Protein AF-A0A661IMZ6-F1 (afdb_monomer_lite)

pLDDT: mean 81.0, std 15.77, range [26.81, 98.31]

Secondary structure (DSSP, 8-state):
-HHHHHHHHHS----S--------PPTTEE----BTTTBSS--STT--HHHHH-EETTBSS--------SS------TTT--SHHHHHHHTTS---SEEE-TTT--EEESSEEEEEEEEEE-TTS-EEEEEEEEEPSS-B-TTSPBP-HHHHHHHHHHHHHHT-TTTHHHHTTTEEEEEEEETTEEEEEESS--HHHHHHHHTSSSSS-HHHHGGGTT-HHHHHH--GGGSPPGGG-S-S---SSSEEEEEEETTTEEEEEE-TT-HHHHHT-SSSTTEEEEEEE--PPPTTS--EEESS--EEEEEEE--SSS-EEEEEEEEEEETTS-EEEEES-SSS-EEEEE-SS--EEE-PPPTTTTTSPSEEEEEEEEEEETT-SS-EEEEEEEEEEETT-SSSSS--SHHHHHHHHHTTT-BSPPTTTSTT-SS-SSB-SHHHHHHHHTTTT--

Sequence (451 aa):
WLVQWKLYYLCPYLPIYSRNYFDLYKPGLVDWVESPGFGSAAYQTVMPWTFANLHWADTPVGGEMRYHVSGDVSTINPFKASWVYEVTILNRMYDALYVYNPYTHDIVPWVATHWEIEPWKLPDNSTGMILWIWLRNDVTWQDGDPVTAEDIKWNFDFINSTQAPEYTPIISPIYQGCEVVHDYLLKIYINGTGFFKAQEFLGSALVYPRQVWEPFWGDYTGASSYKPWTEAGPNGLPTKLYGTGPWILEYWDEVSTAKINKNLNYWARLASSSSAAGVLGALRVVGREATDNTPKIYGTRGIEIQLLNIDPFEQKTVEYYVELVDKNGASWYIYGSPDSPNTANLDPIDPEILTPTIKDWDKIPVGPVTVKLYVRFSGETDFSVKNQITAYYIPGDVNCDEKVDMIDLWRVAKDFGVTGVDPGVLTTDVNCDGKVDMIDLWSVAKQFGKQ

Foldseek 3Di:
DVVVVCCVPVVPDPCPDADDDDDDDDPQKDQQQQAPRQGSLHLALQACRRVVQIDGNVPRDDDDDDDDQPDAQQALQLLADDDSSSSSPQSQQAHFQWHALRYPRDIGGDQWPDKDWAWDADPVRATWIKIKTFGDFLFDWLLRHTQWPVQLQCQLQQCLLQVRPNCVVLNVPFWPGKDDPDGGIIMTITNDDDDVSSVSSRRRRWQDDCVLCVVCRSPNPCSNPDHQQVDAPHNRQCTNSHTLHQWGWNHDDSVDDTDIDGSPSRSVVVQQPQPDAWKRKDKFFQDDDDPVRFREHAFQWGIKIKIATCPLPDFFKKWKWKWKADPVRDIDGQGADPVGTDIDRHHSRDIDIDGDGGPPLLVHDFFKIKMWMWMDTVPDDDTTTNDIGIHTYDHLCLPNPQALEPVSLVQLVVQAAQAQDQFPPRSSNRRRPRHRHPVSSVSSVSCHGHD

Structure (mmCIF, N/CA/C/O backbone):
data_AF-A0A661IMZ6-F1
#
_entry.id   AF-A0A661IMZ6-F1
#
loop_
_atom_site.group_PDB
_atom_site.id
_atom_site.type_symbol
_atom_site.label_atom_id
_atom_site.label_alt_id
_atom_site.label_comp_id
_atom_site.label_asym_id
_atom_site.label_entity_id
_atom_site.label_seq_id
_atom_site.pdbx_PDB_ins_code
_atom_site.Cartn_x
_atom_site.Cartn_y
_atom_site.Cartn_z
_atom_site.occupancy
_atom_site.B_iso_or_equiv
_atom_site.auth_seq_id
_atom_site.auth_comp_id
_atom_site.auth_asym_id
_atom_site.auth_atom_id
_atom_site.pdbx_PDB_model_num
ATOM 1 N N . TRP A 1 1 ? 22.504 -5.951 13.399 1.00 40.25 1 TRP A N 1
ATOM 2 C CA . TRP A 1 1 ? 21.553 -5.200 14.238 1.00 40.25 1 TRP A CA 1
ATOM 3 C C . TRP A 1 1 ? 22.255 -4.204 15.177 1.00 40.25 1 TRP A C 1
ATOM 5 O O . TRP A 1 1 ? 22.030 -3.017 15.008 1.00 40.25 1 TRP A O 1
ATOM 15 N N . LEU A 1 2 ? 23.185 -4.601 16.065 1.00 39.03 2 LEU A N 1
ATOM 16 C CA . LEU A 1 2 ? 23.838 -3.666 17.013 1.00 39.03 2 LEU A CA 1
ATOM 17 C C . LEU A 1 2 ? 24.627 -2.525 16.334 1.00 39.03 2 LEU A C 1
ATOM 19 O O . LEU A 1 2 ? 24.625 -1.398 16.813 1.00 39.03 2 LEU A O 1
ATOM 23 N N . VAL A 1 3 ? 25.274 -2.790 15.193 1.00 38.97 3 VAL A N 1
ATOM 24 C CA . VAL A 1 3 ? 25.968 -1.756 14.395 1.00 38.97 3 VAL A CA 1
ATOM 25 C C . VAL A 1 3 ? 24.984 -0.764 13.762 1.00 38.97 3 VAL A C 1
ATOM 27 O O . VAL A 1 3 ? 25.288 0.417 13.682 1.00 38.97 3 VAL A O 1
ATOM 30 N N . GLN A 1 4 ? 23.788 -1.214 13.376 1.00 42.72 4 GLN A N 1
ATOM 31 C CA . GLN A 1 4 ? 22.739 -0.359 12.807 1.00 42.72 4 GLN A CA 1
ATOM 32 C C . GLN A 1 4 ? 22.020 0.455 13.892 1.00 42.72 4 GLN A C 1
ATOM 34 O O . GLN A 1 4 ? 21.810 1.644 13.698 1.00 42.72 4 GLN A O 1
ATOM 39 N N . TRP A 1 5 ? 21.768 -0.135 15.068 1.00 59.28 5 TRP A N 1
ATOM 40 C CA . TRP A 1 5 ? 21.308 0.586 16.265 1.00 59.28 5 TRP A CA 1
ATOM 41 C C . TRP A 1 5 ? 22.307 1.680 16.677 1.00 59.28 5 TRP A C 1
ATOM 43 O O . TRP A 1 5 ? 21.930 2.815 16.953 1.00 59.28 5 TRP A O 1
ATOM 53 N N . LYS A 1 6 ? 23.611 1.367 16.640 1.00 52.09 6 LYS A N 1
ATOM 54 C CA . LYS A 1 6 ? 24.677 2.344 16.890 1.00 52.09 6 LYS A CA 1
ATOM 55 C C . LYS A 1 6 ? 24.773 3.411 15.799 1.00 52.09 6 LYS A C 1
ATOM 57 O O . LYS A 1 6 ? 25.026 4.553 16.139 1.00 52.09 6 LYS A O 1
ATOM 62 N N . LEU A 1 7 ? 24.567 3.084 14.524 1.00 52.66 7 LEU A N 1
ATOM 63 C CA . LEU A 1 7 ? 24.500 4.092 13.458 1.00 52.66 7 LEU A CA 1
ATOM 64 C C . LEU A 1 7 ? 23.315 5.041 13.675 1.00 52.66 7 LEU A C 1
ATOM 66 O O . LEU A 1 7 ? 23.514 6.244 13.636 1.00 52.66 7 LEU A O 1
ATOM 70 N N . TYR A 1 8 ? 22.136 4.517 14.011 1.00 50.47 8 TYR A N 1
ATOM 71 C CA . TYR A 1 8 ? 20.934 5.312 14.273 1.00 50.47 8 TYR A CA 1
ATOM 72 C C . TYR A 1 8 ? 21.095 6.285 15.459 1.00 50.47 8 TYR A C 1
ATOM 74 O O . TYR A 1 8 ? 20.767 7.460 15.330 1.00 50.47 8 TYR A O 1
ATOM 82 N N . TYR A 1 9 ? 21.659 5.833 16.589 1.00 57.03 9 TYR A N 1
ATOM 83 C CA . TYR A 1 9 ? 21.782 6.662 17.802 1.00 57.03 9 TYR A CA 1
ATOM 84 C C . TYR A 1 9 ? 23.122 7.399 17.969 1.00 57.03 9 TYR A C 1
ATOM 86 O O . TYR A 1 9 ? 23.164 8.435 18.629 1.00 57.03 9 TYR A O 1
ATOM 94 N N . LEU A 1 10 ? 24.231 6.875 17.432 1.00 52.81 10 LEU A N 1
ATOM 95 C CA . LEU A 1 10 ? 25.583 7.434 17.634 1.00 52.81 10 LEU A CA 1
ATOM 96 C C . LEU A 1 10 ? 26.139 8.141 16.397 1.00 52.81 10 LEU A C 1
ATOM 98 O O . LEU A 1 10 ? 27.101 8.898 16.516 1.00 52.81 10 LEU A O 1
ATOM 102 N N . CYS A 1 11 ? 25.571 7.891 15.218 1.00 46.78 11 CYS A N 1
ATOM 103 C CA . CYS A 1 11 ? 25.926 8.579 13.983 1.00 46.78 11 CYS A CA 1
ATOM 104 C C . CYS A 1 11 ? 24.637 9.085 13.321 1.00 46.78 11 CYS A C 1
ATOM 106 O O . CYS A 1 11 ? 24.285 8.615 12.235 1.00 46.78 11 CYS A O 1
ATOM 108 N N . PRO A 1 12 ? 23.902 10.003 13.992 1.00 49.12 12 PRO A N 1
ATOM 109 C CA . PRO A 1 12 ? 22.706 10.585 13.406 1.00 49.12 12 PRO A CA 1
ATOM 110 C C . PRO A 1 12 ? 23.121 11.139 12.050 1.00 49.12 12 PRO A C 1
ATOM 112 O O . PRO A 1 12 ? 24.224 11.682 11.941 1.00 49.12 12 PRO A O 1
ATOM 115 N N . TYR A 1 13 ? 22.290 10.915 11.032 1.00 49.06 13 TYR A N 1
ATOM 116 C CA . TYR A 1 13 ? 22.434 11.481 9.694 1.00 49.06 13 TYR A CA 1
ATOM 117 C C . TYR A 1 13 ? 23.320 12.730 9.717 1.00 49.06 13 TYR A C 1
ATOM 119 O O . TYR A 1 13 ? 22.982 13.710 10.377 1.00 49.06 13 TYR A O 1
ATOM 127 N N . LEU A 1 14 ? 24.457 12.706 9.025 1.00 46.66 14 LEU A N 1
ATOM 128 C CA . LEU A 1 14 ? 25.083 13.953 8.616 1.00 46.66 14 LEU A CA 1
ATOM 129 C C . LEU A 1 14 ? 24.304 14.350 7.361 1.00 46.66 14 LEU A C 1
ATOM 131 O O . LEU A 1 14 ? 24.542 13.735 6.320 1.00 46.66 14 LEU A O 1
ATOM 135 N N . PRO A 1 15 ? 23.323 15.275 7.417 1.00 50.69 15 PRO A N 1
ATOM 136 C CA . PRO A 1 15 ? 22.691 15.775 6.210 1.00 50.69 15 PRO A CA 1
ATOM 137 C C . PRO A 1 15 ? 23.774 16.479 5.395 1.00 50.69 15 PRO A C 1
ATOM 139 O O . PRO A 1 15 ? 24.095 17.643 5.612 1.00 50.69 15 PRO A O 1
ATOM 142 N N . ILE A 1 16 ? 24.378 15.748 4.460 1.00 53.09 16 ILE A N 1
ATOM 143 C CA . ILE A 1 16 ? 25.334 16.306 3.497 1.00 53.09 16 ILE A CA 1
ATOM 144 C C . ILE A 1 16 ? 24.579 17.233 2.528 1.00 53.09 16 ILE A C 1
ATOM 146 O O . ILE A 1 16 ? 25.161 18.112 1.898 1.00 53.09 16 ILE A O 1
ATOM 150 N N . TYR A 1 17 ? 23.260 17.042 2.435 1.00 57.38 17 TYR A N 1
ATOM 151 C CA . TYR A 1 17 ? 22.353 17.781 1.585 1.00 57.38 17 TYR A CA 1
ATOM 152 C C . TYR A 1 17 ? 20.933 17.736 2.164 1.00 57.38 17 TYR A C 1
ATOM 154 O O . TYR A 1 17 ? 20.415 16.659 2.448 1.00 57.38 17 TYR A O 1
ATOM 162 N N . SER A 1 18 ? 20.304 18.898 2.319 1.00 60.12 18 SER A N 1
ATOM 163 C CA . SER A 1 18 ? 18.872 19.033 2.590 1.00 60.12 18 SER A CA 1
ATOM 164 C C . SER A 1 18 ? 18.325 20.131 1.682 1.00 60.12 18 SER A C 1
ATOM 166 O O . SER A 1 18 ? 18.963 21.176 1.526 1.00 60.12 18 SER A O 1
ATOM 168 N N . ARG A 1 19 ? 17.193 19.877 1.020 1.00 64.19 19 ARG A N 1
ATOM 169 C CA . ARG A 1 19 ? 16.539 20.860 0.147 1.00 64.19 19 ARG A CA 1
ATOM 170 C C . ARG A 1 19 ? 15.535 21.659 0.960 1.00 64.19 19 ARG A C 1
ATOM 172 O O . ARG A 1 19 ? 14.694 21.080 1.636 1.00 64.19 19 ARG A O 1
ATOM 179 N N . ASN A 1 20 ? 15.567 22.976 0.802 1.00 68.00 20 ASN A N 1
ATOM 180 C CA . ASN A 1 20 ? 14.412 23.796 1.142 1.00 68.00 20 ASN A CA 1
ATOM 181 C C . ASN A 1 20 ? 13.421 23.697 -0.018 1.00 68.00 20 ASN A C 1
ATOM 183 O O . ASN A 1 20 ? 13.728 24.141 -1.128 1.00 68.00 20 ASN A O 1
ATOM 187 N N . TYR A 1 21 ? 12.265 23.089 0.233 1.00 73.69 21 TYR A N 1
ATOM 188 C CA . TYR A 1 21 ? 11.154 23.068 -0.710 1.00 73.69 21 TYR A CA 1
ATOM 189 C C . TYR A 1 21 ? 10.281 24.305 -0.498 1.00 73.69 21 TYR A C 1
ATOM 191 O O . TYR A 1 21 ? 9.998 24.689 0.634 1.00 73.69 21 TYR A O 1
ATOM 199 N N . PHE A 1 22 ? 9.878 24.934 -1.599 1.00 81.19 22 PHE A N 1
ATOM 200 C CA . PHE A 1 22 ? 8.932 26.044 -1.606 1.00 81.19 22 PHE A CA 1
ATOM 201 C C . PHE A 1 22 ? 7.760 25.640 -2.488 1.00 81.19 22 PHE A C 1
ATOM 203 O O . PHE A 1 22 ? 7.812 25.798 -3.709 1.00 81.19 22 PHE A O 1
ATOM 210 N N . ASP A 1 23 ? 6.724 25.102 -1.859 1.00 84.56 23 ASP A N 1
ATOM 211 C CA . ASP A 1 23 ? 5.504 24.708 -2.549 1.00 84.56 23 ASP A CA 1
ATOM 212 C C . ASP A 1 23 ? 4.498 25.855 -2.469 1.00 84.56 23 ASP A C 1
ATOM 214 O O . ASP A 1 23 ? 4.197 26.378 -1.396 1.00 84.56 23 ASP A O 1
ATOM 218 N N . LEU A 1 24 ? 4.007 26.285 -3.628 1.00 86.81 24 LEU A N 1
ATOM 219 C CA . LEU A 1 24 ? 3.086 27.409 -3.742 1.00 86.81 24 LEU A CA 1
ATOM 220 C C . LEU A 1 24 ? 1.718 26.898 -4.175 1.00 86.81 24 LEU A C 1
ATOM 222 O O . LEU A 1 24 ? 1.556 26.404 -5.292 1.00 86.81 24 LEU A O 1
ATOM 226 N N . TYR A 1 25 ? 0.724 27.088 -3.313 1.00 87.25 25 TYR A N 1
ATOM 227 C CA . TYR A 1 25 ? -0.667 26.764 -3.605 1.00 87.25 25 TYR A CA 1
ATOM 228 C C . TYR A 1 25 ? -1.463 28.025 -3.927 1.00 87.25 25 TYR A C 1
ATOM 230 O O . TYR A 1 25 ? -1.234 29.106 -3.377 1.00 87.25 25 TYR A O 1
ATOM 238 N N . LYS A 1 26 ? -2.412 27.897 -4.856 1.00 89.69 26 LYS A N 1
ATOM 239 C CA . LYS A 1 26 ? -3.302 29.000 -5.225 1.00 89.69 26 LYS A CA 1
ATOM 240 C C . LYS A 1 26 ? -4.227 29.335 -4.040 1.00 89.69 26 LYS A C 1
ATOM 242 O O . LYS A 1 26 ? -4.733 28.406 -3.413 1.00 89.69 26 LYS A O 1
ATOM 247 N N . PRO A 1 27 ? -4.512 30.625 -3.755 1.00 92.81 27 PRO A N 1
ATOM 248 C CA . PRO A 1 27 ? -5.437 30.993 -2.686 1.00 92.81 27 PRO A CA 1
ATOM 249 C C . PRO A 1 27 ? -6.789 30.288 -2.820 1.00 92.81 27 PRO A C 1
ATOM 251 O O . PRO A 1 27 ? -7.361 30.259 -3.911 1.00 92.81 27 PRO A O 1
ATOM 254 N N . GLY A 1 28 ? -7.285 29.748 -1.706 1.00 86.25 28 GLY A N 1
ATOM 255 C CA . GLY A 1 28 ? -8.524 28.969 -1.641 1.00 86.25 28 GLY A CA 1
ATOM 256 C C . GLY A 1 28 ? -8.315 27.456 -1.692 1.00 86.25 28 GLY A C 1
ATOM 257 O O . GLY A 1 28 ? -9.229 26.729 -1.324 1.00 86.25 28 GLY A O 1
ATOM 258 N N . LEU A 1 29 ? -7.137 26.979 -2.097 1.00 82.19 29 LEU A N 1
ATOM 259 C CA . LEU A 1 29 ? -6.748 25.585 -1.910 1.00 82.19 29 LEU A CA 1
ATOM 260 C C . LEU A 1 29 ? -6.260 25.404 -0.470 1.00 82.19 29 LEU A C 1
ATOM 262 O O . LEU A 1 29 ? -5.509 26.252 0.006 1.00 82.19 29 LEU A O 1
ATOM 266 N N . VAL A 1 30 ? -6.711 24.359 0.218 1.00 78.00 30 VAL A N 1
ATOM 267 C CA . VAL A 1 30 ? -6.472 24.114 1.650 1.00 78.00 30 VAL A CA 1
ATOM 268 C C . VAL A 1 30 ? -6.095 22.655 1.901 1.00 78.00 30 VAL A C 1
ATOM 270 O O . VAL A 1 30 ? -6.231 21.815 1.011 1.00 78.00 30 VAL A O 1
ATOM 273 N N . ASP A 1 31 ? -5.611 22.374 3.111 1.00 74.69 31 ASP A N 1
ATOM 274 C CA . ASP A 1 31 ? -5.332 21.026 3.621 1.00 74.69 31 ASP A CA 1
ATOM 275 C C . ASP A 1 31 ? -4.185 20.273 2.921 1.00 74.69 31 ASP A C 1
ATOM 277 O O . ASP A 1 31 ? -4.145 19.040 2.874 1.00 74.69 31 ASP A O 1
ATOM 281 N N . TRP A 1 32 ? -3.189 21.019 2.429 1.00 75.50 32 TRP A N 1
ATOM 282 C CA . TRP A 1 32 ? -1.887 20.444 2.088 1.00 75.50 32 TRP A CA 1
ATOM 283 C C . TRP A 1 32 ? -1.149 19.993 3.353 1.00 75.50 32 TRP A C 1
ATOM 285 O O . TRP A 1 32 ? -1.235 20.621 4.407 1.00 75.50 32 TRP A O 1
ATOM 295 N N . VAL A 1 33 ? -0.379 18.915 3.236 1.00 78.00 33 VAL A N 1
ATOM 296 C CA . VAL A 1 33 ? 0.335 18.304 4.357 1.00 78.00 33 VAL A CA 1
ATOM 297 C C . VAL A 1 33 ? 1.817 18.606 4.217 1.00 78.00 33 VAL A C 1
ATOM 299 O O . VAL A 1 33 ? 2.504 18.032 3.378 1.00 78.00 33 VAL A O 1
ATOM 302 N N . GLU A 1 34 ? 2.316 19.539 5.021 1.00 80.06 34 GLU A N 1
ATOM 303 C CA . GLU A 1 34 ? 3.738 19.881 5.053 1.00 80.06 34 GLU A CA 1
ATOM 304 C C . GLU A 1 34 ? 4.539 18.826 5.821 1.00 80.06 34 GLU A C 1
ATOM 306 O O . GLU A 1 34 ? 4.320 18.627 7.013 1.00 80.06 34 GLU A O 1
ATOM 311 N N . SER A 1 35 ? 5.493 18.177 5.149 1.00 77.75 35 SER A N 1
ATOM 312 C CA . SER A 1 35 ? 6.427 17.246 5.780 1.00 77.75 35 SER A CA 1
ATOM 313 C C . SER A 1 35 ? 7.837 17.846 5.848 1.00 77.75 35 SER A C 1
ATOM 315 O O . SER A 1 35 ? 8.412 18.181 4.802 1.00 77.75 35 SER A O 1
ATOM 317 N N . PRO A 1 36 ? 8.449 17.973 7.042 1.00 76.25 36 PRO A N 1
ATOM 318 C CA . PRO A 1 36 ? 9.819 18.459 7.170 1.00 76.25 36 PRO A CA 1
ATOM 319 C C . PRO A 1 36 ? 10.788 17.662 6.284 1.00 76.25 36 PRO A C 1
ATOM 321 O O . PRO A 1 36 ? 10.781 16.439 6.281 1.00 76.25 36 PRO A O 1
ATOM 324 N N . GLY A 1 37 ? 11.618 18.340 5.489 1.00 77.88 37 GLY A N 1
ATOM 325 C CA . GLY A 1 37 ? 12.605 17.699 4.603 1.00 77.88 37 GLY A CA 1
ATOM 326 C C . GLY A 1 37 ? 12.061 17.117 3.286 1.00 77.88 37 GLY A C 1
ATOM 327 O O . GLY A 1 37 ? 12.832 16.994 2.333 1.00 77.88 37 GLY A O 1
ATOM 328 N N . PHE A 1 38 ? 10.759 16.834 3.187 1.00 78.50 38 PHE A N 1
ATOM 329 C CA . PHE A 1 38 ? 10.102 16.378 1.950 1.00 78.50 38 PHE A CA 1
ATOM 330 C C . PHE A 1 38 ? 9.283 17.476 1.261 1.00 78.50 38 PHE A C 1
ATOM 332 O O . PHE A 1 38 ? 9.041 17.390 0.058 1.00 78.50 38 PHE A O 1
ATOM 339 N N . GLY A 1 39 ? 8.899 18.515 2.007 1.00 85.75 39 GLY A N 1
ATOM 340 C CA . GLY A 1 39 ? 7.960 19.532 1.554 1.00 85.75 39 GLY A CA 1
ATOM 341 C C . GLY A 1 39 ? 6.518 19.045 1.654 1.00 85.75 39 GLY A C 1
ATOM 342 O O . GLY A 1 39 ? 6.216 18.007 2.242 1.00 85.75 39 GLY A O 1
ATOM 343 N N . SER A 1 40 ? 5.612 19.819 1.078 1.00 84.25 40 SER A N 1
ATOM 344 C CA . SER A 1 40 ? 4.190 19.491 1.006 1.00 84.25 40 SER A CA 1
ATOM 345 C C . SER A 1 40 ? 3.792 18.845 -0.318 1.00 84.25 40 SER A C 1
ATOM 347 O O . SER A 1 40 ? 2.731 18.242 -0.401 1.00 84.25 40 SER A O 1
ATOM 349 N N . ALA A 1 41 ? 4.633 18.907 -1.349 1.00 84.50 41 ALA A N 1
ATOM 350 C CA . ALA A 1 41 ? 4.334 18.341 -2.661 1.00 84.50 41 ALA A CA 1
ATOM 351 C C . ALA A 1 41 ? 5.225 17.137 -3.020 1.00 84.50 41 ALA A C 1
ATOM 353 O O . ALA A 1 41 ? 5.789 17.046 -4.114 1.00 84.50 41 ALA A O 1
ATOM 354 N N . ALA A 1 42 ? 5.362 16.198 -2.080 1.00 87.88 42 ALA A N 1
ATOM 355 C CA . ALA A 1 42 ? 6.214 15.022 -2.228 1.00 87.88 42 ALA A CA 1
ATOM 356 C C . ALA A 1 42 ? 5.834 14.163 -3.455 1.00 87.88 42 ALA A C 1
ATOM 358 O O . ALA A 1 42 ? 4.664 13.840 -3.697 1.00 87.88 42 ALA A O 1
ATOM 359 N N . TYR A 1 43 ? 6.841 13.762 -4.237 1.00 87.94 43 TYR A N 1
ATOM 360 C CA . TYR A 1 43 ? 6.650 12.949 -5.445 1.00 87.94 43 TYR A CA 1
ATOM 361 C C . TYR A 1 43 ? 6.631 11.439 -5.157 1.00 87.94 43 TYR A C 1
ATOM 363 O O . TYR A 1 43 ? 6.220 10.661 -6.015 1.00 87.94 43 TYR A O 1
ATOM 371 N N . GLN A 1 44 ? 7.096 11.015 -3.984 1.00 90.69 44 GLN A N 1
ATOM 372 C CA . GLN A 1 44 ? 7.252 9.612 -3.612 1.00 90.69 44 GLN A CA 1
ATOM 373 C C . GLN A 1 44 ? 5.906 8.955 -3.264 1.00 90.69 44 GLN A C 1
ATOM 375 O O . GLN A 1 44 ? 5.061 9.576 -2.623 1.00 90.69 44 GLN A O 1
ATOM 380 N N . THR A 1 45 ? 5.738 7.676 -3.615 1.00 91.00 45 THR A N 1
ATOM 381 C CA . THR A 1 45 ? 4.566 6.857 -3.231 1.00 91.00 45 THR A CA 1
ATOM 382 C C . THR A 1 45 ? 4.412 6.719 -1.715 1.00 91.00 45 THR A C 1
ATOM 384 O O . THR A 1 45 ? 3.299 6.695 -1.207 1.00 91.00 45 THR A O 1
ATOM 387 N N . VAL A 1 46 ? 5.526 6.710 -0.976 1.00 91.50 46 VAL A N 1
ATOM 388 C CA . VAL A 1 46 ? 5.566 6.622 0.497 1.00 91.50 46 VAL A CA 1
ATOM 389 C C . VAL A 1 46 ? 5.126 7.911 1.216 1.00 91.50 46 VAL A C 1
ATOM 391 O O . VAL A 1 46 ? 5.150 7.961 2.441 1.00 91.50 46 VAL A O 1
ATOM 394 N N . MET A 1 47 ? 4.754 8.967 0.483 1.00 87.50 47 MET A N 1
ATOM 395 C CA . MET A 1 47 ? 4.273 10.247 1.026 1.00 87.50 47 MET A CA 1
ATOM 396 C C . MET A 1 47 ? 3.004 10.724 0.284 1.00 87.50 47 MET A C 1
ATOM 398 O O . MET A 1 47 ? 3.037 11.732 -0.429 1.00 87.50 47 MET A O 1
ATOM 402 N N . PRO A 1 48 ? 1.862 10.022 0.415 1.00 85.62 48 PRO A N 1
ATOM 403 C CA . PRO A 1 48 ? 0.658 10.312 -0.375 1.00 85.62 48 PRO A CA 1
ATOM 404 C C . PRO A 1 48 ? -0.176 11.503 0.143 1.00 85.62 48 PRO A C 1
ATOM 406 O O . PRO A 1 48 ? -1.106 11.945 -0.532 1.00 85.62 48 PRO A O 1
ATOM 409 N N . TRP A 1 49 ? 0.144 12.026 1.328 1.00 81.19 49 TRP A N 1
ATOM 410 C CA . TRP A 1 49 ? -0.747 12.813 2.189 1.00 81.19 49 TRP A CA 1
ATOM 411 C C . TRP A 1 49 ? -1.403 14.029 1.538 1.00 81.19 49 TRP A C 1
ATOM 413 O O . TRP A 1 49 ? -2.628 14.119 1.503 1.00 81.19 49 TRP A O 1
ATOM 423 N N . THR A 1 50 ? -0.616 14.946 0.972 1.00 81.06 50 THR A N 1
ATOM 424 C CA . THR A 1 50 ? -1.164 16.166 0.363 1.00 81.06 50 THR A CA 1
ATOM 425 C C . THR A 1 50 ? -2.134 15.843 -0.754 1.00 81.06 50 THR A C 1
ATOM 427 O O . THR A 1 50 ? -3.252 16.335 -0.761 1.00 81.06 50 THR A O 1
ATOM 430 N N . PHE A 1 51 ? -1.757 14.967 -1.680 1.00 78.12 51 PHE A N 1
ATOM 431 C CA . PHE A 1 51 ? -2.614 14.652 -2.820 1.00 78.12 51 PHE A CA 1
ATOM 432 C C . PHE A 1 51 ? -3.822 13.791 -2.436 1.00 78.12 51 PHE A C 1
ATOM 434 O O . PHE A 1 51 ? -4.732 13.658 -3.242 1.00 78.12 51 PHE A O 1
ATOM 441 N N . ALA A 1 52 ? -3.858 13.218 -1.233 1.00 76.75 52 ALA A N 1
ATOM 442 C CA . ALA A 1 52 ? -5.044 12.555 -0.704 1.00 76.75 52 ALA A CA 1
ATOM 443 C C . ALA A 1 52 ? -6.020 13.530 -0.016 1.00 76.75 52 ALA A C 1
ATOM 445 O O . ALA A 1 52 ? -7.216 13.240 0.028 1.00 76.75 52 ALA A O 1
ATOM 446 N N . ASN A 1 53 ? -5.527 14.664 0.496 1.00 72.56 53 ASN A N 1
ATOM 447 C CA . ASN A 1 53 ? -6.281 15.566 1.375 1.00 72.56 53 ASN A CA 1
ATOM 448 C C . ASN A 1 53 ? -6.651 16.919 0.737 1.00 72.56 53 ASN A C 1
ATOM 450 O O . ASN A 1 53 ? -7.694 17.493 1.041 1.00 72.56 53 ASN A O 1
ATOM 454 N N . LEU A 1 54 ? -5.811 17.422 -0.166 1.00 71.44 54 LEU A N 1
ATOM 455 C CA . LEU A 1 54 ? -5.898 18.760 -0.747 1.00 71.44 54 LEU A CA 1
ATOM 456 C C . LEU A 1 54 ? -7.217 18.998 -1.497 1.00 71.44 54 LEU A C 1
ATOM 458 O O . LEU A 1 54 ? -7.590 18.223 -2.383 1.00 71.44 54 LEU A O 1
ATOM 462 N N . HIS A 1 55 ? -7.883 20.113 -1.199 1.00 75.50 55 HIS A N 1
ATOM 463 C CA . HIS A 1 55 ? -9.143 20.501 -1.839 1.00 75.50 55 HIS A CA 1
ATOM 464 C C . HIS A 1 55 ? -9.363 22.019 -1.823 1.00 75.50 55 HIS A C 1
ATOM 466 O O . HIS A 1 55 ? -8.620 22.772 -1.194 1.00 75.50 55 HIS A O 1
ATOM 472 N N . TRP A 1 56 ? -10.379 22.494 -2.548 1.00 76.75 56 TRP A N 1
ATOM 473 C CA . TRP A 1 56 ? -10.795 23.897 -2.495 1.00 76.75 56 TRP A CA 1
ATOM 474 C C . TRP A 1 56 ? -11.683 24.130 -1.272 1.00 76.75 56 TRP A C 1
ATOM 476 O O . TRP A 1 56 ? -12.616 23.367 -1.049 1.00 76.75 56 TRP A O 1
ATOM 486 N N . ALA A 1 57 ? -11.454 25.200 -0.511 1.00 74.94 57 ALA A N 1
ATOM 487 C CA . ALA A 1 57 ? -12.182 25.492 0.729 1.00 74.94 57 ALA A CA 1
ATOM 488 C C . ALA A 1 57 ? -13.713 25.576 0.553 1.00 74.94 57 ALA A C 1
ATOM 490 O O . ALA A 1 57 ? -14.464 25.272 1.476 1.00 74.94 57 ALA A O 1
ATOM 491 N N . ASP A 1 58 ? -14.183 25.989 -0.626 1.00 76.81 58 ASP A N 1
ATOM 492 C CA . ASP A 1 58 ? -15.603 26.045 -0.990 1.00 76.81 58 ASP A CA 1
ATOM 493 C C . ASP A 1 58 ? -16.119 24.759 -1.661 1.00 76.81 58 ASP A C 1
ATOM 495 O O . ASP A 1 58 ? -17.329 24.582 -1.807 1.00 76.81 58 ASP A O 1
ATOM 499 N N . THR A 1 59 ? -15.217 23.845 -2.034 1.00 68.94 59 THR A N 1
ATOM 500 C CA . THR A 1 59 ? -15.513 22.568 -2.695 1.00 68.94 59 THR A CA 1
ATOM 501 C C . THR A 1 59 ? -14.732 21.419 -2.031 1.00 68.94 59 THR A C 1
ATOM 503 O O . THR A 1 59 ? -13.768 20.913 -2.611 1.00 68.94 59 THR A O 1
ATOM 506 N N . PRO A 1 60 ? -15.144 20.957 -0.830 1.00 59.72 60 PRO A N 1
ATOM 507 C CA . PRO A 1 60 ? -14.419 19.914 -0.091 1.00 59.72 60 PRO A CA 1
ATOM 508 C C . PRO A 1 60 ? -14.395 18.539 -0.769 1.00 59.72 60 PRO A C 1
ATOM 510 O O . PRO A 1 60 ? -13.543 17.705 -0.478 1.00 59.72 60 PRO A O 1
ATOM 513 N N . VAL A 1 61 ? -15.339 18.276 -1.678 1.00 62.69 61 VAL A N 1
ATOM 514 C CA . VAL A 1 61 ? -15.402 17.032 -2.451 1.00 62.69 61 VAL A CA 1
ATOM 515 C C . VAL A 1 61 ? -15.553 17.359 -3.930 1.00 62.69 61 VAL A C 1
ATOM 517 O O . VAL A 1 61 ? -16.533 17.975 -4.344 1.00 62.69 61 VAL A O 1
ATOM 520 N N . GLY A 1 62 ? -14.606 16.874 -4.731 1.00 62.91 62 GLY A N 1
ATOM 521 C CA . GLY A 1 62 ? -14.583 17.078 -6.177 1.00 62.91 62 GLY A CA 1
ATOM 522 C C . GLY A 1 62 ? -13.783 18.313 -6.584 1.00 62.91 62 GLY A C 1
ATOM 523 O O . GLY A 1 62 ? -12.880 18.748 -5.875 1.00 62.91 62 GLY A O 1
ATOM 524 N N . GLY A 1 63 ? -14.100 18.849 -7.762 1.00 71.38 63 GLY A N 1
ATOM 525 C CA . GLY A 1 63 ? -13.340 19.934 -8.378 1.00 71.38 63 GLY A CA 1
ATOM 526 C C . GLY A 1 63 ? -12.123 19.453 -9.173 1.00 71.38 63 GLY A C 1
ATOM 527 O O . GLY A 1 63 ? -11.914 18.259 -9.380 1.00 71.38 63 GLY A O 1
ATOM 528 N N . GLU A 1 64 ? -11.341 20.416 -9.654 1.00 77.00 64 GLU A N 1
ATOM 529 C CA . GLU A 1 64 ? -10.116 20.194 -10.425 1.00 77.00 64 GLU A CA 1
ATOM 530 C C . GLU A 1 64 ? -8.992 21.047 -9.833 1.00 77.00 64 GLU A C 1
ATOM 532 O O . GLU A 1 64 ? -9.201 22.200 -9.441 1.00 77.00 64 GLU A O 1
ATOM 537 N N . MET A 1 65 ? -7.783 20.494 -9.818 1.00 77.31 65 MET A N 1
ATOM 538 C CA . MET A 1 65 ? -6.556 21.239 -9.586 1.00 77.31 65 MET A CA 1
ATOM 539 C C . MET A 1 65 ? -5.638 21.069 -10.792 1.00 77.31 65 MET A C 1
ATOM 541 O O . MET A 1 65 ? -5.434 19.962 -11.283 1.00 77.31 65 MET A O 1
ATOM 545 N N . ARG A 1 66 ? -5.019 22.173 -11.218 1.00 83.06 66 ARG A N 1
ATOM 546 C CA . ARG A 1 66 ? -3.907 22.137 -12.168 1.00 83.06 66 ARG A CA 1
ATOM 547 C C . ARG A 1 66 ? -2.605 22.171 -11.396 1.00 83.06 66 ARG A C 1
ATOM 549 O O . ARG A 1 66 ? -2.308 23.167 -10.740 1.00 83.06 66 ARG A O 1
ATOM 556 N N . TYR A 1 67 ? -1.859 21.081 -11.483 1.00 83.06 67 TYR A N 1
ATOM 557 C CA . TYR A 1 67 ? -0.573 20.932 -10.826 1.00 83.06 67 TYR A CA 1
ATOM 558 C C . TYR A 1 67 ? 0.553 21.067 -11.853 1.00 83.06 67 TYR A C 1
ATOM 560 O O . TYR A 1 67 ? 0.506 20.449 -12.916 1.00 83.06 67 TYR A O 1
ATOM 568 N N . HIS A 1 68 ? 1.551 21.896 -11.554 1.00 85.88 68 HIS A N 1
ATOM 569 C CA . HIS A 1 68 ? 2.683 22.120 -12.448 1.00 85.88 68 HIS A CA 1
ATOM 570 C C . HIS A 1 68 ? 3.797 21.110 -12.165 1.00 85.88 68 HIS A C 1
ATOM 572 O O . HIS A 1 68 ? 4.309 21.040 -11.049 1.00 85.88 68 HIS A O 1
ATOM 578 N N . VAL A 1 69 ? 4.206 20.369 -13.193 1.00 86.19 69 VAL A N 1
ATOM 579 C CA . VAL A 1 69 ? 5.432 19.566 -13.165 1.00 86.19 69 VAL A CA 1
ATOM 580 C C . VAL A 1 69 ? 6.580 20.453 -13.637 1.00 86.19 69 VAL A C 1
ATOM 582 O O . VAL A 1 69 ? 6.520 21.016 -14.721 1.00 86.19 69 VAL A O 1
ATOM 585 N N . SER A 1 70 ? 7.613 20.612 -12.810 1.00 82.75 70 SER A N 1
ATOM 586 C CA . SER A 1 70 ? 8.656 21.635 -12.986 1.00 82.75 70 SER A CA 1
ATOM 587 C C . SER A 1 70 ? 9.691 21.349 -14.082 1.00 82.75 70 SER A C 1
ATOM 589 O O . SER A 1 70 ? 10.631 22.129 -14.243 1.00 82.75 70 SER A O 1
ATOM 591 N N . GLY A 1 71 ? 9.538 20.258 -14.828 1.00 85.94 71 GLY A N 1
ATOM 592 C CA . GLY A 1 71 ? 10.443 19.861 -15.897 1.00 85.94 71 GLY A CA 1
ATOM 593 C C . GLY A 1 71 ? 9.764 18.961 -16.922 1.00 85.94 71 GLY A C 1
ATOM 594 O O . GLY A 1 71 ? 8.614 18.555 -16.747 1.00 85.94 71 GLY A O 1
ATOM 595 N N . ASP A 1 72 ? 10.498 18.661 -17.989 1.00 88.25 72 ASP A N 1
ATOM 596 C CA . ASP A 1 72 ? 9.987 17.880 -19.111 1.00 88.25 72 ASP A CA 1
ATOM 597 C C . ASP A 1 72 ? 9.735 16.423 -18.706 1.00 88.25 72 ASP A C 1
ATOM 599 O O . ASP A 1 72 ? 10.587 15.759 -18.107 1.00 88.25 72 ASP A O 1
ATOM 603 N N . VAL A 1 73 ? 8.562 15.912 -19.074 1.00 91.81 73 VAL A N 1
ATOM 604 C CA . VAL A 1 73 ? 8.182 14.510 -18.880 1.00 91.81 73 VAL A CA 1
ATOM 605 C C . VAL A 1 73 ? 8.437 13.777 -20.189 1.00 91.81 73 VAL A C 1
ATOM 607 O O . VAL A 1 73 ? 7.709 13.959 -21.160 1.00 91.81 73 VAL A O 1
ATOM 610 N N . SER A 1 74 ? 9.493 12.963 -20.236 1.00 90.56 74 SER A N 1
ATOM 611 C CA . SER A 1 74 ? 9.891 12.268 -21.469 1.00 90.56 74 SER A CA 1
ATOM 612 C C . SER A 1 74 ? 9.157 10.941 -21.676 1.00 90.56 74 SER A C 1
ATOM 614 O O . SER A 1 74 ? 9.045 10.438 -22.795 1.00 90.56 74 SER A O 1
ATOM 616 N N . THR A 1 75 ? 8.670 10.355 -20.583 1.00 92.81 75 THR A N 1
ATOM 617 C CA . THR A 1 75 ? 7.945 9.090 -20.561 1.00 92.81 75 THR A CA 1
ATOM 618 C C . THR A 1 75 ? 7.133 8.978 -19.275 1.00 92.81 75 THR A C 1
ATOM 620 O O . THR A 1 75 ? 7.541 9.483 -18.234 1.00 92.81 75 THR A O 1
ATOM 623 N N . ILE A 1 76 ? 6.018 8.254 -19.326 1.00 93.94 76 ILE A N 1
ATOM 624 C CA . ILE A 1 76 ? 5.335 7.734 -18.132 1.00 93.94 76 ILE A CA 1
ATOM 625 C C . ILE A 1 76 ? 5.304 6.199 -18.157 1.00 93.94 76 ILE A C 1
ATOM 627 O O . ILE A 1 76 ? 4.411 5.558 -17.618 1.00 93.94 76 ILE A O 1
ATOM 631 N N . ASN A 1 77 ? 6.286 5.580 -18.813 1.00 95.69 77 ASN A N 1
ATOM 632 C CA . ASN A 1 77 ? 6.494 4.138 -18.745 1.00 95.69 77 ASN A CA 1
ATOM 633 C C . ASN A 1 77 ? 7.171 3.809 -17.400 1.00 95.69 77 ASN A C 1
ATOM 635 O O . ASN A 1 77 ? 8.332 4.196 -17.238 1.00 95.69 77 ASN A O 1
ATOM 639 N N . PRO A 1 78 ? 6.517 3.081 -16.471 1.00 94.88 78 PRO A N 1
ATOM 640 C CA . PRO A 1 78 ? 7.095 2.761 -15.162 1.00 94.88 78 PRO A CA 1
ATOM 641 C C . PRO A 1 78 ? 8.367 1.903 -15.257 1.00 94.88 78 PRO A C 1
ATOM 643 O O . PRO A 1 78 ? 9.186 1.929 -14.349 1.00 94.88 78 PRO A O 1
ATOM 646 N N . PHE A 1 79 ? 8.583 1.208 -16.379 1.00 94.81 79 PHE A N 1
ATOM 647 C CA . PHE A 1 79 ? 9.807 0.456 -16.656 1.00 94.81 79 PHE A CA 1
ATOM 648 C C . PHE A 1 79 ? 11.028 1.348 -16.909 1.00 94.81 79 PHE A C 1
ATOM 650 O O . PHE A 1 79 ? 12.162 0.946 -16.650 1.00 94.81 79 PHE A O 1
ATOM 657 N N . LYS A 1 80 ? 10.808 2.540 -17.478 1.00 93.12 80 LYS A N 1
ATOM 658 C CA . LYS A 1 80 ? 11.869 3.430 -17.977 1.00 93.12 80 LYS A CA 1
ATOM 659 C C . LYS A 1 80 ? 12.007 4.719 -17.168 1.00 93.12 80 LYS A C 1
ATOM 661 O O . LYS A 1 80 ? 13.073 5.326 -17.208 1.00 93.12 80 LYS A O 1
ATOM 666 N N . ALA A 1 81 ? 10.937 5.163 -16.514 1.00 93.06 81 ALA A N 1
ATOM 667 C CA . ALA A 1 81 ? 10.923 6.419 -15.782 1.00 93.06 81 ALA A CA 1
ATOM 668 C C . ALA A 1 81 ? 12.024 6.441 -14.715 1.00 93.06 81 ALA A C 1
ATOM 670 O O . ALA A 1 81 ? 12.134 5.521 -13.909 1.00 93.06 81 ALA A O 1
ATOM 671 N N . SER A 1 82 ? 12.828 7.500 -14.729 1.00 89.44 82 SER A N 1
ATOM 672 C CA . SER A 1 82 ? 13.990 7.663 -13.842 1.00 89.44 82 SER A CA 1
ATOM 673 C C . SER A 1 82 ? 14.105 9.083 -13.287 1.00 89.44 82 SER A C 1
ATOM 675 O O . SER A 1 82 ? 14.969 9.375 -12.461 1.00 89.44 82 SER A O 1
ATOM 677 N N . TRP A 1 83 ? 13.273 10.011 -13.769 1.00 90.56 83 TRP A N 1
ATOM 678 C CA . TRP A 1 83 ? 13.313 11.410 -13.357 1.00 90.56 83 TRP A CA 1
ATOM 679 C C . TRP A 1 83 ? 12.136 11.774 -12.465 1.00 90.56 83 TRP A C 1
ATOM 681 O O . TRP A 1 83 ? 11.014 11.307 -12.650 1.00 90.56 83 TRP A O 1
ATOM 691 N N . VAL A 1 84 ? 12.390 12.704 -11.538 1.00 89.50 84 VAL A N 1
ATOM 692 C CA . VAL A 1 84 ? 11.392 13.212 -10.583 1.00 89.50 84 VAL A CA 1
ATOM 693 C C . VAL A 1 84 ? 10.121 13.695 -11.289 1.00 89.50 84 VAL A C 1
ATOM 695 O O . VAL A 1 84 ? 9.029 13.445 -10.800 1.00 89.50 84 VAL A O 1
ATOM 698 N N . TYR A 1 85 ? 10.249 14.324 -12.460 1.00 90.69 85 TYR A N 1
ATOM 699 C CA . TYR A 1 85 ? 9.122 14.858 -13.233 1.00 90.69 85 TYR A CA 1
ATOM 700 C C . TYR A 1 85 ? 8.153 13.765 -13.702 1.00 90.69 85 TYR A C 1
ATOM 702 O O . TYR A 1 85 ? 6.937 13.930 -13.644 1.00 90.69 85 TYR A O 1
ATOM 710 N N . GLU A 1 86 ? 8.699 12.627 -14.124 1.00 93.25 86 GLU A N 1
ATOM 711 C CA . GLU A 1 86 ? 7.943 11.472 -14.608 1.00 93.25 86 GLU A CA 1
ATOM 712 C C . GLU A 1 86 ? 7.224 10.807 -13.431 1.00 93.25 86 GLU A C 1
ATOM 714 O O . GLU A 1 86 ? 6.018 10.546 -13.486 1.00 93.25 86 GLU A O 1
ATOM 719 N N . VAL A 1 87 ? 7.940 10.628 -12.314 1.00 92.38 87 VAL A N 1
ATOM 720 C CA . VAL A 1 87 ? 7.380 10.011 -11.106 1.00 92.38 87 VAL A CA 1
ATOM 721 C C . VAL A 1 87 ? 6.412 10.912 -10.340 1.00 92.38 87 VAL A C 1
ATOM 723 O O . VAL A 1 87 ? 5.538 10.393 -9.652 1.00 92.38 87 VAL A O 1
ATOM 726 N N . THR A 1 88 ? 6.463 12.240 -10.511 1.00 90.94 88 THR A N 1
ATOM 727 C CA . THR A 1 88 ? 5.427 13.155 -9.996 1.00 90.94 88 THR A CA 1
ATOM 728 C C . THR A 1 88 ? 4.039 12.755 -10.497 1.00 90.94 88 THR A C 1
ATOM 730 O O . THR A 1 88 ? 3.086 12.801 -9.716 1.00 90.94 88 THR A O 1
ATOM 733 N N . ILE A 1 89 ? 3.938 12.324 -11.759 1.00 91.81 89 ILE A N 1
ATOM 734 C CA . ILE A 1 89 ? 2.694 11.833 -12.361 1.00 91.81 89 ILE A CA 1
ATOM 735 C C . ILE A 1 89 ? 2.512 10.345 -12.048 1.00 91.81 89 ILE A C 1
ATOM 737 O O . ILE A 1 89 ? 1.474 9.972 -11.508 1.00 91.81 89 ILE A O 1
ATOM 741 N N . LEU A 1 90 ? 3.512 9.501 -12.342 1.00 94.00 90 LEU A N 1
ATOM 742 C CA . LEU A 1 90 ? 3.390 8.041 -12.216 1.00 94.00 90 LEU A CA 1
ATOM 743 C C . LEU A 1 90 ? 2.965 7.594 -10.820 1.00 94.00 90 LEU A C 1
ATOM 745 O O . LEU A 1 90 ? 2.019 6.822 -10.684 1.00 94.00 90 LEU A O 1
ATOM 749 N N . ASN A 1 91 ? 3.603 8.128 -9.779 1.00 94.06 91 ASN A N 1
ATOM 750 C CA . ASN A 1 91 ? 3.375 7.696 -8.401 1.00 94.06 91 ASN A CA 1
ATOM 751 C C . ASN A 1 91 ? 1.995 8.084 -7.854 1.00 94.06 91 ASN A C 1
ATOM 753 O O . ASN A 1 91 ? 1.676 7.736 -6.723 1.00 94.06 91 ASN A O 1
ATOM 757 N N . ARG A 1 92 ? 1.157 8.790 -8.626 1.00 91.00 92 ARG A N 1
ATOM 758 C CA . ARG A 1 92 ? -0.249 9.017 -8.262 1.00 91.00 92 ARG A CA 1
ATOM 759 C C . ARG A 1 92 ? -1.115 7.772 -8.484 1.00 91.00 92 ARG A C 1
ATOM 761 O O . ARG A 1 92 ? -2.137 7.629 -7.815 1.00 91.00 92 ARG A O 1
ATOM 768 N N . MET A 1 93 ? -0.703 6.886 -9.393 1.00 94.94 93 MET A N 1
ATOM 769 C CA . MET A 1 93 ? -1.423 5.659 -9.748 1.00 94.94 93 MET A CA 1
ATOM 770 C C . MET A 1 93 ? -1.017 4.446 -8.899 1.00 94.94 93 MET A C 1
ATOM 772 O O . MET A 1 93 ? -1.705 3.430 -8.944 1.00 94.94 93 MET A O 1
ATOM 776 N N . TYR A 1 94 ? 0.059 4.533 -8.112 1.00 95.88 94 TYR A N 1
ATOM 777 C CA . TYR A 1 94 ? 0.633 3.406 -7.365 1.00 95.88 94 TYR A CA 1
ATOM 778 C C . TYR A 1 94 ? 0.663 3.665 -5.856 1.00 95.88 94 TYR A C 1
ATOM 780 O O . TYR A 1 94 ? 0.733 4.816 -5.429 1.00 95.88 94 TYR A O 1
ATOM 788 N N . ASP A 1 95 ? 0.688 2.590 -5.067 1.00 94.31 95 ASP A N 1
ATOM 789 C CA . ASP A 1 95 ? 1.031 2.617 -3.642 1.00 94.31 95 ASP A CA 1
ATOM 790 C C . ASP A 1 95 ? 2.347 1.882 -3.374 1.00 94.31 95 ASP A C 1
ATOM 792 O O . ASP A 1 95 ? 2.774 1.011 -4.133 1.00 94.31 95 ASP A O 1
ATOM 796 N N . ALA A 1 96 ? 2.963 2.209 -2.241 1.00 94.94 96 ALA A N 1
ATOM 797 C CA . ALA A 1 96 ? 3.991 1.387 -1.618 1.00 94.94 96 ALA A CA 1
ATOM 798 C C . ALA A 1 96 ? 3.380 0.492 -0.524 1.00 94.94 96 ALA A C 1
ATOM 800 O O . ALA A 1 96 ? 2.249 0.699 -0.076 1.00 94.94 96 ALA A O 1
ATOM 801 N N . LEU A 1 97 ? 4.146 -0.492 -0.044 1.00 95.44 97 LEU A N 1
ATOM 802 C CA . LEU A 1 97 ? 3.703 -1.330 1.075 1.00 95.44 97 LEU A CA 1
ATOM 803 C C . LEU A 1 97 ? 3.682 -0.588 2.416 1.00 95.44 97 LEU A C 1
ATOM 805 O O . LEU A 1 97 ? 2.983 -1.007 3.336 1.00 95.44 97 LEU A O 1
ATOM 809 N N . TYR A 1 98 ? 4.401 0.528 2.506 1.00 91.31 98 TYR A N 1
ATOM 810 C CA . TYR A 1 98 ? 4.443 1.410 3.664 1.00 91.31 98 TYR A CA 1
ATOM 811 C C . TYR A 1 98 ? 4.389 2.873 3.222 1.00 91.31 98 TYR A C 1
ATOM 813 O O . TYR A 1 98 ? 4.673 3.196 2.067 1.00 91.31 98 TYR A O 1
ATOM 821 N N . VAL A 1 99 ? 4.090 3.763 4.160 1.00 88.06 99 VAL A N 1
ATOM 822 C CA . VAL A 1 99 ? 4.224 5.216 3.999 1.00 88.06 99 VAL A CA 1
ATOM 823 C C . VAL A 1 99 ? 4.965 5.793 5.202 1.00 88.06 99 VAL A C 1
ATOM 825 O O . VAL A 1 99 ? 5.167 5.107 6.200 1.00 88.06 99 VAL A O 1
ATOM 828 N N . TYR A 1 100 ? 5.411 7.038 5.122 1.00 81.44 100 TYR A N 1
ATOM 829 C CA . TYR A 1 100 ? 5.978 7.741 6.270 1.00 81.44 100 TYR A CA 1
ATOM 830 C C . TYR A 1 100 ? 4.934 8.647 6.896 1.00 81.44 100 TYR A C 1
ATOM 832 O O . TYR A 1 100 ? 4.229 9.349 6.171 1.00 81.44 100 TYR A O 1
ATOM 840 N N . ASN A 1 101 ? 4.885 8.713 8.224 1.00 81.25 101 ASN A N 1
ATOM 841 C CA . ASN A 1 101 ? 4.179 9.794 8.892 1.00 81.25 101 ASN A CA 1
ATOM 842 C C . ASN A 1 101 ? 4.811 11.134 8.452 1.00 81.25 101 ASN A C 1
ATOM 844 O O . ASN A 1 101 ? 6.037 11.280 8.509 1.00 81.25 101 ASN A O 1
ATOM 848 N N . PRO A 1 102 ? 4.018 12.115 7.993 1.00 74.19 102 PRO A N 1
ATOM 849 C CA . PRO A 1 102 ? 4.562 13.340 7.420 1.00 74.19 102 PRO A CA 1
ATOM 850 C C . PRO A 1 102 ? 5.318 14.193 8.448 1.00 74.19 102 PRO A C 1
ATOM 852 O O . PRO A 1 102 ? 6.188 14.964 8.048 1.00 74.19 102 PRO A O 1
ATOM 855 N N . TYR A 1 103 ? 5.043 14.042 9.744 1.00 73.12 103 TYR A N 1
ATOM 856 C CA . TYR A 1 103 ? 5.616 14.865 10.810 1.00 73.12 103 TYR A CA 1
ATOM 857 C C . TYR A 1 103 ? 6.744 14.172 11.564 1.00 73.12 103 TYR A C 1
ATOM 859 O O . TYR A 1 103 ? 7.783 14.791 11.792 1.00 73.12 103 TYR A O 1
ATOM 867 N N . THR A 1 104 ? 6.563 12.903 11.934 1.00 73.25 104 THR A N 1
ATOM 868 C CA . THR A 1 104 ? 7.580 12.162 12.697 1.00 73.25 104 THR A CA 1
ATOM 869 C C . THR A 1 104 ? 8.548 11.381 11.831 1.00 73.25 104 THR A C 1
ATOM 871 O O . THR A 1 104 ? 9.628 11.028 12.296 1.00 73.25 104 THR A O 1
ATOM 874 N N . HIS A 1 105 ? 8.180 11.134 10.570 1.00 75.31 105 HIS A N 1
ATOM 875 C CA . HIS A 1 105 ? 8.886 10.238 9.648 1.00 75.31 105 HIS A CA 1
ATOM 876 C C . HIS A 1 105 ? 8.961 8.787 10.123 1.00 75.31 105 HIS A C 1
ATOM 878 O O . HIS A 1 105 ? 9.753 8.006 9.589 1.00 75.31 105 HIS A O 1
ATOM 884 N N . ASP A 1 106 ? 8.105 8.401 11.068 1.00 77.12 106 ASP A N 1
ATOM 885 C CA . ASP A 1 106 ? 7.928 6.999 11.411 1.00 77.12 106 ASP A CA 1
ATOM 886 C C . ASP A 1 106 ? 7.322 6.240 10.239 1.00 77.12 106 ASP A C 1
ATOM 888 O O . ASP A 1 106 ? 6.606 6.790 9.397 1.00 77.12 106 ASP A O 1
ATOM 892 N N . ILE A 1 107 ? 7.647 4.956 10.166 1.00 76.75 107 ILE A N 1
ATOM 893 C CA . ILE A 1 107 ? 7.138 4.094 9.112 1.00 76.75 107 ILE A CA 1
ATOM 894 C C . ILE A 1 107 ? 5.756 3.602 9.513 1.00 76.75 107 ILE A C 1
ATOM 896 O O . ILE A 1 107 ? 5.604 2.908 10.514 1.00 76.75 107 ILE A O 1
ATOM 900 N N . VAL A 1 108 ? 4.772 3.911 8.680 1.00 79.44 108 VAL A N 1
ATOM 901 C CA . VAL A 1 108 ? 3.378 3.530 8.866 1.00 79.44 108 VAL A CA 1
ATOM 902 C C . VAL A 1 108 ? 3.036 2.387 7.902 1.00 79.44 108 VAL A C 1
ATOM 904 O O . VAL A 1 108 ? 3.270 2.517 6.692 1.00 79.44 108 VAL A O 1
ATOM 907 N N . PRO A 1 109 ? 2.477 1.267 8.398 1.00 82.25 109 PRO A N 1
ATOM 908 C CA . PRO A 1 109 ? 1.923 0.213 7.554 1.00 82.25 109 PRO A CA 1
ATOM 909 C C . PRO A 1 109 ? 0.883 0.758 6.561 1.00 82.25 109 PRO A C 1
ATOM 911 O O . PRO A 1 109 ? 0.001 1.537 6.927 1.00 82.25 109 PRO A O 1
ATOM 914 N N . TRP A 1 110 ? 0.981 0.348 5.295 1.00 86.88 110 TRP A N 1
ATOM 915 C CA . TRP A 1 110 ? 0.076 0.772 4.224 1.00 86.88 110 TRP A CA 1
ATOM 916 C C . TRP A 1 110 ? -0.523 -0.451 3.526 1.00 86.88 110 TRP A C 1
ATOM 918 O O . TRP A 1 110 ? -1.405 -1.084 4.096 1.00 86.88 110 TRP A O 1
ATOM 928 N N . VAL A 1 111 ? -0.076 -0.851 2.334 1.00 90.50 111 VAL A N 1
ATOM 929 C CA . VAL A 1 111 ? -0.558 -2.114 1.734 1.00 90.50 111 VAL A CA 1
ATOM 930 C C . VAL A 1 111 ? -0.074 -3.340 2.525 1.00 90.50 111 VAL A C 1
ATOM 932 O O . VAL A 1 111 ? -0.796 -4.333 2.628 1.00 90.50 111 VAL A O 1
ATOM 935 N N . ALA A 1 112 ? 1.110 -3.271 3.140 1.00 83.44 112 ALA A N 1
ATOM 936 C CA . ALA A 1 112 ? 1.512 -4.244 4.148 1.00 83.44 112 ALA A CA 1
ATOM 937 C C . ALA A 1 112 ? 1.005 -3.821 5.529 1.00 83.44 112 ALA A C 1
ATOM 939 O O . ALA A 1 112 ? 1.060 -2.644 5.883 1.00 83.44 112 ALA A O 1
ATOM 940 N N . THR A 1 113 ? 0.554 -4.790 6.320 1.00 79.19 113 THR A N 1
ATOM 941 C CA . THR A 1 113 ? 0.179 -4.604 7.729 1.00 79.19 113 THR A CA 1
ATOM 942 C C . THR A 1 113 ? 1.366 -4.808 8.665 1.00 79.19 113 THR A C 1
ATOM 944 O O . THR A 1 113 ? 1.391 -4.229 9.746 1.00 79.19 113 THR A O 1
ATOM 947 N N . HIS A 1 114 ? 2.351 -5.611 8.251 1.00 79.44 114 HIS A N 1
ATOM 948 C CA . HIS A 1 114 ? 3.550 -5.926 9.027 1.00 79.44 114 HIS A CA 1
ATOM 949 C C . HIS A 1 114 ? 4.673 -6.444 8.123 1.00 79.44 114 HIS A C 1
ATOM 951 O O . HIS A 1 114 ? 4.412 -6.973 7.037 1.00 79.44 114 HIS A O 1
ATOM 957 N N . TRP A 1 115 ? 5.920 -6.345 8.585 1.00 86.94 115 TRP A N 1
ATOM 958 C CA . TRP A 1 115 ? 7.057 -7.042 7.985 1.00 86.94 115 TRP A CA 1
ATOM 959 C C . TRP A 1 115 ? 8.136 -7.360 9.020 1.00 86.94 115 TRP A C 1
ATOM 961 O O . TRP A 1 115 ? 8.352 -6.618 9.979 1.00 86.94 115 TRP A O 1
ATOM 971 N N . GLU A 1 116 ? 8.873 -8.442 8.785 1.00 87.62 116 GLU A N 1
ATOM 972 C CA . GLU A 1 116 ? 9.974 -8.875 9.648 1.00 87.62 116 GLU A CA 1
ATOM 973 C C . GLU A 1 116 ? 11.210 -9.215 8.830 1.00 87.62 116 GLU A C 1
ATOM 975 O O . GLU A 1 116 ? 11.125 -9.710 7.708 1.00 87.62 116 GLU A O 1
ATOM 980 N N . ILE A 1 117 ? 12.379 -8.952 9.412 1.00 91.00 117 ILE A N 1
ATOM 981 C CA . ILE A 1 117 ? 13.666 -9.307 8.820 1.00 91.00 117 ILE A CA 1
ATOM 982 C C . ILE A 1 117 ? 14.255 -10.456 9.627 1.00 91.00 117 ILE A C 1
ATOM 984 O O . ILE A 1 117 ? 14.621 -10.289 10.792 1.00 91.00 117 ILE A O 1
ATOM 988 N N . GLU A 1 118 ? 14.419 -11.600 8.979 1.00 89.62 118 GLU A N 1
ATOM 989 C CA . GLU A 1 118 ? 15.030 -12.791 9.555 1.00 89.62 118 GLU A CA 1
ATOM 990 C C . GLU A 1 118 ? 16.439 -13.007 8.966 1.00 89.62 118 GLU A C 1
ATOM 992 O O . GLU A 1 118 ? 16.635 -12.875 7.753 1.00 89.62 118 GLU A O 1
ATOM 997 N N . PRO A 1 119 ? 17.461 -13.327 9.783 1.00 92.69 119 PRO A N 1
ATOM 998 C CA . PRO A 1 119 ? 18.782 -13.680 9.273 1.00 92.69 119 PRO A CA 1
ATOM 999 C C . PRO A 1 119 ? 18.738 -14.919 8.375 1.00 92.69 119 PRO A C 1
ATOM 1001 O O . PRO A 1 119 ? 18.174 -15.944 8.745 1.00 92.69 119 PRO A O 1
ATOM 1004 N N . TRP A 1 120 ? 19.427 -14.866 7.237 1.00 92.81 120 TRP A N 1
ATOM 1005 C CA . TRP A 1 120 ? 19.502 -15.992 6.311 1.00 92.81 120 TRP A CA 1
ATOM 1006 C C . TRP A 1 120 ? 20.912 -16.174 5.751 1.00 92.81 120 TRP A C 1
ATOM 1008 O O . TRP A 1 120 ? 21.749 -15.266 5.773 1.00 92.81 120 TRP A O 1
ATOM 1018 N N . LYS A 1 121 ? 21.205 -17.385 5.283 1.00 92.50 121 LYS A N 1
ATOM 1019 C CA . LYS A 1 121 ? 22.479 -17.741 4.664 1.00 92.50 121 LYS A CA 1
ATOM 1020 C C . LYS A 1 121 ? 22.245 -18.199 3.240 1.00 92.50 121 LYS A C 1
ATOM 1022 O O . LYS A 1 121 ? 21.434 -19.088 2.999 1.00 92.50 121 LYS A O 1
ATOM 1027 N N . LEU A 1 122 ? 22.995 -17.602 2.324 1.00 91.94 122 LEU A N 1
ATOM 1028 C CA . LEU A 1 122 ? 23.000 -18.000 0.927 1.00 91.94 122 LEU A CA 1
ATOM 1029 C C . LEU A 1 122 ? 23.652 -19.382 0.759 1.00 91.94 122 LEU A C 1
ATOM 1031 O O . LEU A 1 122 ? 24.389 -19.822 1.647 1.00 91.94 122 LEU A O 1
ATOM 1035 N N . PRO A 1 123 ? 23.456 -20.053 -0.394 1.00 88.19 123 PRO A N 1
ATOM 1036 C CA . PRO A 1 123 ? 24.118 -21.326 -0.690 1.00 88.19 123 PRO A CA 1
ATOM 1037 C C . PRO A 1 123 ? 25.652 -21.276 -0.603 1.00 88.19 123 PRO A C 1
ATOM 1039 O O . PRO A 1 123 ? 26.285 -22.279 -0.283 1.00 88.19 123 PRO A O 1
ATOM 1042 N N . ASP A 1 124 ? 26.257 -20.111 -0.848 1.00 90.12 124 ASP A N 1
ATOM 1043 C CA . ASP A 1 124 ? 27.701 -19.870 -0.721 1.00 90.12 124 ASP A CA 1
ATOM 1044 C C . ASP A 1 124 ? 28.144 -19.488 0.710 1.00 90.12 124 ASP A C 1
ATOM 1046 O O . ASP A 1 124 ? 29.305 -19.142 0.940 1.00 90.12 124 ASP A O 1
ATOM 1050 N N . ASN A 1 125 ? 27.228 -19.574 1.683 1.00 88.75 125 ASN A N 1
ATOM 1051 C CA . ASN A 1 125 ? 27.396 -19.247 3.101 1.00 88.75 125 ASN A CA 1
ATOM 1052 C C . ASN A 1 125 ? 27.597 -17.746 3.417 1.00 88.75 125 ASN A C 1
ATOM 1054 O O . ASN A 1 125 ? 27.846 -17.367 4.577 1.00 88.75 125 ASN A O 1
ATOM 1058 N N . SER A 1 126 ? 27.450 -16.869 2.418 1.00 90.75 126 SER A N 1
ATOM 1059 C CA . SER A 1 126 ? 27.395 -15.424 2.636 1.00 90.75 126 SER A CA 1
ATOM 1060 C C . SER A 1 126 ? 26.129 -15.026 3.413 1.00 90.75 126 SER A C 1
ATOM 1062 O O . SER A 1 126 ? 25.171 -15.792 3.555 1.00 90.75 126 SER A O 1
ATOM 1064 N N . THR A 1 127 ? 26.170 -13.854 4.049 1.00 92.25 127 THR A N 1
ATOM 1065 C CA . THR A 1 127 ? 25.078 -13.382 4.911 1.00 92.25 127 THR A CA 1
ATOM 1066 C C . THR A 1 127 ? 24.021 -12.670 4.079 1.00 92.25 127 THR A C 1
ATOM 1068 O O . THR A 1 127 ? 24.316 -11.644 3.470 1.00 92.25 127 THR A O 1
ATOM 1071 N N . GLY A 1 128 ? 22.792 -13.173 4.137 1.00 94.75 128 GLY A N 1
ATOM 1072 C CA . GLY A 1 128 ? 21.605 -12.544 3.575 1.00 94.75 128 GLY A CA 1
ATOM 1073 C C . GLY A 1 128 ? 20.523 -12.332 4.630 1.00 94.75 128 GLY A C 1
ATOM 1074 O O . GLY A 1 128 ? 20.757 -12.459 5.838 1.00 94.75 128 GLY A O 1
ATOM 1075 N N . MET A 1 129 ? 19.323 -12.018 4.161 1.00 95.44 129 MET A N 1
ATOM 1076 C CA . MET A 1 129 ? 18.130 -11.916 4.993 1.00 95.44 129 MET A CA 1
ATOM 1077 C C . MET A 1 129 ? 16.901 -12.446 4.257 1.00 95.44 129 MET A C 1
ATOM 1079 O O . MET A 1 129 ? 16.859 -12.448 3.026 1.00 95.44 129 MET A O 1
ATOM 1083 N N . ILE A 1 130 ? 15.912 -12.876 5.028 1.00 96.00 130 ILE A N 1
ATOM 1084 C CA . ILE A 1 130 ? 14.548 -13.111 4.569 1.00 96.00 130 ILE A CA 1
ATOM 1085 C C . ILE A 1 130 ? 13.711 -11.919 5.033 1.00 96.00 130 ILE A C 1
ATOM 1087 O O . ILE A 1 130 ? 13.781 -11.529 6.198 1.00 96.00 130 ILE A O 1
ATOM 1091 N N . LEU A 1 131 ? 12.947 -11.330 4.119 1.00 96.44 131 LEU A N 1
ATOM 1092 C CA . LEU A 1 131 ? 11.957 -10.300 4.419 1.00 96.44 131 LEU A CA 1
ATOM 1093 C C . LEU A 1 131 ? 10.566 -10.928 4.370 1.00 96.44 131 LEU A C 1
ATOM 1095 O O . LEU A 1 131 ? 10.079 -11.241 3.285 1.00 96.44 131 LEU A O 1
ATOM 1099 N N . TRP A 1 132 ? 9.947 -11.103 5.531 1.00 92.81 132 TRP A N 1
ATOM 1100 C CA . TRP A 1 132 ? 8.558 -11.529 5.672 1.00 92.81 132 TRP A CA 1
ATOM 1101 C C . TRP A 1 132 ? 7.628 -10.331 5.513 1.00 92.81 132 TRP A C 1
ATOM 1103 O O . TRP A 1 132 ? 7.920 -9.270 6.063 1.00 92.81 132 TRP A O 1
ATOM 1113 N N . ILE A 1 133 ? 6.530 -10.484 4.773 1.00 88.88 133 ILE A N 1
ATOM 1114 C CA . ILE A 1 133 ? 5.584 -9.401 4.479 1.00 88.88 133 ILE A CA 1
ATOM 1115 C C . ILE A 1 133 ? 4.158 -9.923 4.635 1.00 88.88 133 ILE A C 1
ATOM 1117 O O . ILE A 1 133 ? 3.765 -10.863 3.942 1.00 88.88 133 ILE A O 1
ATOM 1121 N N . TRP A 1 134 ? 3.379 -9.268 5.494 1.00 86.75 134 TRP A N 1
ATOM 1122 C CA . TRP A 1 134 ? 1.948 -9.511 5.665 1.00 86.75 134 TRP A CA 1
ATOM 1123 C C . TRP A 1 134 ? 1.163 -8.414 4.965 1.00 86.75 134 TRP A C 1
ATOM 1125 O O . TRP A 1 134 ? 1.408 -7.228 5.189 1.00 86.75 134 TRP A O 1
ATOM 1135 N N . LEU A 1 135 ? 0.215 -8.810 4.126 1.00 77.94 135 LEU A N 1
ATOM 1136 C CA . LEU A 1 135 ? -0.649 -7.906 3.379 1.00 77.94 135 LEU A CA 1
ATOM 1137 C C . LEU A 1 135 ? -2.018 -7.805 4.046 1.00 77.94 135 LEU A C 1
ATOM 1139 O O . LEU A 1 135 ? -2.495 -8.741 4.691 1.00 77.94 135 LEU A O 1
ATOM 1143 N N . ARG A 1 136 ? -2.674 -6.663 3.858 1.00 83.19 136 ARG A N 1
ATOM 1144 C CA . ARG A 1 136 ? -4.120 -6.553 4.082 1.00 83.19 136 ARG A CA 1
ATOM 1145 C C . ARG A 1 136 ? -4.889 -7.187 2.921 1.00 83.19 136 ARG A C 1
ATOM 1147 O O . ARG A 1 136 ? -4.378 -7.291 1.812 1.00 83.19 136 ARG A O 1
ATOM 1154 N N . ASN A 1 137 ? -6.120 -7.608 3.198 1.00 79.31 137 ASN A N 1
ATOM 1155 C CA . ASN A 1 137 ? -6.972 -8.366 2.279 1.00 79.31 137 ASN A CA 1
ATOM 1156 C C . ASN A 1 137 ? -8.073 -7.530 1.600 1.00 79.31 137 ASN A C 1
ATOM 1158 O O . ASN A 1 137 ? -8.967 -8.090 0.971 1.00 79.31 137 ASN A O 1
ATOM 1162 N N . ASP A 1 138 ? -8.039 -6.207 1.746 1.00 78.25 138 ASP A N 1
ATOM 1163 C CA . ASP A 1 138 ? -8.998 -5.256 1.172 1.00 78.25 138 ASP A CA 1
ATOM 1164 C C . ASP A 1 138 ? -8.395 -4.401 0.044 1.00 78.25 138 ASP A C 1
ATOM 1166 O O . ASP A 1 138 ? -9.057 -3.504 -0.478 1.00 78.25 138 ASP A O 1
ATOM 1170 N N . VAL A 1 139 ? -7.146 -4.675 -0.345 1.00 84.75 139 VAL A N 1
ATOM 1171 C CA . VAL A 1 139 ? -6.438 -3.937 -1.394 1.00 84.75 139 VAL A CA 1
ATOM 1172 C C . VAL A 1 139 ? -6.822 -4.485 -2.757 1.00 84.75 139 VAL A C 1
ATOM 1174 O O . VAL A 1 139 ? -6.747 -5.686 -3.006 1.00 84.75 139 VAL A O 1
ATOM 1177 N N . THR A 1 140 ? -7.191 -3.583 -3.659 1.00 88.50 140 THR A N 1
ATOM 1178 C CA . THR A 1 140 ? -7.494 -3.910 -5.050 1.00 88.50 140 THR A CA 1
ATOM 1179 C C . THR A 1 140 ? -6.632 -3.082 -5.989 1.00 88.50 140 THR A C 1
ATOM 1181 O O . THR A 1 140 ? -6.323 -1.913 -5.724 1.00 88.50 140 THR A O 1
ATOM 1184 N N . TRP A 1 141 ? -6.303 -3.666 -7.133 1.00 96.19 141 TRP A N 1
ATOM 1185 C CA . TRP A 1 141 ? -5.900 -2.916 -8.309 1.00 96.19 141 TRP A CA 1
ATOM 1186 C C . TRP A 1 141 ? -7.044 -1.991 -8.757 1.00 96.19 141 TRP A C 1
ATOM 1188 O O . TRP A 1 141 ? -8.212 -2.156 -8.390 1.00 96.19 141 TRP A O 1
ATOM 1198 N N . GLN A 1 142 ? -6.717 -0.975 -9.550 1.00 94.06 142 GLN A N 1
ATOM 1199 C CA . GLN A 1 142 ? -7.690 -0.006 -10.066 1.00 94.06 142 GLN A CA 1
ATOM 1200 C C . GLN A 1 142 ? -8.736 -0.617 -11.011 1.00 94.06 142 GLN A C 1
ATOM 1202 O O . GLN A 1 142 ? -9.796 -0.022 -11.199 1.00 94.06 142 GLN A O 1
ATOM 1207 N N . ASP A 1 143 ? -8.465 -1.791 -11.582 1.00 92.69 143 ASP A N 1
ATOM 1208 C CA . ASP A 1 143 ? -9.421 -2.572 -12.376 1.00 92.69 143 ASP A CA 1
ATOM 1209 C C . ASP A 1 143 ? -10.406 -3.380 -11.509 1.00 92.69 143 ASP A C 1
ATOM 1211 O O . ASP A 1 143 ? -11.376 -3.922 -12.039 1.00 92.69 143 ASP A O 1
ATOM 1215 N N . GLY A 1 144 ? -10.204 -3.406 -10.189 1.00 88.44 144 GLY A N 1
ATOM 1216 C CA . GLY A 1 144 ? -11.040 -4.100 -9.214 1.00 88.44 144 GLY A CA 1
ATOM 1217 C C . GLY A 1 144 ? -10.531 -5.481 -8.804 1.00 88.44 144 GLY A C 1
ATOM 1218 O O . GLY A 1 144 ? -11.106 -6.060 -7.881 1.00 88.44 144 GLY A O 1
ATOM 1219 N N . ASP A 1 145 ? -9.469 -5.998 -9.426 1.00 92.06 145 ASP A N 1
ATOM 1220 C CA . ASP A 1 145 ? -8.911 -7.294 -9.042 1.00 92.06 145 ASP A CA 1
ATOM 1221 C C . ASP A 1 145 ? -8.212 -7.192 -7.670 1.00 92.06 145 ASP A C 1
ATOM 1223 O O . ASP A 1 145 ? -7.545 -6.189 -7.385 1.00 92.06 145 ASP A O 1
ATOM 1227 N N . PRO A 1 146 ? -8.360 -8.193 -6.782 1.00 90.44 146 PRO A N 1
ATOM 1228 C CA . PRO A 1 146 ? -7.715 -8.176 -5.474 1.00 90.44 146 PRO A CA 1
ATOM 1229 C C . PRO A 1 146 ? -6.194 -8.293 -5.609 1.00 90.44 146 PRO A C 1
ATOM 1231 O O . PRO A 1 146 ? -5.695 -9.054 -6.435 1.00 90.44 146 PRO A O 1
ATOM 1234 N N . VAL A 1 147 ? -5.463 -7.567 -4.763 1.00 93.69 147 VAL A N 1
ATOM 1235 C CA . VAL A 1 147 ? -4.008 -7.707 -4.638 1.00 93.69 147 VAL A CA 1
ATOM 1236 C C . VAL A 1 147 ? -3.687 -8.870 -3.709 1.00 93.69 147 VAL A C 1
ATOM 1238 O O . VAL A 1 147 ? -4.215 -8.965 -2.600 1.00 93.69 147 VAL A O 1
ATOM 1241 N N . THR A 1 148 ? -2.770 -9.725 -4.148 1.00 91.50 148 THR A N 1
ATOM 1242 C CA . THR A 1 148 ? -2.302 -10.898 -3.409 1.00 91.50 148 THR A CA 1
ATOM 1243 C C . THR A 1 148 ? -0.776 -10.946 -3.331 1.00 91.50 148 THR A C 1
ATOM 1245 O O . THR A 1 148 ? -0.048 -10.222 -4.014 1.00 91.50 148 THR A O 1
ATOM 1248 N N . ALA A 1 149 ? -0.264 -11.850 -2.503 1.00 92.00 149 ALA A N 1
ATOM 1249 C CA . ALA A 1 149 ? 1.153 -12.161 -2.400 1.00 92.00 149 ALA A CA 1
ATOM 1250 C C . ALA A 1 149 ? 1.768 -12.637 -3.733 1.00 92.00 149 ALA A C 1
ATOM 1252 O O . ALA A 1 149 ? 2.945 -12.368 -3.996 1.00 92.00 149 ALA A O 1
ATOM 1253 N N . GLU A 1 150 ? 0.976 -13.287 -4.593 1.00 97.25 150 GLU A N 1
ATOM 1254 C CA . GLU A 1 150 ? 1.399 -13.708 -5.934 1.00 97.25 150 GLU A CA 1
ATOM 1255 C C . GLU A 1 150 ? 1.701 -12.519 -6.847 1.00 97.25 150 GLU A C 1
ATOM 1257 O O . GLU A 1 150 ? 2.653 -12.578 -7.625 1.00 97.25 150 GLU A O 1
ATOM 1262 N N . ASP A 1 151 ? 0.971 -11.409 -6.719 1.00 98.31 151 ASP A N 1
ATOM 1263 C CA . ASP A 1 151 ? 1.242 -10.200 -7.503 1.00 98.31 151 ASP A CA 1
ATOM 1264 C C . ASP A 1 151 ? 2.611 -9.608 -7.160 1.00 98.31 151 ASP A C 1
ATOM 1266 O O . ASP A 1 151 ? 3.375 -9.232 -8.049 1.00 98.31 151 ASP A O 1
ATOM 1270 N N . ILE A 1 152 ? 2.964 -9.586 -5.871 1.00 97.88 152 ILE A N 1
ATOM 1271 C CA . ILE A 1 152 ? 4.263 -9.081 -5.409 1.00 97.88 152 ILE A CA 1
ATOM 1272 C C . ILE A 1 152 ? 5.396 -10.002 -5.861 1.00 97.88 152 ILE A C 1
ATOM 1274 O O . ILE A 1 152 ? 6.432 -9.534 -6.346 1.00 97.88 152 ILE A O 1
ATOM 1278 N N . LYS A 1 153 ? 5.208 -11.320 -5.724 1.00 97.94 153 LYS A N 1
ATOM 1279 C CA . LYS A 1 153 ? 6.149 -12.310 -6.251 1.00 97.94 153 LYS A CA 1
ATOM 1280 C C . LYS A 1 153 ? 6.369 -12.098 -7.748 1.00 97.94 153 LYS A C 1
ATOM 1282 O O . LYS A 1 153 ? 7.514 -11.964 -8.181 1.00 97.94 153 LYS A O 1
ATOM 1287 N N . TRP A 1 154 ? 5.279 -12.026 -8.508 1.00 98.12 154 TRP A N 1
ATOM 1288 C CA . TRP A 1 154 ? 5.309 -11.853 -9.952 1.00 98.12 154 TRP A CA 1
ATOM 1289 C C . TRP A 1 154 ? 6.004 -10.550 -10.352 1.00 98.12 154 TRP A C 1
ATOM 1291 O O . TRP A 1 154 ? 6.851 -10.570 -11.240 1.00 98.12 154 TRP A O 1
ATOM 1301 N N . ASN A 1 155 ? 5.718 -9.442 -9.663 1.00 96.94 155 ASN A N 1
ATOM 1302 C CA . ASN A 1 155 ? 6.352 -8.144 -9.889 1.00 96.94 155 ASN A CA 1
ATOM 1303 C C . ASN A 1 155 ? 7.883 -8.230 -9.767 1.00 96.94 155 ASN A C 1
ATOM 1305 O O . ASN A 1 155 ? 8.597 -7.795 -10.670 1.00 96.94 155 ASN A O 1
ATOM 1309 N N . PHE A 1 156 ? 8.407 -8.830 -8.692 1.00 97.06 156 PHE A N 1
ATOM 1310 C CA . PHE A 1 156 ? 9.859 -8.959 -8.520 1.00 97.06 156 PHE A CA 1
ATOM 1311 C C . PHE A 1 156 ? 10.500 -9.952 -9.489 1.00 97.06 156 PHE A C 1
ATOM 1313 O O . PHE A 1 156 ? 11.583 -9.674 -10.012 1.00 97.06 156 PHE A O 1
ATOM 1320 N N . ASP A 1 157 ? 9.835 -11.073 -9.774 1.00 96.75 157 ASP A N 1
ATOM 1321 C CA . ASP A 1 157 ? 10.316 -12.037 -10.764 1.00 96.75 157 ASP A CA 1
ATOM 1322 C C . ASP A 1 157 ? 10.338 -11.420 -12.175 1.00 96.75 157 ASP A C 1
ATOM 1324 O O . ASP A 1 157 ? 11.305 -11.615 -12.916 1.00 96.75 157 ASP A O 1
ATOM 1328 N N . PHE A 1 158 ? 9.335 -10.606 -12.525 1.00 96.88 158 PHE A N 1
ATOM 1329 C CA . PHE A 1 158 ? 9.290 -9.853 -13.776 1.00 96.88 158 PHE A CA 1
ATOM 1330 C C . PHE A 1 158 ? 10.474 -8.892 -13.873 1.00 96.88 158 PHE A C 1
ATOM 1332 O O . PHE A 1 158 ? 11.243 -8.989 -14.832 1.00 96.88 158 PHE A O 1
ATOM 1339 N N . ILE A 1 159 ? 10.690 -8.046 -12.856 1.00 95.31 159 ILE A N 1
ATOM 1340 C CA . ILE A 1 159 ? 11.824 -7.110 -12.825 1.00 95.31 159 ILE A CA 1
ATOM 1341 C C . ILE A 1 159 ? 13.154 -7.857 -12.963 1.00 95.31 159 ILE A C 1
ATOM 1343 O O . ILE A 1 159 ? 14.043 -7.404 -13.688 1.00 95.31 159 ILE A O 1
ATOM 1347 N N . ASN A 1 160 ? 13.303 -9.002 -12.293 1.00 95.44 160 ASN A N 1
ATOM 1348 C CA . ASN A 1 160 ? 14.504 -9.825 -12.394 1.00 95.44 160 ASN A CA 1
ATOM 1349 C C . ASN A 1 160 ? 14.666 -10.443 -13.791 1.00 95.44 160 ASN A C 1
ATOM 1351 O O . ASN A 1 160 ? 15.779 -10.517 -14.308 1.00 95.44 160 ASN A O 1
ATOM 1355 N N . SER A 1 161 ? 13.575 -10.844 -14.443 1.00 95.38 161 SER A N 1
ATOM 1356 C CA . SER A 1 161 ? 13.625 -11.396 -15.801 1.00 95.38 161 SER A CA 1
ATOM 1357 C C . SER A 1 161 ? 14.047 -10.354 -16.842 1.00 95.38 161 SER A C 1
ATOM 1359 O O . SER A 1 161 ? 14.768 -10.679 -17.784 1.00 95.38 161 SER A O 1
ATOM 1361 N N . THR A 1 162 ? 13.627 -9.101 -16.668 1.00 94.75 162 THR A N 1
ATOM 1362 C CA . THR A 1 162 ? 13.832 -8.029 -17.647 1.00 94.75 162 THR A CA 1
ATOM 1363 C C . THR A 1 162 ? 15.003 -7.115 -17.313 1.00 94.75 162 THR A C 1
ATOM 1365 O O . THR A 1 162 ? 15.456 -6.397 -18.196 1.00 94.75 162 THR A O 1
ATOM 1368 N N . GLN A 1 163 ? 15.479 -7.106 -16.063 1.00 92.62 163 GLN A N 1
ATOM 1369 C CA . GLN A 1 163 ? 16.486 -6.167 -15.549 1.00 92.62 163 GLN A CA 1
ATOM 1370 C C . GLN A 1 163 ? 16.066 -4.701 -15.775 1.00 92.62 163 GLN A C 1
ATOM 1372 O O . GLN A 1 163 ? 16.772 -3.922 -16.424 1.00 92.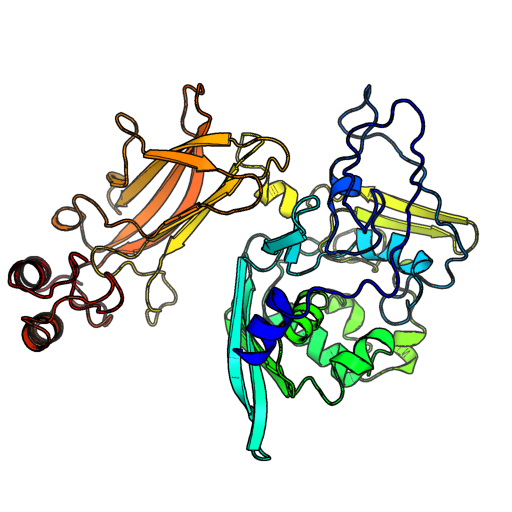62 163 GLN A O 1
ATOM 1377 N N . ALA A 1 164 ? 14.873 -4.336 -15.281 1.00 90.25 164 ALA A N 1
ATOM 1378 C CA . ALA A 1 164 ? 14.339 -2.977 -15.421 1.00 90.25 164 ALA A CA 1
ATOM 1379 C C . ALA A 1 164 ? 15.332 -1.943 -14.840 1.00 90.25 164 ALA A C 1
ATOM 1381 O O . ALA A 1 164 ? 15.680 -2.066 -13.664 1.00 90.25 164 ALA A O 1
ATOM 1382 N N . PRO A 1 165 ? 15.791 -0.931 -15.608 1.00 88.06 165 PRO A N 1
ATOM 1383 C CA . PRO A 1 165 ? 16.973 -0.131 -15.266 1.00 88.06 165 PRO A CA 1
ATOM 1384 C C . PRO A 1 165 ? 16.961 0.493 -13.870 1.00 88.06 165 PRO A C 1
ATOM 1386 O O . PRO A 1 165 ? 17.968 0.413 -13.169 1.00 88.06 165 PRO A O 1
ATOM 1389 N N . GLU A 1 166 ? 15.827 1.071 -13.467 1.00 87.81 166 GLU A N 1
ATOM 1390 C CA . GLU A 1 166 ? 15.674 1.755 -12.175 1.00 87.81 166 GLU A CA 1
ATOM 1391 C C . GLU A 1 166 ? 15.744 0.780 -10.987 1.00 87.81 166 GLU A C 1
ATOM 1393 O O . GLU A 1 166 ? 16.215 1.124 -9.906 1.00 87.81 166 GLU A O 1
ATOM 1398 N N . TYR A 1 167 ? 15.342 -0.474 -11.201 1.00 88.19 167 TYR A N 1
ATOM 1399 C CA . TYR A 1 167 ? 15.290 -1.505 -10.165 1.00 88.19 167 TYR A CA 1
ATOM 1400 C C . TYR A 1 167 ? 16.480 -2.470 -10.209 1.00 88.19 167 TYR A C 1
ATOM 1402 O O . TYR A 1 167 ? 16.710 -3.197 -9.242 1.00 88.19 167 TYR A O 1
ATOM 1410 N N . THR A 1 168 ? 17.275 -2.476 -11.284 1.00 85.81 168 THR A N 1
ATOM 1411 C CA . THR A 1 168 ? 18.456 -3.343 -11.429 1.00 85.81 168 THR A CA 1
ATOM 1412 C C . THR A 1 168 ? 19.388 -3.298 -10.211 1.00 85.81 168 THR A C 1
ATOM 1414 O O . THR A 1 168 ? 19.757 -4.376 -9.745 1.00 85.81 168 THR A O 1
ATOM 1417 N N . PRO A 1 169 ? 19.717 -2.130 -9.613 1.00 82.56 169 PRO A N 1
ATOM 1418 C CA . PRO A 1 169 ? 20.568 -2.080 -8.418 1.00 82.56 169 PRO A CA 1
ATOM 1419 C C . PRO A 1 169 ? 19.963 -2.748 -7.172 1.00 82.56 169 PRO A C 1
ATOM 1421 O O . PRO A 1 169 ? 20.702 -3.112 -6.259 1.00 82.56 169 PRO A O 1
ATOM 1424 N N . ILE A 1 170 ? 18.635 -2.886 -7.121 1.00 77.56 170 ILE A N 1
ATOM 1425 C CA . ILE A 1 170 ? 17.876 -3.502 -6.021 1.00 77.56 170 ILE A CA 1
ATOM 1426 C C . ILE A 1 170 ? 17.688 -5.005 -6.272 1.00 77.56 170 ILE A C 1
ATOM 1428 O O . ILE A 1 170 ? 17.586 -5.778 -5.322 1.00 77.56 170 ILE A O 1
ATOM 1432 N N . ILE A 1 171 ? 17.675 -5.434 -7.538 1.00 84.81 171 ILE A N 1
ATOM 1433 C CA . ILE A 1 171 ? 17.321 -6.801 -7.935 1.00 84.81 171 ILE A CA 1
ATOM 1434 C C . ILE A 1 171 ? 18.534 -7.656 -8.296 1.00 84.81 171 ILE A C 1
ATOM 1436 O O . ILE A 1 171 ? 18.634 -8.777 -7.813 1.00 84.81 171 ILE A O 1
ATOM 1440 N N . SER A 1 172 ? 19.511 -7.165 -9.055 1.00 84.19 172 SER A N 1
ATOM 1441 C CA . SER A 1 172 ? 20.662 -7.974 -9.477 1.00 84.19 172 SER A CA 1
ATOM 1442 C C . SER A 1 172 ? 21.962 -7.438 -8.872 1.00 84.19 172 SER A C 1
ATOM 1444 O O . SER A 1 172 ? 22.302 -6.279 -9.114 1.00 84.19 172 SER A O 1
ATOM 1446 N N . PRO A 1 173 ? 22.719 -8.224 -8.074 1.00 86.25 173 PRO A N 1
ATOM 1447 C CA . PRO A 1 173 ? 22.558 -9.646 -7.723 1.00 86.25 173 PRO A CA 1
ATOM 1448 C C . PRO A 1 173 ? 21.823 -9.875 -6.381 1.00 86.25 173 PRO A C 1
ATOM 1450 O O . PRO A 1 173 ? 22.086 -10.854 -5.680 1.00 86.25 173 PRO A O 1
ATOM 1453 N N . ILE A 1 174 ? 20.987 -8.928 -5.953 1.00 92.44 174 ILE A N 1
ATOM 1454 C CA . ILE A 1 174 ? 20.476 -8.847 -4.579 1.00 92.44 174 ILE A CA 1
ATOM 1455 C C . ILE A 1 174 ? 19.256 -9.749 -4.349 1.00 92.44 174 ILE A C 1
ATOM 1457 O O . ILE A 1 174 ? 19.205 -10.464 -3.356 1.00 92.44 174 ILE A O 1
ATOM 1461 N N . TYR A 1 175 ? 18.273 -9.744 -5.237 1.00 94.75 175 TYR A N 1
ATOM 1462 C CA . TYR A 1 175 ? 17.075 -10.571 -5.130 1.00 94.75 175 TYR A CA 1
ATOM 1463 C C . TYR A 1 175 ? 17.411 -12.045 -5.396 1.00 94.75 175 TYR A C 1
ATOM 1465 O O . TYR A 1 175 ? 17.991 -12.378 -6.427 1.00 94.75 175 TYR A O 1
ATOM 1473 N N . GLN A 1 176 ? 17.066 -12.930 -4.459 1.00 94.75 176 GLN A N 1
ATOM 1474 C CA . GLN A 1 176 ? 17.325 -14.377 -4.535 1.00 94.75 176 GLN A CA 1
ATOM 1475 C C . GLN A 1 176 ? 16.044 -15.203 -4.721 1.00 94.75 176 GLN A C 1
ATOM 1477 O O . GLN A 1 176 ? 16.098 -16.431 -4.737 1.00 94.75 176 GLN A O 1
ATOM 1482 N N . GLY A 1 177 ? 14.899 -14.537 -4.877 1.00 94.81 177 GLY A N 1
ATOM 1483 C CA . GLY A 1 177 ? 13.598 -15.158 -5.092 1.00 94.81 177 GLY A CA 1
ATOM 1484 C C . GLY A 1 177 ? 12.564 -14.755 -4.046 1.00 94.81 177 GLY A C 1
ATOM 1485 O O . GLY A 1 177 ? 12.877 -14.194 -2.996 1.00 94.81 177 GLY A O 1
ATOM 1486 N N . CYS A 1 178 ? 11.310 -15.063 -4.352 1.00 96.50 178 CYS A N 1
ATOM 1487 C CA . CYS A 1 178 ? 10.159 -14.851 -3.485 1.00 96.50 178 CYS A CA 1
ATOM 1488 C C . CYS A 1 178 ? 9.344 -16.144 -3.392 1.00 96.50 178 CYS A C 1
ATOM 1490 O O . CYS A 1 178 ? 9.103 -16.802 -4.413 1.00 96.50 178 CYS A O 1
ATOM 1492 N N . GLU A 1 179 ? 8.934 -16.491 -2.176 1.00 94.31 179 GLU A N 1
ATOM 1493 C CA . GLU A 1 179 ? 8.050 -17.612 -1.870 1.00 94.31 179 GLU A CA 1
ATOM 1494 C C . GLU A 1 179 ? 6.748 -17.068 -1.280 1.00 94.31 179 GLU A C 1
ATOM 1496 O O . GLU A 1 179 ? 6.761 -16.324 -0.296 1.00 94.31 179 GLU A O 1
ATOM 1501 N N . VAL A 1 180 ? 5.632 -17.455 -1.890 1.00 92.31 180 VAL A N 1
ATOM 1502 C CA . VAL A 1 180 ? 4.292 -17.182 -1.372 1.00 92.31 180 VAL A CA 1
ATOM 1503 C C . VAL A 1 180 ? 3.942 -18.289 -0.387 1.00 92.31 180 VAL A C 1
ATOM 1505 O O . VAL A 1 180 ? 3.978 -19.466 -0.738 1.00 92.31 180 VAL A O 1
ATOM 1508 N N . VAL A 1 181 ? 3.641 -17.904 0.852 1.00 77.88 181 VAL A N 1
ATOM 1509 C CA . VAL A 1 181 ? 3.198 -18.833 1.900 1.00 77.88 181 VAL A CA 1
ATOM 1510 C C . VAL A 1 181 ? 1.691 -19.051 1.769 1.00 77.88 181 VAL A C 1
ATOM 1512 O O . VAL A 1 181 ? 1.232 -20.188 1.756 1.00 77.88 181 VAL A O 1
ATOM 1515 N N . HIS A 1 182 ? 0.939 -17.958 1.611 1.00 73.69 182 HIS A N 1
ATOM 1516 C CA . HIS A 1 182 ? -0.481 -17.935 1.250 1.00 73.69 182 HIS A CA 1
ATOM 1517 C C . HIS A 1 182 ? -0.847 -16.558 0.657 1.00 73.69 182 HIS A C 1
ATOM 1519 O O . HIS A 1 182 ? -0.003 -15.665 0.599 1.00 73.69 182 HIS A O 1
ATOM 1525 N N . ASP A 1 183 ? -2.111 -16.343 0.277 1.00 72.00 183 ASP A N 1
ATOM 1526 C CA . ASP A 1 183 ? -2.587 -15.173 -0.493 1.00 72.00 183 ASP A CA 1
ATOM 1527 C C . ASP A 1 183 ? -2.195 -13.787 0.054 1.00 72.00 183 ASP A C 1
ATOM 1529 O O . ASP A 1 183 ? -2.157 -12.822 -0.703 1.00 72.00 183 ASP A O 1
ATOM 1533 N N . TYR A 1 184 ? -1.872 -13.669 1.345 1.00 84.00 184 TYR A N 1
ATOM 1534 C CA . TYR A 1 184 ? -1.542 -12.405 2.017 1.00 84.00 184 TYR A CA 1
ATOM 1535 C C . TYR A 1 184 ? -0.242 -12.479 2.829 1.00 84.00 184 TYR A C 1
ATOM 1537 O O . TYR A 1 184 ? 0.010 -11.618 3.671 1.00 84.00 184 TYR A O 1
ATOM 1545 N N . LEU A 1 185 ? 0.575 -13.511 2.606 1.00 81.62 185 LEU A N 1
ATOM 1546 C CA . LEU A 1 185 ? 1.867 -13.680 3.261 1.00 81.62 185 LEU A CA 1
ATOM 1547 C C . LEU A 1 185 ? 2.890 -14.217 2.272 1.00 81.62 185 LEU A C 1
ATOM 1549 O O . LEU A 1 185 ? 2.729 -15.285 1.679 1.00 81.62 185 LEU A O 1
ATOM 1553 N N . LEU A 1 186 ? 3.990 -13.491 2.155 1.00 93.75 186 LEU A N 1
ATOM 1554 C CA . LEU A 1 186 ? 5.134 -13.883 1.354 1.00 93.75 186 LEU A CA 1
ATOM 1555 C C . LEU A 1 186 ? 6.428 -13.641 2.114 1.00 93.75 186 LEU A C 1
ATOM 1557 O O . LEU A 1 186 ? 6.487 -12.864 3.072 1.00 93.75 186 LEU A O 1
ATOM 1561 N N . LYS A 1 187 ? 7.487 -14.272 1.620 1.00 96.12 187 LYS A N 1
ATOM 1562 C CA . LYS A 1 187 ? 8.849 -13.993 2.047 1.00 96.12 187 LYS A CA 1
ATOM 1563 C C . LYS A 1 187 ? 9.770 -13.801 0.849 1.00 96.12 187 LYS A C 1
ATOM 1565 O O . LYS A 1 187 ? 9.713 -14.546 -0.131 1.00 96.12 187 LYS A O 1
ATOM 1570 N N . ILE A 1 188 ? 10.633 -12.797 0.941 1.00 97.31 188 ILE A N 1
ATOM 1571 C CA . ILE A 1 188 ? 11.614 -12.453 -0.089 1.00 97.31 188 ILE A CA 1
ATOM 1572 C C . ILE A 1 188 ? 13.011 -12.792 0.422 1.00 97.31 188 ILE A C 1
ATOM 1574 O O . ILE A 1 188 ? 13.414 -12.347 1.495 1.00 97.31 188 ILE A O 1
ATOM 1578 N N . TYR A 1 189 ? 13.764 -13.553 -0.365 1.00 96.25 189 TYR A N 1
ATOM 1579 C CA . TYR A 1 189 ? 15.148 -13.913 -0.086 1.00 96.25 189 TYR A CA 1
ATOM 1580 C C . TYR A 1 189 ? 16.086 -12.861 -0.676 1.00 96.25 189 TYR A C 1
ATOM 1582 O O . TYR A 1 189 ? 16.015 -12.544 -1.866 1.00 96.25 189 TYR A O 1
ATOM 1590 N N . ILE A 1 190 ? 16.970 -12.306 0.153 1.00 95.56 190 ILE A N 1
ATOM 1591 C CA . ILE A 1 190 ? 17.784 -11.142 -0.204 1.00 95.56 190 ILE A CA 1
ATOM 1592 C C . ILE A 1 190 ? 19.261 -11.411 0.112 1.00 95.56 190 ILE A C 1
ATOM 1594 O O . ILE A 1 190 ? 19.637 -11.712 1.247 1.00 95.56 190 ILE A O 1
ATOM 1598 N N . ASN A 1 191 ? 20.116 -11.243 -0.897 1.00 93.88 191 ASN A N 1
ATOM 1599 C CA . ASN A 1 191 ? 21.575 -11.221 -0.809 1.00 93.88 191 ASN A CA 1
ATOM 1600 C C . ASN A 1 191 ? 22.070 -9.863 -0.305 1.00 93.88 191 ASN A C 1
ATOM 1602 O O . ASN A 1 191 ? 22.641 -9.045 -1.028 1.00 93.88 191 ASN A O 1
ATOM 1606 N N . GLY A 1 192 ? 21.768 -9.596 0.954 1.00 89.12 192 GLY A N 1
ATOM 1607 C CA . GLY A 1 192 ? 22.121 -8.366 1.631 1.00 89.12 192 GLY A CA 1
ATOM 1608 C C . GLY A 1 192 ? 21.492 -8.331 3.010 1.00 89.12 192 GLY A C 1
ATOM 1609 O O . GLY A 1 192 ? 20.594 -9.107 3.320 1.00 89.12 192 GLY A O 1
ATOM 1610 N N . THR A 1 193 ? 21.969 -7.422 3.854 1.00 87.06 193 THR A N 1
ATOM 1611 C CA . THR A 1 193 ? 21.360 -7.190 5.163 1.00 87.06 193 THR A CA 1
ATOM 1612 C C . THR A 1 193 ? 21.156 -5.708 5.391 1.00 87.06 193 THR A C 1
ATOM 1614 O O . THR A 1 193 ? 22.006 -4.886 5.046 1.00 87.06 193 THR A O 1
ATOM 1617 N N . GLY A 1 194 ? 20.047 -5.370 6.035 1.00 81.62 194 GLY A N 1
ATOM 1618 C CA . GLY A 1 194 ? 19.835 -4.054 6.606 1.00 81.62 194 GLY A CA 1
ATOM 1619 C C . GLY A 1 194 ? 18.449 -3.500 6.374 1.00 81.62 194 GLY A C 1
ATOM 1620 O O . GLY A 1 194 ? 17.767 -3.820 5.408 1.00 81.62 194 GLY A O 1
ATOM 1621 N N . PHE A 1 195 ? 18.073 -2.623 7.291 1.00 81.81 195 PHE A N 1
ATOM 1622 C CA . PHE A 1 195 ? 16.761 -2.005 7.337 1.00 81.81 195 PHE A CA 1
ATOM 1623 C C . PHE A 1 195 ? 16.394 -1.258 6.045 1.00 81.81 195 PHE A C 1
ATOM 1625 O O . PHE A 1 195 ? 15.357 -1.533 5.453 1.00 81.81 195 PHE A O 1
ATOM 1632 N N . PHE A 1 196 ? 17.288 -0.403 5.537 1.00 85.12 196 PHE A N 1
ATOM 1633 C CA . PHE A 1 196 ? 17.059 0.333 4.286 1.00 85.12 196 PHE A CA 1
ATOM 1634 C C . PHE A 1 196 ? 16.909 -0.587 3.073 1.00 85.12 196 PHE A C 1
ATOM 1636 O O . PHE A 1 196 ? 16.154 -0.287 2.155 1.00 85.12 196 PHE A O 1
ATOM 1643 N N . LYS A 1 197 ? 17.579 -1.746 3.090 1.00 88.44 197 LYS A N 1
ATOM 1644 C CA . LYS A 1 197 ? 17.430 -2.733 2.023 1.00 88.44 197 LYS A CA 1
ATOM 1645 C C . LYS A 1 197 ? 16.022 -3.320 2.021 1.00 88.44 197 LYS A C 1
ATOM 1647 O O . LYS A 1 197 ? 15.455 -3.487 0.956 1.00 88.44 197 LYS A O 1
ATOM 1652 N N . ALA A 1 198 ? 15.440 -3.587 3.191 1.00 91.31 198 ALA A N 1
ATOM 1653 C CA . ALA A 1 198 ? 14.050 -4.027 3.268 1.00 91.31 198 ALA A CA 1
ATOM 1654 C C . ALA A 1 198 ? 13.093 -2.954 2.725 1.00 91.31 198 ALA A C 1
ATOM 1656 O O . ALA A 1 198 ? 12.207 -3.276 1.941 1.00 91.31 198 ALA A O 1
ATOM 1657 N N . GLN A 1 199 ? 13.320 -1.679 3.057 1.00 91.25 199 GLN A N 1
ATOM 1658 C CA . GLN A 1 199 ? 12.504 -0.566 2.554 1.00 91.25 199 GLN A CA 1
ATOM 1659 C C . GLN A 1 199 ? 12.517 -0.446 1.024 1.00 91.25 199 GLN A C 1
ATOM 1661 O O . GLN A 1 199 ? 11.475 -0.169 0.439 1.00 91.25 199 GLN A O 1
ATOM 1666 N N . GLU A 1 200 ? 13.649 -0.705 0.365 1.00 91.62 200 GLU A N 1
ATOM 1667 C CA . GLU A 1 200 ? 13.720 -0.730 -1.104 1.00 91.62 200 GLU A CA 1
ATOM 1668 C C . GLU A 1 200 ? 12.748 -1.757 -1.716 1.00 91.62 200 GLU A C 1
ATOM 1670 O O . GLU A 1 200 ? 12.040 -1.435 -2.672 1.00 91.62 200 GLU A O 1
ATOM 1675 N N . PHE A 1 201 ? 12.652 -2.964 -1.142 1.00 94.69 201 PHE A N 1
ATOM 1676 C CA . PHE A 1 201 ? 11.674 -3.974 -1.570 1.00 94.69 201 PHE A CA 1
ATOM 1677 C C . PHE A 1 201 ? 10.243 -3.548 -1.226 1.00 94.69 201 PHE A C 1
ATOM 1679 O O . PHE A 1 201 ? 9.365 -3.564 -2.085 1.00 94.69 201 PHE A O 1
ATOM 1686 N N . LEU A 1 202 ? 9.993 -3.087 0.000 1.00 95.56 202 LEU A N 1
ATOM 1687 C CA . LEU A 1 202 ? 8.653 -2.651 0.409 1.00 95.56 202 LEU A CA 1
ATOM 1688 C C . LEU A 1 202 ? 8.130 -1.466 -0.433 1.00 95.56 202 LEU A C 1
ATOM 1690 O O . LEU A 1 202 ? 6.927 -1.335 -0.645 1.00 95.56 202 LEU A O 1
ATOM 1694 N N . GLY A 1 203 ? 9.017 -0.612 -0.946 1.00 93.44 203 GLY A N 1
ATOM 1695 C CA . GLY A 1 203 ? 8.664 0.522 -1.803 1.00 93.44 203 GLY A CA 1
ATOM 1696 C C . GLY A 1 203 ? 8.411 0.179 -3.277 1.00 93.44 203 GLY A C 1
ATOM 1697 O O . GLY A 1 203 ? 7.925 1.039 -4.007 1.00 93.44 203 GLY A O 1
ATOM 1698 N N . SER A 1 204 ? 8.736 -1.038 -3.733 1.00 91.62 204 SER A N 1
ATOM 1699 C CA . SER A 1 204 ? 8.762 -1.411 -5.164 1.00 91.62 204 SER A CA 1
ATOM 1700 C C . SER A 1 204 ? 7.923 -2.647 -5.526 1.00 91.62 204 SER A C 1
ATOM 1702 O O . SER A 1 204 ? 8.059 -3.202 -6.615 1.00 91.62 204 SER A O 1
ATOM 1704 N N . ALA A 1 205 ? 7.035 -3.074 -4.628 1.00 93.94 205 ALA A N 1
ATOM 1705 C CA . ALA A 1 205 ? 6.331 -4.354 -4.717 1.00 93.94 205 ALA A CA 1
ATOM 1706 C C . ALA A 1 205 ? 5.139 -4.411 -5.696 1.00 93.94 205 ALA A C 1
ATOM 1708 O O . ALA A 1 205 ? 4.752 -5.508 -6.087 1.00 93.94 205 ALA A O 1
ATOM 1709 N N . LEU A 1 206 ? 4.539 -3.275 -6.072 1.00 95.31 206 LEU A N 1
ATOM 1710 C CA . LEU A 1 206 ? 3.252 -3.218 -6.793 1.00 95.31 206 LEU A CA 1
ATOM 1711 C C . LEU A 1 206 ? 3.296 -2.242 -7.977 1.00 95.31 206 LEU A C 1
ATOM 1713 O O . LEU A 1 206 ? 2.509 -1.301 -8.066 1.00 95.31 206 LEU A O 1
ATOM 1717 N N . VAL A 1 207 ? 4.257 -2.448 -8.878 1.00 95.06 207 VAL A N 1
ATOM 1718 C CA . VAL A 1 207 ? 4.535 -1.531 -9.998 1.00 95.06 207 VAL A CA 1
ATOM 1719 C C . VAL A 1 207 ? 4.000 -2.072 -11.324 1.00 95.06 207 VAL A C 1
ATOM 1721 O O . VAL A 1 207 ? 3.539 -1.303 -12.166 1.00 95.06 207 VAL A O 1
ATOM 1724 N N . TYR A 1 208 ? 4.039 -3.392 -11.519 1.00 96.56 208 TYR A N 1
ATOM 1725 C CA . TYR A 1 208 ? 3.710 -4.026 -12.794 1.00 96.56 208 TYR A CA 1
ATOM 1726 C C . TYR A 1 208 ? 2.496 -4.961 -12.656 1.00 96.56 208 TYR A C 1
ATOM 1728 O O . TYR A 1 208 ? 2.667 -6.118 -12.277 1.00 96.56 208 TYR A O 1
ATOM 1736 N N . PRO A 1 209 ? 1.268 -4.513 -12.994 1.00 96.44 209 PRO A N 1
ATOM 1737 C CA . PRO A 1 209 ? 0.109 -5.401 -13.067 1.00 96.44 209 PRO A CA 1
ATOM 1738 C C . PRO A 1 209 ? 0.337 -6.528 -14.081 1.00 96.44 209 PRO A C 1
ATOM 1740 O O . PRO A 1 209 ? 0.587 -6.274 -15.266 1.00 96.44 209 PRO A O 1
ATOM 1743 N N . ARG A 1 210 ? 0.214 -7.785 -13.642 1.00 96.31 210 ARG A N 1
ATOM 1744 C CA . ARG A 1 210 ? 0.526 -8.960 -14.471 1.00 96.31 210 ARG A CA 1
ATOM 1745 C C . ARG A 1 210 ? -0.191 -8.954 -15.822 1.00 96.31 210 ARG A C 1
ATOM 1747 O O . ARG A 1 210 ? 0.444 -9.196 -16.843 1.00 96.31 210 ARG A O 1
ATOM 1754 N N . GLN A 1 211 ? -1.480 -8.612 -15.848 1.00 94.75 211 GLN A N 1
ATOM 1755 C CA . GLN A 1 211 ? -2.299 -8.606 -17.072 1.00 94.75 211 GLN A CA 1
ATOM 1756 C C . GLN A 1 211 ? -1.755 -7.686 -18.177 1.00 94.75 211 GLN A C 1
ATOM 1758 O O . GLN A 1 211 ? -2.009 -7.910 -19.361 1.00 94.75 211 GLN A O 1
ATOM 1763 N N . VAL A 1 212 ? -1.009 -6.645 -17.802 1.00 96.81 212 VAL A N 1
ATOM 1764 C CA . VAL A 1 212 ? -0.418 -5.685 -18.739 1.00 96.81 212 VAL A CA 1
ATOM 1765 C C . VAL A 1 212 ? 0.992 -6.099 -19.140 1.00 96.81 212 VAL A C 1
ATOM 1767 O O . VAL A 1 212 ? 1.374 -5.931 -20.298 1.00 96.81 212 VAL A O 1
ATOM 1770 N N . TRP A 1 213 ? 1.766 -6.618 -18.187 1.00 97.69 213 TRP A N 1
ATOM 1771 C CA . TRP A 1 213 ? 3.214 -6.760 -18.327 1.00 97.69 213 TRP A CA 1
ATOM 1772 C C . TRP A 1 213 ? 3.686 -8.186 -18.643 1.00 97.69 213 TRP A C 1
ATOM 1774 O O . TRP A 1 213 ? 4.811 -8.355 -19.109 1.00 97.69 213 TRP A O 1
ATOM 1784 N N . GLU A 1 214 ? 2.833 -9.204 -18.486 1.00 97.44 214 GLU A N 1
ATOM 1785 C CA . GLU A 1 214 ? 3.130 -10.604 -18.838 1.00 97.44 214 GLU A CA 1
ATOM 1786 C C . GLU A 1 214 ? 3.646 -10.812 -20.273 1.00 97.44 214 GLU A C 1
ATOM 1788 O O . GLU A 1 214 ? 4.602 -11.575 -20.435 1.00 97.44 214 GLU A O 1
ATOM 1793 N N . PRO A 1 215 ? 3.148 -10.105 -21.310 1.00 97.56 215 PRO A N 1
ATOM 1794 C CA . PRO A 1 215 ? 3.698 -10.221 -22.662 1.00 97.56 215 PRO A CA 1
ATOM 1795 C C . PRO A 1 215 ? 5.175 -9.820 -22.796 1.00 97.56 215 PRO A C 1
ATOM 1797 O O . PRO A 1 215 ? 5.814 -10.210 -23.770 1.00 97.56 215 PRO A O 1
ATOM 1800 N N . PHE A 1 216 ? 5.717 -9.052 -21.846 1.00 97.81 216 PHE A N 1
ATOM 1801 C CA . PHE A 1 216 ? 7.096 -8.556 -21.871 1.00 97.81 216 PHE A CA 1
ATOM 1802 C C . PHE A 1 216 ? 8.039 -9.345 -20.954 1.00 97.81 216 PHE A C 1
ATOM 1804 O O . PHE A 1 216 ? 9.143 -8.888 -20.660 1.00 97.81 216 PHE A O 1
ATOM 1811 N N . TRP A 1 217 ? 7.620 -10.516 -20.467 1.00 97.69 217 TRP A N 1
ATOM 1812 C CA . TRP A 1 217 ? 8.445 -11.353 -19.598 1.00 97.69 217 TRP A CA 1
ATOM 1813 C C . TRP A 1 217 ? 9.787 -11.705 -20.256 1.00 97.69 217 TRP A C 1
ATOM 1815 O O . TRP A 1 217 ? 9.829 -12.322 -21.321 1.00 97.69 217 TRP A O 1
ATOM 1825 N N . GLY A 1 218 ? 10.897 -11.318 -19.621 1.00 96.75 218 GLY A N 1
ATOM 1826 C CA . GLY A 1 218 ? 12.243 -11.477 -20.180 1.00 96.75 218 GLY A CA 1
ATOM 1827 C C . GLY A 1 218 ? 12.565 -10.594 -21.398 1.00 96.75 218 GLY A C 1
ATOM 1828 O O . GLY A 1 218 ? 13.664 -10.703 -21.941 1.00 96.75 218 GLY A O 1
ATOM 1829 N N . ASP A 1 219 ? 11.656 -9.713 -21.829 1.00 97.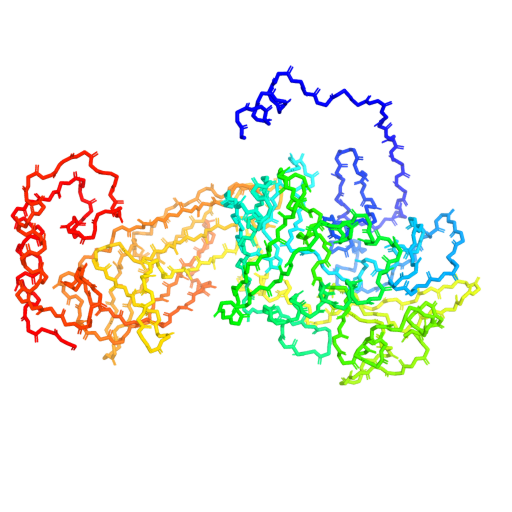12 219 ASP A N 1
ATOM 1830 C CA . ASP A 1 219 ? 11.843 -8.814 -22.972 1.00 97.12 219 ASP A CA 1
ATOM 1831 C C . ASP A 1 219 ? 12.084 -7.368 -22.519 1.00 97.12 219 ASP A C 1
ATOM 1833 O O . ASP A 1 219 ? 11.179 -6.533 -22.441 1.00 97.12 219 ASP A O 1
ATOM 1837 N N . TYR A 1 220 ? 13.356 -7.055 -22.270 1.00 95.50 220 TYR A N 1
ATOM 1838 C CA . TYR A 1 220 ? 13.798 -5.700 -21.946 1.00 95.50 220 TYR A CA 1
ATOM 1839 C C . TYR A 1 220 ? 13.432 -4.677 -23.033 1.00 95.50 220 TYR A C 1
ATOM 1841 O O . TYR A 1 220 ? 13.004 -3.562 -22.724 1.00 95.50 220 TYR A O 1
ATOM 1849 N N . THR A 1 221 ? 13.636 -5.014 -24.311 1.00 96.69 221 THR A N 1
ATOM 1850 C CA . THR A 1 221 ? 13.476 -4.059 -25.417 1.00 96.69 221 THR A CA 1
ATOM 1851 C C . THR A 1 221 ? 12.005 -3.729 -25.649 1.00 96.69 221 THR A C 1
ATOM 1853 O O . THR A 1 221 ? 11.670 -2.551 -25.829 1.00 96.69 221 THR A O 1
ATOM 1856 N N . GLY A 1 222 ? 11.132 -4.738 -25.590 1.00 96.94 222 GLY A N 1
ATOM 1857 C CA . GLY A 1 222 ? 9.685 -4.565 -25.642 1.00 96.94 222 GLY A CA 1
ATOM 1858 C C . GLY A 1 222 ? 9.173 -3.749 -24.461 1.00 96.94 222 GLY A C 1
ATOM 1859 O O . GLY A 1 222 ? 8.555 -2.705 -24.679 1.00 96.94 222 GLY A O 1
ATOM 1860 N N . ALA A 1 223 ? 9.521 -4.138 -23.227 1.00 96.88 223 ALA A N 1
ATOM 1861 C CA . ALA A 1 223 ? 9.106 -3.420 -22.018 1.00 96.88 223 ALA A CA 1
ATOM 1862 C C . ALA A 1 223 ? 9.550 -1.945 -22.029 1.00 96.88 223 ALA A C 1
ATOM 1864 O O . ALA A 1 223 ? 8.769 -1.051 -21.698 1.00 96.88 223 ALA A O 1
ATOM 1865 N N . SER A 1 224 ? 10.777 -1.668 -22.485 1.00 95.81 224 SER A N 1
ATOM 1866 C CA . SER A 1 224 ? 11.331 -0.308 -22.578 1.00 95.81 224 SER A CA 1
ATOM 1867 C C . SER A 1 224 ? 10.629 0.578 -23.610 1.00 95.81 224 SER A C 1
ATOM 1869 O O . SER A 1 224 ? 10.622 1.803 -23.471 1.00 95.81 224 SER A O 1
ATOM 1871 N N . SER A 1 225 ? 10.079 -0.023 -24.667 1.00 95.75 225 SER A N 1
ATOM 1872 C CA . SER A 1 225 ? 9.435 0.701 -25.775 1.00 95.75 225 SER A CA 1
ATOM 1873 C C . SER A 1 225 ? 7.919 0.806 -25.616 1.00 95.75 225 SER A C 1
ATOM 1875 O O . SER A 1 225 ? 7.274 1.570 -26.336 1.00 95.75 225 SER A O 1
ATOM 1877 N N . TYR A 1 226 ? 7.348 0.040 -24.688 1.00 97.12 226 TYR A N 1
ATOM 1878 C CA . TYR A 1 226 ? 5.915 -0.031 -24.464 1.00 97.12 226 TYR A CA 1
ATOM 1879 C C . TYR A 1 226 ? 5.347 1.287 -23.911 1.00 97.12 226 TYR A C 1
ATOM 1881 O O . TYR A 1 226 ? 5.986 1.985 -23.119 1.00 97.12 226 TYR A O 1
ATOM 1889 N N . LYS A 1 227 ? 4.129 1.632 -24.342 1.00 96.19 227 LYS A N 1
ATOM 1890 C CA . LYS A 1 227 ? 3.418 2.862 -23.966 1.00 96.19 227 LYS A CA 1
ATOM 1891 C C . LYS A 1 227 ? 2.033 2.534 -23.385 1.00 96.19 227 LYS A C 1
ATOM 1893 O O . LYS A 1 227 ? 1.027 2.726 -24.074 1.00 96.19 227 LYS A O 1
ATOM 1898 N N . PRO A 1 228 ? 1.945 2.067 -22.124 1.00 96.06 228 PRO A N 1
ATOM 1899 C CA . PRO A 1 228 ? 0.684 1.613 -21.523 1.00 96.06 228 PRO A CA 1
ATOM 1900 C C . PRO A 1 228 ? -0.419 2.685 -21.467 1.00 96.06 228 PRO A C 1
ATOM 1902 O O . PRO A 1 228 ? -1.599 2.351 -21.430 1.00 96.06 228 PRO A O 1
ATOM 1905 N N . TRP A 1 229 ? -0.070 3.974 -21.513 1.00 95.44 229 TRP A N 1
ATOM 1906 C CA . TRP A 1 229 ? -1.036 5.082 -21.526 1.00 95.44 229 TRP A CA 1
ATOM 1907 C C . TRP A 1 229 ? -1.782 5.264 -22.859 1.00 95.44 229 TRP A C 1
ATOM 1909 O O . TRP A 1 229 ? -2.672 6.104 -22.940 1.00 95.44 229 TRP A O 1
ATOM 1919 N N . THR A 1 230 ? -1.411 4.526 -23.911 1.00 95.56 230 THR A N 1
ATOM 1920 C CA . THR A 1 230 ? -2.000 4.668 -25.260 1.00 95.56 230 THR A CA 1
ATOM 1921 C C . THR A 1 230 ? -3.084 3.638 -25.578 1.00 95.56 230 THR A C 1
ATOM 1923 O O . THR A 1 230 ? -3.754 3.743 -26.604 1.00 95.56 230 THR A O 1
ATOM 1926 N N . GLU A 1 231 ? -3.282 2.657 -24.700 1.00 95.88 231 GLU A N 1
ATOM 1927 C CA . GLU A 1 231 ? -4.211 1.547 -24.896 1.00 95.88 231 GLU A CA 1
ATOM 1928 C C . GLU A 1 231 ? -5.228 1.502 -23.765 1.00 95.88 231 GLU A C 1
ATOM 1930 O O . GLU A 1 231 ? -4.846 1.659 -22.609 1.00 95.88 231 GLU A O 1
ATOM 1935 N N . ALA A 1 232 ? -6.496 1.226 -24.083 1.00 96.94 232 ALA A N 1
ATOM 1936 C CA . ALA A 1 232 ? -7.543 1.059 -23.078 1.00 96.94 232 ALA A CA 1
ATOM 1937 C C . ALA A 1 232 ? -7.221 -0.097 -22.115 1.00 96.94 232 ALA A C 1
ATOM 1939 O O . ALA A 1 232 ? -6.761 -1.165 -22.537 1.00 96.94 232 ALA A O 1
ATOM 1940 N N . GLY A 1 233 ? -7.463 0.136 -20.826 1.00 94.56 233 GLY A N 1
ATOM 1941 C CA . GLY A 1 233 ? -7.206 -0.825 -19.760 1.00 94.56 233 GLY A CA 1
ATOM 1942 C C . GLY A 1 233 ? -8.341 -1.836 -19.562 1.00 94.56 233 GLY A C 1
ATOM 1943 O O . GLY A 1 233 ? -9.418 -1.706 -20.156 1.00 94.56 233 GLY A O 1
ATOM 1944 N N . PRO A 1 234 ? -8.114 -2.863 -18.727 1.00 93.88 234 PRO A N 1
ATOM 1945 C CA . PRO A 1 234 ? -9.150 -3.820 -18.350 1.00 93.88 234 PRO A CA 1
ATOM 1946 C C . PRO A 1 234 ? -10.283 -3.146 -17.559 1.00 93.88 234 PRO A C 1
ATOM 1948 O O . PRO A 1 234 ? -10.139 -2.036 -17.049 1.00 93.88 234 PRO A O 1
ATOM 1951 N N . ASN A 1 235 ? -11.443 -3.808 -17.502 1.00 90.75 235 ASN A N 1
ATOM 1952 C CA . ASN A 1 235 ? -12.620 -3.394 -16.721 1.00 90.75 235 ASN A CA 1
ATOM 1953 C C . ASN A 1 235 ? -13.061 -1.926 -16.911 1.00 90.75 235 ASN A C 1
ATOM 1955 O O . ASN A 1 235 ? -13.640 -1.311 -16.019 1.00 90.75 235 ASN A O 1
ATOM 1959 N N . GLY A 1 236 ? -12.838 -1.369 -18.107 1.00 88.62 236 GLY A N 1
ATOM 1960 C CA . GLY A 1 236 ? -13.256 -0.009 -18.460 1.00 88.62 236 GLY A CA 1
ATOM 1961 C C . GLY A 1 236 ? -12.289 1.093 -18.022 1.00 88.62 236 GLY A C 1
ATOM 1962 O O . GLY A 1 236 ? -12.646 2.269 -18.116 1.00 88.62 236 GLY A O 1
ATOM 1963 N N . LEU A 1 237 ? -11.078 0.747 -17.573 1.00 94.62 237 LEU A N 1
ATOM 1964 C CA . LEU A 1 237 ? -10.036 1.731 -17.300 1.00 94.62 237 LEU A CA 1
ATOM 1965 C C . LEU A 1 237 ? -9.641 2.495 -18.579 1.00 94.62 237 LEU A C 1
ATOM 1967 O O . LEU A 1 237 ? -9.500 1.882 -19.643 1.00 94.62 237 LEU A O 1
ATOM 1971 N N . PRO A 1 238 ? -9.399 3.819 -18.501 1.00 94.88 238 PRO A N 1
ATOM 1972 C CA . PRO A 1 238 ? -9.043 4.611 -19.679 1.00 94.88 238 PRO A CA 1
ATOM 1973 C C . PRO A 1 238 ? -7.723 4.179 -20.317 1.00 94.88 238 PRO A C 1
ATOM 1975 O O . PRO A 1 238 ? -7.574 4.277 -21.533 1.00 94.88 238 PRO A O 1
ATOM 1978 N N . THR A 1 239 ? -6.777 3.691 -19.506 1.00 97.56 239 THR A N 1
ATOM 1979 C CA . THR A 1 239 ? -5.463 3.252 -19.976 1.00 97.56 239 THR A CA 1
ATOM 1980 C C . THR A 1 239 ? -4.994 1.958 -19.302 1.00 97.56 239 THR A C 1
ATOM 1982 O O . THR A 1 239 ? -5.474 1.610 -18.223 1.00 97.56 239 THR A O 1
ATOM 1985 N N . LYS A 1 240 ? -4.009 1.268 -19.893 1.00 97.44 240 LYS A N 1
ATOM 1986 C CA . LYS A 1 240 ? -3.269 0.156 -19.264 1.00 97.44 240 LYS A CA 1
ATOM 1987 C C . LYS A 1 240 ? -2.196 0.624 -18.271 1.00 97.44 240 LYS A C 1
ATOM 1989 O O . LYS A 1 240 ? -1.445 -0.201 -17.759 1.00 97.44 240 LYS A O 1
ATOM 1994 N N . LEU A 1 241 ? -2.090 1.927 -18.005 1.00 96.81 241 LEU A N 1
ATOM 1995 C CA . LEU A 1 241 ? -1.214 2.465 -16.970 1.00 96.81 241 LEU A CA 1
ATOM 1996 C C . LEU A 1 241 ? -2.021 2.663 -15.684 1.00 96.81 241 LEU A C 1
ATOM 1998 O O . LEU A 1 241 ? -2.629 3.713 -15.472 1.00 96.81 241 LEU A O 1
ATOM 2002 N N . TYR A 1 242 ? -2.029 1.633 -14.846 1.00 96.12 242 TYR A N 1
ATOM 2003 C CA . TYR A 1 242 ? -2.785 1.604 -13.601 1.00 96.12 242 TYR A CA 1
ATOM 2004 C C . TYR A 1 242 ? -2.016 0.871 -12.500 1.00 96.12 242 TYR A C 1
ATOM 2006 O O . TYR A 1 242 ? -1.089 0.109 -12.775 1.00 96.12 242 TYR A O 1
ATOM 2014 N N . GLY A 1 243 ? -2.411 1.124 -11.256 1.00 96.25 243 GLY A N 1
ATOM 2015 C CA . GLY A 1 243 ? -1.837 0.501 -10.066 1.00 96.25 243 GLY A CA 1
ATOM 2016 C C . GLY A 1 243 ? -2.897 0.307 -8.987 1.00 96.25 243 GLY A C 1
ATOM 2017 O O . GLY A 1 243 ? -4.045 0.001 -9.301 1.00 96.25 243 GLY A O 1
ATOM 2018 N N . THR A 1 244 ? -2.531 0.499 -7.723 1.00 95.56 244 THR A N 1
ATOM 2019 C CA . THR A 1 244 ? -3.449 0.430 -6.567 1.00 95.56 244 THR A CA 1
ATOM 2020 C C . THR A 1 244 ? -3.827 1.808 -6.018 1.00 95.56 244 THR A C 1
ATOM 2022 O O . THR A 1 244 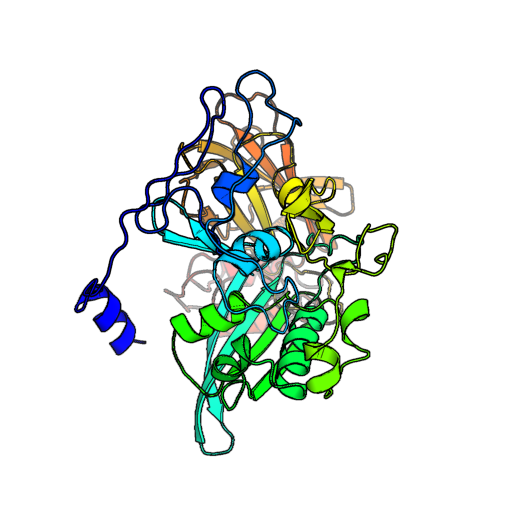? -4.667 1.908 -5.126 1.00 95.56 244 THR A O 1
ATOM 2025 N N . GLY A 1 245 ? -3.225 2.872 -6.557 1.00 92.38 245 GLY A N 1
ATOM 2026 C CA . GLY A 1 245 ? -3.216 4.201 -5.959 1.00 92.38 245 GLY A CA 1
ATOM 2027 C C . GLY A 1 245 ? -4.527 4.993 -6.073 1.00 92.38 245 GLY A C 1
ATOM 2028 O O . GLY A 1 245 ? -5.499 4.567 -6.720 1.00 92.38 245 GLY A O 1
ATOM 2029 N N . PRO A 1 246 ? -4.551 6.201 -5.479 1.00 84.88 246 PRO A N 1
ATOM 2030 C CA . PRO A 1 246 ? -5.748 7.034 -5.373 1.00 84.88 246 PRO A CA 1
ATOM 2031 C C . PRO A 1 246 ? -6.174 7.730 -6.672 1.00 84.88 246 PRO A C 1
ATOM 2033 O O . PRO A 1 246 ? -7.267 8.303 -6.709 1.00 84.88 246 PRO A O 1
ATOM 2036 N N . TRP A 1 247 ? -5.364 7.694 -7.735 1.00 89.06 247 TRP A N 1
ATOM 2037 C CA . TRP A 1 247 ? -5.640 8.395 -8.993 1.00 89.06 247 TRP A CA 1
ATOM 2038 C C . TRP A 1 247 ? -5.534 7.469 -10.204 1.00 89.06 247 TRP A C 1
ATOM 2040 O O . TRP A 1 247 ? -4.578 6.716 -10.317 1.00 89.06 247 TRP A O 1
ATOM 2050 N N . ILE A 1 248 ? -6.491 7.554 -11.126 1.00 91.56 248 ILE A N 1
ATOM 2051 C CA . ILE A 1 248 ? -6.525 6.826 -12.401 1.00 91.56 248 ILE A CA 1
ATOM 2052 C C . ILE A 1 248 ? -6.087 7.776 -13.512 1.00 91.56 248 ILE A C 1
ATOM 2054 O O . ILE A 1 248 ? -6.617 8.884 -13.621 1.00 91.56 248 ILE A O 1
ATOM 2058 N N . LEU A 1 249 ? -5.169 7.341 -14.373 1.00 95.81 249 LEU A N 1
ATOM 2059 C CA . LEU A 1 249 ? -4.801 8.104 -15.562 1.00 95.81 249 LEU A CA 1
ATOM 2060 C C . LEU A 1 249 ? -5.935 8.071 -16.596 1.00 95.81 249 LEU A C 1
ATOM 2062 O O . LEU A 1 249 ? -6.297 7.003 -17.085 1.00 95.81 249 LEU A O 1
ATOM 2066 N N . GLU A 1 250 ? -6.469 9.243 -16.948 1.00 91.19 250 GLU A N 1
ATOM 2067 C CA . GLU A 1 250 ? -7.438 9.392 -18.041 1.00 91.19 250 GLU A CA 1
ATOM 2068 C C . GLU A 1 250 ? -6.719 9.458 -19.387 1.00 91.19 250 GLU A C 1
ATOM 2070 O O . GLU A 1 250 ? -7.031 8.694 -20.295 1.00 91.19 250 GLU A O 1
ATOM 2075 N N . TYR A 1 251 ? -5.745 10.361 -19.508 1.00 92.62 251 TYR A N 1
ATOM 2076 C CA . TYR A 1 251 ? -4.880 10.469 -20.678 1.00 92.62 251 TYR A CA 1
ATOM 2077 C C . TYR A 1 251 ? -3.600 11.239 -20.343 1.00 92.62 251 TYR A C 1
ATOM 2079 O O . TYR A 1 251 ? -3.540 11.996 -19.369 1.00 92.62 251 TYR A O 1
ATOM 2087 N N . TRP A 1 252 ? -2.595 11.101 -21.206 1.00 93.12 252 TRP A N 1
ATOM 2088 C CA . TRP A 1 252 ? -1.423 11.967 -21.226 1.00 93.12 252 TRP A CA 1
ATOM 2089 C C . TRP A 1 252 ? -1.141 12.454 -22.645 1.00 93.12 252 TRP A C 1
ATOM 2091 O O . TRP A 1 252 ? -0.950 11.654 -23.559 1.00 93.12 252 TRP A O 1
ATOM 2101 N N . ASP A 1 253 ? -1.137 13.775 -22.816 1.00 87.06 253 ASP A N 1
ATOM 2102 C CA . ASP A 1 253 ? -0.576 14.437 -23.988 1.00 87.06 253 ASP A CA 1
ATOM 2103 C C . ASP A 1 253 ? 0.922 14.654 -23.744 1.00 87.06 253 ASP A C 1
ATOM 2105 O O . ASP A 1 253 ? 1.297 15.480 -22.907 1.00 87.06 253 ASP A O 1
ATOM 2109 N N . GLU A 1 254 ? 1.759 13.924 -24.491 1.00 86.12 254 GLU A N 1
ATOM 2110 C CA . GLU A 1 254 ? 3.229 13.948 -24.394 1.00 86.12 254 GLU A CA 1
ATOM 2111 C C . GLU A 1 254 ? 3.826 15.355 -24.594 1.00 86.12 254 GLU A C 1
ATOM 2113 O O . GLU A 1 254 ? 4.989 15.582 -24.270 1.00 86.12 254 GLU A O 1
ATOM 2118 N N . VAL A 1 255 ? 3.042 16.311 -25.104 1.00 79.50 255 VAL A N 1
ATOM 2119 C CA . VAL A 1 255 ? 3.466 17.701 -25.313 1.00 79.50 255 VAL A CA 1
ATOM 2120 C C . VAL A 1 255 ? 3.083 18.620 -24.153 1.00 79.50 255 VAL A C 1
ATOM 2122 O O . VAL A 1 255 ? 3.740 19.643 -23.957 1.00 79.50 255 VAL A O 1
ATOM 2125 N N . SER A 1 256 ? 2.012 18.324 -23.409 1.00 80.19 256 SER A N 1
ATOM 2126 C CA . SER A 1 256 ? 1.399 19.346 -22.552 1.00 80.19 256 SER A CA 1
ATOM 2127 C C . SER A 1 256 ? 0.936 18.879 -21.177 1.00 80.19 256 SER A C 1
ATOM 2129 O O . SER A 1 256 ? 1.309 19.487 -20.175 1.00 80.19 256 SER A O 1
ATOM 2131 N N . THR A 1 257 ? 0.044 17.895 -21.080 1.00 90.12 257 THR A N 1
ATOM 2132 C CA . THR A 1 257 ? -0.740 17.686 -19.855 1.00 90.12 257 THR A CA 1
ATOM 2133 C C . THR A 1 257 ? -1.143 16.230 -19.694 1.00 90.12 257 THR A C 1
ATOM 2135 O O . THR A 1 257 ? -1.638 15.595 -20.624 1.00 90.12 257 THR A O 1
ATOM 2138 N N . ALA A 1 258 ? -0.977 15.717 -18.477 1.00 91.81 258 ALA A N 1
ATOM 2139 C CA . ALA A 1 258 ? -1.631 14.498 -18.027 1.00 91.81 258 ALA A CA 1
ATOM 2140 C C . ALA A 1 258 ? -2.887 14.863 -17.238 1.00 91.81 258 ALA A C 1
ATOM 2142 O O . ALA A 1 258 ? -2.852 15.756 -16.388 1.00 91.81 258 ALA A O 1
ATOM 2143 N N . LYS A 1 259 ? -3.985 14.157 -17.501 1.00 90.69 259 LYS A N 1
ATOM 2144 C CA . LYS A 1 259 ? -5.201 14.250 -16.699 1.00 90.69 259 LYS A CA 1
ATOM 2145 C C . LYS A 1 259 ? -5.373 12.962 -15.912 1.00 90.69 259 LYS A C 1
ATOM 2147 O O . LYS A 1 259 ? -5.444 11.877 -16.488 1.00 90.69 259 LYS A O 1
ATOM 2152 N N . ILE A 1 260 ? -5.449 13.104 -14.596 1.00 90.06 260 ILE A N 1
ATOM 2153 C CA . ILE A 1 260 ? -5.709 12.015 -13.661 1.00 90.06 260 ILE A CA 1
ATOM 2154 C C . ILE A 1 260 ? -7.019 12.297 -12.926 1.00 90.06 260 ILE A C 1
ATOM 2156 O O . ILE A 1 260 ? -7.294 13.436 -12.553 1.00 90.06 260 ILE A O 1
ATOM 2160 N N . ASN A 1 261 ? -7.827 11.263 -12.721 1.00 83.50 261 ASN A N 1
ATOM 2161 C CA . ASN A 1 261 ? -9.099 11.344 -12.011 1.00 83.50 261 ASN A CA 1
ATOM 2162 C C . ASN A 1 261 ? -9.025 10.572 -10.703 1.00 83.50 261 ASN A C 1
ATOM 2164 O O . ASN A 1 261 ? -8.318 9.574 -10.602 1.00 83.50 261 ASN A O 1
ATOM 2168 N N . LYS A 1 262 ? -9.793 11.005 -9.704 1.00 77.00 262 LYS A N 1
ATOM 2169 C CA . LYS A 1 262 ? -9.885 10.289 -8.431 1.00 77.00 262 LYS A CA 1
ATOM 2170 C C . LYS A 1 262 ? -10.380 8.859 -8.661 1.00 77.00 262 LYS A C 1
ATOM 2172 O O . LYS A 1 262 ? -11.430 8.656 -9.272 1.00 77.00 262 LYS A O 1
ATOM 2177 N N . ASN A 1 263 ? -9.667 7.885 -8.108 1.00 80.81 263 ASN A N 1
ATOM 2178 C CA . ASN A 1 263 ? -10.124 6.508 -8.021 1.00 80.81 263 ASN A CA 1
ATOM 2179 C C . ASN A 1 263 ? -11.241 6.417 -6.967 1.00 80.81 263 ASN A C 1
ATOM 2181 O O . ASN A 1 263 ? -10.997 6.499 -5.762 1.00 80.81 263 ASN A O 1
ATOM 2185 N N . LEU A 1 264 ? -12.489 6.264 -7.411 1.00 75.44 264 LEU A N 1
ATOM 2186 C CA . LEU A 1 264 ? -13.637 6.176 -6.501 1.00 75.44 264 LEU A CA 1
ATOM 2187 C C . LEU A 1 264 ? -13.669 4.870 -5.693 1.00 75.44 264 LEU A C 1
ATOM 2189 O O . LEU A 1 264 ? -14.281 4.854 -4.618 1.00 75.44 264 LEU A O 1
ATOM 2193 N N . ASN A 1 265 ? -12.974 3.840 -6.183 1.00 70.06 265 ASN A N 1
ATOM 2194 C CA . ASN A 1 265 ? -12.827 2.521 -5.572 1.00 70.06 265 ASN A CA 1
ATOM 2195 C C . ASN A 1 265 ? -11.491 2.369 -4.832 1.00 70.06 265 ASN A C 1
ATOM 2197 O O . ASN A 1 265 ? -11.077 1.254 -4.545 1.00 70.06 265 ASN A O 1
ATOM 2201 N N . TYR A 1 266 ? -10.790 3.471 -4.547 1.00 78.50 266 TYR A N 1
ATOM 2202 C CA . TYR A 1 266 ? -9.503 3.411 -3.865 1.00 78.50 266 TYR A CA 1
ATOM 2203 C C . TYR A 1 266 ? -9.622 2.676 -2.527 1.00 78.50 266 TYR A C 1
ATOM 2205 O O . TYR A 1 266 ? -10.381 3.096 -1.655 1.00 78.50 266 TYR A O 1
ATOM 2213 N N . TRP A 1 267 ? -8.867 1.595 -2.360 1.00 73.94 267 TRP A N 1
ATOM 2214 C CA . TRP A 1 267 ? -8.984 0.689 -1.219 1.00 73.94 267 TRP A CA 1
ATOM 2215 C C . TRP A 1 267 ? -8.750 1.396 0.124 1.00 73.94 267 TRP A C 1
ATOM 2217 O O . TRP A 1 267 ? -9.467 1.137 1.088 1.00 73.94 267 TRP A O 1
ATOM 2227 N N . ALA A 1 268 ? -7.843 2.380 0.194 1.00 70.56 268 ALA A N 1
ATOM 2228 C CA . ALA A 1 268 ? -7.603 3.090 1.451 1.00 70.56 268 ALA A CA 1
ATOM 2229 C C . ALA A 1 268 ? -8.798 3.976 1.846 1.00 70.56 268 ALA A C 1
ATOM 2231 O O . ALA A 1 268 ? -8.977 4.291 3.022 1.00 70.56 268 ALA A O 1
ATOM 2232 N N . ARG A 1 269 ? -9.689 4.311 0.893 1.00 48.00 269 ARG A N 1
ATOM 2233 C CA . ARG A 1 269 ? -11.003 4.878 1.218 1.00 48.00 269 ARG A CA 1
ATOM 2234 C C . ARG A 1 269 ? -11.813 3.885 2.043 1.00 48.00 269 ARG A C 1
ATOM 2236 O O . ARG A 1 269 ? -12.450 4.312 2.995 1.00 48.00 269 ARG A O 1
ATOM 2243 N N . LEU A 1 270 ? -11.789 2.594 1.709 1.00 32.81 270 LEU A N 1
ATOM 2244 C CA . LEU A 1 270 ? -12.510 1.557 2.447 1.00 32.81 270 LEU A CA 1
ATOM 2245 C C . LEU A 1 270 ? -11.914 1.340 3.840 1.00 32.81 270 LEU A C 1
ATOM 2247 O O . LEU A 1 270 ? -12.676 1.348 4.810 1.00 32.81 270 LEU A O 1
ATOM 2251 N N . ALA A 1 271 ? -10.582 1.326 3.943 1.00 33.75 271 ALA A N 1
ATOM 2252 C CA . ALA A 1 271 ? -9.854 1.379 5.212 1.00 33.75 271 ALA A CA 1
ATOM 2253 C C . ALA A 1 271 ? -10.218 2.628 6.051 1.00 33.75 271 ALA A C 1
ATOM 2255 O O . ALA A 1 271 ? -10.288 2.559 7.273 1.00 33.75 271 ALA A O 1
ATOM 2256 N N . SER A 1 272 ? -10.545 3.755 5.406 1.00 32.59 272 SER A N 1
ATOM 2257 C CA . SER A 1 272 ? -11.037 4.980 6.061 1.00 32.59 272 SER A CA 1
ATOM 2258 C C . SER A 1 272 ? -12.565 5.054 6.263 1.00 32.59 272 SER A C 1
ATOM 2260 O O . SER A 1 272 ? -13.054 6.021 6.844 1.00 32.59 272 SER A O 1
ATOM 2262 N N . SER A 1 273 ? -13.351 4.085 5.765 1.00 26.81 273 SER A N 1
ATOM 2263 C CA . SER A 1 273 ? -14.814 4.233 5.606 1.00 26.81 273 SER A CA 1
ATOM 2264 C C . SER A 1 273 ? -15.697 3.499 6.611 1.00 26.81 273 SER A C 1
ATOM 2266 O O . SER A 1 273 ? -16.921 3.532 6.460 1.00 26.81 273 SER A O 1
ATOM 2268 N N . SER A 1 274 ? -15.167 2.919 7.685 1.00 30.98 274 SER A N 1
ATOM 2269 C CA . SER A 1 274 ? -16.035 2.541 8.807 1.00 30.98 274 SER A CA 1
ATOM 2270 C C . SER A 1 274 ? -16.351 3.782 9.655 1.00 30.98 274 SER A C 1
ATOM 2272 O O . SER A 1 274 ? -15.790 4.020 10.713 1.00 30.98 274 SER A O 1
ATOM 2274 N N . SER A 1 275 ? -17.244 4.622 9.128 1.00 30.89 275 SER A N 1
ATOM 2275 C CA . SER A 1 275 ? -18.194 5.497 9.837 1.00 30.89 275 SER A CA 1
ATOM 2276 C C . SER A 1 275 ? -17.731 6.417 10.980 1.00 30.89 275 SER A C 1
ATOM 2278 O O . SER A 1 275 ? -18.559 6.730 11.828 1.00 30.89 275 SER A O 1
ATOM 2280 N N . ALA A 1 276 ? -16.483 6.881 11.018 1.00 33.09 276 ALA A N 1
ATOM 2281 C CA . ALA A 1 276 ? -16.127 8.179 11.606 1.00 33.09 276 ALA A CA 1
ATOM 2282 C C . ALA A 1 276 ? -14.654 8.492 11.308 1.00 33.09 276 ALA A C 1
ATOM 2284 O O . ALA A 1 276 ? -13.792 7.621 11.415 1.00 33.09 276 ALA A O 1
ATOM 2285 N N . ALA A 1 277 ? -14.385 9.730 10.896 1.00 34.34 277 ALA A N 1
ATOM 2286 C CA . ALA A 1 277 ? -13.033 10.228 10.696 1.00 34.34 277 ALA A CA 1
ATOM 2287 C C . ALA A 1 277 ? -12.211 10.016 11.975 1.00 34.34 277 ALA A C 1
ATOM 2289 O O . ALA A 1 277 ? -12.617 10.473 13.039 1.00 34.34 277 ALA A O 1
ATOM 2290 N N . GLY A 1 278 ? -11.071 9.334 11.868 1.00 44.31 278 GLY A N 1
ATOM 2291 C CA . GLY A 1 278 ? -10.031 9.404 12.891 1.00 44.31 278 GLY A CA 1
ATOM 2292 C C . GLY A 1 278 ? -9.515 8.084 13.450 1.00 44.31 278 GLY A C 1
ATOM 2293 O O . GLY A 1 278 ? -8.434 8.118 14.003 1.00 44.31 278 GLY A O 1
ATOM 2294 N N . VAL A 1 279 ? -10.160 6.914 13.285 1.00 38.28 279 VAL A N 1
ATOM 2295 C CA . VAL A 1 279 ? -9.583 5.649 13.808 1.00 38.28 279 VAL A CA 1
ATOM 2296 C C . VAL A 1 279 ? -9.808 4.432 12.911 1.00 38.28 279 VAL A C 1
ATOM 2298 O O . VAL A 1 279 ? -10.941 4.076 12.592 1.00 38.28 279 VAL A O 1
ATOM 2301 N N . LEU A 1 280 ? -8.712 3.747 12.584 1.00 47.56 280 LEU A N 1
ATOM 2302 C CA . LEU A 1 280 ? -8.650 2.386 12.062 1.00 47.56 280 LEU A CA 1
ATOM 2303 C C . LEU A 1 280 ? -8.683 1.398 13.241 1.00 47.56 280 LEU A C 1
ATOM 2305 O O . LEU A 1 280 ? -7.854 1.471 14.140 1.00 47.56 280 LEU A O 1
ATOM 2309 N N . GLY A 1 281 ? -9.631 0.461 13.244 1.00 46.03 281 GLY A N 1
ATOM 2310 C CA . GLY A 1 281 ? -9.623 -0.684 14.157 1.00 46.03 281 GLY A CA 1
ATOM 2311 C C . GLY A 1 281 ? -9.358 -1.963 13.373 1.00 46.03 281 GLY A C 1
ATOM 2312 O O . GLY A 1 281 ? -10.153 -2.319 12.503 1.00 46.03 281 GLY A O 1
ATOM 2313 N N . ALA A 1 282 ? -8.262 -2.655 13.662 1.00 48.19 282 ALA A N 1
ATOM 2314 C CA . ALA A 1 282 ? -7.965 -3.980 13.140 1.00 48.19 282 ALA A CA 1
ATOM 2315 C C . ALA A 1 282 ? -8.064 -5.029 14.251 1.00 48.19 282 ALA A C 1
ATOM 2317 O O . ALA A 1 282 ? -7.737 -4.788 15.413 1.00 48.19 282 ALA A O 1
ATOM 2318 N N . LEU A 1 283 ? -8.564 -6.201 13.875 1.00 46.03 283 LEU A N 1
ATOM 2319 C CA . LEU A 1 283 ? -8.722 -7.346 14.755 1.00 46.03 283 LEU A CA 1
ATOM 2320 C C . LEU A 1 283 ? -8.026 -8.534 14.099 1.00 46.03 283 LEU A C 1
ATOM 2322 O O . LEU A 1 283 ? -8.359 -8.912 12.976 1.00 46.03 283 LEU A O 1
ATOM 2326 N N . ARG A 1 284 ? -7.061 -9.119 14.799 1.00 57.53 284 ARG A N 1
ATOM 2327 C CA . ARG A 1 284 ? -6.300 -10.281 14.345 1.00 57.53 284 ARG A CA 1
ATOM 2328 C C . ARG A 1 284 ? -6.512 -11.432 15.317 1.00 57.53 284 ARG A C 1
ATOM 2330 O O . ARG A 1 284 ? -6.583 -11.229 16.522 1.00 57.53 284 ARG A O 1
ATOM 2337 N N . VAL A 1 285 ? -6.591 -12.655 14.802 1.00 53.50 285 VAL A N 1
ATOM 2338 C CA . VAL A 1 285 ? -6.514 -13.865 15.629 1.00 53.50 285 VAL A CA 1
ATOM 2339 C C . VAL A 1 285 ? -5.050 -14.290 15.691 1.00 53.50 285 VAL A C 1
ATOM 2341 O O . VAL A 1 285 ? -4.448 -14.602 14.666 1.00 53.50 285 VAL A O 1
ATOM 2344 N N . VAL A 1 286 ? -4.466 -14.259 16.888 1.00 50.38 286 VAL A N 1
ATOM 2345 C CA . VAL A 1 286 ? -3.084 -14.692 17.151 1.00 50.38 286 VAL A CA 1
ATOM 2346 C C . VAL A 1 286 ? -3.121 -16.186 17.456 1.00 50.38 286 VAL A C 1
ATOM 2348 O O . VAL A 1 286 ? -2.988 -16.616 18.595 1.00 50.38 286 VAL A O 1
ATOM 2351 N N . GLY A 1 287 ? -3.428 -16.977 16.433 1.00 47.25 287 GLY A N 1
ATOM 2352 C CA . GLY A 1 287 ? -3.469 -18.434 16.503 1.00 47.25 287 GLY A CA 1
ATOM 2353 C C . GLY A 1 287 ? -2.377 -19.059 15.645 1.00 47.25 287 GLY A C 1
ATOM 2354 O O . GLY A 1 287 ? -1.898 -18.442 14.694 1.00 47.25 287 GLY A O 1
ATOM 2355 N N . ARG A 1 288 ? -1.990 -20.300 15.958 1.00 46.88 288 ARG A N 1
ATOM 2356 C CA . ARG A 1 288 ? -1.255 -21.143 15.003 1.00 46.88 288 ARG A CA 1
ATOM 2357 C C . ARG A 1 288 ? -2.225 -21.678 13.951 1.00 46.88 288 ARG A C 1
ATOM 2359 O O . ARG A 1 288 ? -3.361 -22.008 14.285 1.00 46.88 288 ARG A O 1
ATOM 2366 N N . GLU A 1 289 ? -1.778 -21.753 12.699 1.00 40.28 289 GLU A N 1
ATOM 2367 C CA . GLU A 1 289 ? -2.573 -22.330 11.612 1.00 40.28 289 GLU A CA 1
ATOM 2368 C C . GLU A 1 289 ? -3.067 -23.727 11.987 1.00 40.28 289 GLU A C 1
ATOM 2370 O O . GLU A 1 289 ? -2.296 -24.592 12.405 1.00 40.28 289 GLU A O 1
ATOM 2375 N N . ALA A 1 290 ? -4.369 -23.929 11.823 1.00 46.50 290 ALA A N 1
ATOM 2376 C CA . ALA A 1 290 ? -4.941 -25.254 11.722 1.00 46.50 290 ALA A CA 1
ATOM 2377 C C . ALA A 1 290 ? -4.826 -25.755 10.283 1.00 46.50 290 ALA A C 1
ATOM 2379 O O . ALA A 1 290 ? -4.706 -24.971 9.343 1.00 46.50 290 ALA A O 1
ATOM 2380 N N . THR A 1 291 ? -4.928 -27.066 10.095 1.00 50.41 291 THR A N 1
ATOM 2381 C CA . THR A 1 291 ? -4.817 -27.709 8.775 1.00 50.41 291 THR A CA 1
ATOM 2382 C C . THR A 1 291 ? -5.905 -27.312 7.763 1.00 50.41 291 THR A C 1
ATOM 2384 O O . THR A 1 291 ? -5.818 -27.699 6.600 1.00 50.41 291 THR A O 1
ATOM 2387 N N . ASP A 1 292 ? -6.927 -26.564 8.188 1.00 55.84 292 ASP A N 1
ATOM 2388 C CA . ASP A 1 292 ? -8.119 -26.194 7.415 1.00 55.84 292 ASP A CA 1
ATOM 2389 C C . ASP A 1 292 ? -8.194 -24.699 7.028 1.00 55.84 292 ASP A C 1
ATOM 2391 O O . ASP A 1 292 ? -9.230 -24.257 6.528 1.00 55.84 292 ASP A O 1
ATOM 2395 N N . ASN A 1 293 ? -7.128 -23.917 7.257 1.00 55.44 293 ASN A N 1
ATOM 2396 C CA . ASN A 1 293 ? -7.055 -22.462 7.027 1.00 55.44 293 ASN A CA 1
ATOM 2397 C C . ASN A 1 293 ? -8.092 -21.612 7.797 1.00 55.44 293 ASN A C 1
ATOM 2399 O O . ASN A 1 293 ? -8.231 -20.416 7.526 1.00 55.44 293 ASN A O 1
ATOM 2403 N N . THR A 1 294 ? -8.812 -22.173 8.775 1.00 62.69 294 THR A N 1
ATOM 2404 C CA . THR A 1 294 ? -9.710 -21.385 9.632 1.00 62.69 294 THR A CA 1
ATOM 2405 C C . THR A 1 294 ? -8.906 -20.775 10.783 1.00 62.69 294 THR A C 1
ATOM 2407 O O . THR A 1 294 ? -8.205 -21.516 11.474 1.00 62.69 294 THR A O 1
ATOM 2410 N N . PRO A 1 295 ? -9.002 -19.456 11.059 1.00 67.88 295 PRO A N 1
ATOM 2411 C CA . PRO A 1 295 ? -8.353 -18.862 12.226 1.00 67.88 295 PRO A CA 1
ATOM 2412 C C . PRO A 1 295 ? -8.844 -19.540 13.509 1.00 67.88 295 PRO A C 1
ATOM 2414 O O . PRO A 1 295 ? -10.051 -19.602 13.741 1.00 67.88 295 PRO A O 1
ATOM 2417 N N . LYS A 1 296 ? -7.940 -20.044 14.355 1.00 73.50 296 LYS A N 1
ATOM 2418 C CA . LYS A 1 296 ? -8.304 -20.691 15.626 1.00 73.50 296 LYS A CA 1
ATOM 2419 C C . LYS A 1 296 ? -7.775 -19.904 16.816 1.00 73.50 296 LYS A C 1
ATOM 2421 O O . LYS A 1 296 ? -6.651 -19.410 16.800 1.00 73.50 296 LYS A O 1
ATOM 2426 N N . ILE A 1 297 ? -8.611 -19.770 17.838 1.00 76.69 297 ILE A N 1
ATOM 2427 C CA . ILE A 1 297 ? -8.284 -19.109 19.100 1.00 76.69 297 ILE A CA 1
ATOM 2428 C C . ILE A 1 297 ? -8.025 -20.215 20.123 1.00 76.69 297 ILE A C 1
ATOM 2430 O O . ILE A 1 297 ? -8.960 -20.893 20.562 1.00 76.69 297 ILE A O 1
ATOM 2434 N N . TYR A 1 298 ? -6.754 -20.377 20.479 1.00 72.00 298 TYR A N 1
ATOM 2435 C CA . TYR A 1 298 ? -6.289 -21.300 21.513 1.00 72.00 298 TYR A CA 1
ATOM 2436 C C . TYR A 1 298 ? -6.010 -20.534 22.807 1.00 72.00 298 TYR A C 1
ATOM 2438 O O . TYR A 1 298 ? -5.646 -19.358 22.774 1.00 72.00 298 TYR A O 1
ATOM 2446 N N . GLY A 1 299 ? -6.169 -21.198 23.950 1.00 70.06 299 GLY A N 1
ATOM 2447 C CA . GLY A 1 299 ? -5.952 -20.584 25.257 1.00 70.06 299 GLY A CA 1
ATOM 2448 C C . GLY A 1 299 ? -6.852 -19.381 25.556 1.00 70.06 299 GLY A C 1
ATOM 2449 O O . GLY A 1 299 ? -7.927 -19.188 24.980 1.00 70.06 299 GLY A O 1
ATOM 2450 N N . THR A 1 300 ? -6.396 -18.556 26.498 1.00 68.12 300 THR A N 1
ATOM 2451 C CA . THR A 1 300 ? -7.082 -17.315 26.894 1.00 68.12 300 THR A CA 1
ATOM 2452 C C . THR A 1 300 ? -6.532 -16.072 26.200 1.00 68.12 300 THR A C 1
ATOM 2454 O O . THR A 1 300 ? -7.116 -15.001 26.331 1.00 68.12 300 THR A O 1
ATOM 2457 N N . ARG A 1 301 ? -5.461 -16.198 25.409 1.00 66.94 301 ARG A N 1
ATOM 2458 C CA . ARG A 1 301 ? -4.938 -15.158 24.518 1.00 66.94 301 ARG A CA 1
ATOM 2459 C C . ARG A 1 301 ? -4.872 -15.708 23.102 1.00 66.94 301 ARG A C 1
ATOM 2461 O O . ARG A 1 301 ? -4.069 -16.578 22.809 1.00 66.94 301 ARG A O 1
ATOM 2468 N N . GLY A 1 302 ? -5.704 -15.172 22.221 1.00 66.00 302 GLY A N 1
ATOM 2469 C CA . GLY A 1 302 ? -5.678 -15.523 20.798 1.00 66.00 302 GLY A CA 1
ATOM 2470 C C . GLY A 1 302 ? -6.275 -14.439 19.917 1.00 66.00 302 GLY A C 1
ATOM 2471 O O . GLY A 1 302 ? -6.637 -14.696 18.776 1.00 66.00 302 GLY A O 1
ATOM 2472 N N . ILE A 1 303 ? -6.402 -13.226 20.452 1.00 72.81 303 ILE A N 1
ATOM 2473 C CA . ILE A 1 303 ? -6.911 -12.056 19.747 1.00 72.81 303 ILE A CA 1
ATOM 2474 C C . ILE A 1 303 ? -5.909 -10.930 19.975 1.00 72.81 303 ILE A C 1
ATOM 2476 O O . ILE A 1 303 ? -5.487 -10.691 21.104 1.00 72.81 303 ILE A O 1
ATOM 2480 N N . GLU A 1 304 ? -5.541 -10.254 18.899 1.00 72.44 304 GLU A N 1
ATOM 2481 C CA . GLU A 1 304 ? -4.792 -9.008 18.895 1.00 72.44 304 GLU A CA 1
ATOM 2482 C C . GLU A 1 304 ? -5.704 -7.912 18.359 1.00 72.44 304 GLU A C 1
ATOM 2484 O O . GLU A 1 304 ? -6.368 -8.059 17.329 1.00 72.44 304 GLU A O 1
ATOM 2489 N N . ILE A 1 305 ? -5.761 -6.820 19.102 1.00 71.25 305 ILE A N 1
ATOM 2490 C CA . ILE A 1 305 ? -6.472 -5.607 18.738 1.00 71.25 305 ILE A CA 1
ATOM 2491 C C . ILE A 1 305 ? -5.404 -4.604 18.332 1.00 71.25 305 ILE A C 1
ATOM 2493 O O . ILE A 1 305 ? -4.451 -4.388 19.078 1.00 71.25 305 ILE A O 1
ATOM 2497 N N . GLN A 1 306 ? -5.580 -3.987 17.172 1.00 66.00 306 GLN A N 1
ATOM 2498 C CA . GLN A 1 306 ? -4.778 -2.848 16.757 1.00 66.00 306 GLN A CA 1
ATOM 2499 C C . GLN A 1 306 ? -5.712 -1.666 16.526 1.00 66.00 306 GLN A C 1
ATOM 2501 O O . GLN A 1 306 ? -6.629 -1.739 15.706 1.00 66.00 306 GLN A O 1
ATOM 2506 N N . LEU A 1 307 ? -5.501 -0.583 17.258 1.00 65.62 307 LEU A N 1
ATOM 2507 C CA . LEU A 1 307 ? -6.210 0.673 17.068 1.00 65.62 307 LEU A CA 1
ATOM 2508 C C . LEU A 1 307 ? -5.212 1.700 16.542 1.00 65.62 307 LEU A C 1
ATOM 2510 O O . LEU A 1 307 ? -4.200 1.972 17.179 1.00 65.62 307 LEU A O 1
ATOM 2514 N N . LEU A 1 308 ? -5.486 2.262 15.374 1.00 57.88 308 LEU A N 1
ATOM 2515 C CA . LEU A 1 308 ? -4.624 3.229 14.714 1.00 57.88 308 LEU A CA 1
ATOM 2516 C C . LEU A 1 308 ? -5.388 4.538 14.552 1.00 57.88 308 LEU A C 1
ATOM 2518 O O . LEU A 1 308 ? -6.470 4.555 13.965 1.00 57.88 308 LEU A O 1
ATOM 2522 N N . ASN A 1 309 ? -4.828 5.637 15.047 1.00 59.09 309 ASN A N 1
ATOM 2523 C CA . ASN A 1 309 ? -5.354 6.957 14.736 1.00 59.09 309 ASN A CA 1
ATOM 2524 C C . ASN A 1 309 ? -5.051 7.278 13.267 1.00 59.09 309 ASN A C 1
ATOM 2526 O O . ASN A 1 309 ? -3.899 7.239 12.845 1.00 59.09 309 ASN A O 1
ATOM 2530 N N . ILE A 1 310 ? -6.081 7.573 12.479 1.00 47.22 310 ILE A N 1
ATOM 2531 C CA . ILE A 1 310 ? -5.908 8.041 11.095 1.00 47.22 310 ILE A CA 1
ATOM 2532 C C . ILE A 1 310 ? -5.967 9.564 10.992 1.00 47.22 310 ILE A C 1
ATOM 2534 O O . ILE A 1 310 ? -5.766 10.087 9.899 1.00 47.22 310 ILE A O 1
ATOM 2538 N N . ASP A 1 311 ? -6.275 10.266 12.087 1.00 45.91 311 ASP A N 1
ATOM 2539 C CA . ASP A 1 311 ? -6.101 11.712 12.191 1.00 45.91 311 ASP A CA 1
ATOM 2540 C C . ASP A 1 311 ? -4.624 11.996 12.522 1.00 45.91 311 ASP A C 1
ATOM 2542 O O . ASP A 1 311 ? -4.176 11.714 13.637 1.00 45.91 311 ASP A O 1
ATOM 2546 N N . PRO A 1 312 ? -3.841 12.529 11.565 1.00 39.94 312 PRO A N 1
ATOM 2547 C CA . PRO A 1 312 ? -2.414 12.735 11.758 1.00 39.94 312 PRO A CA 1
ATOM 2548 C C . PRO A 1 312 ? -2.106 13.991 12.596 1.00 39.94 312 PRO A C 1
ATOM 2550 O O . PRO A 1 312 ? -0.934 14.279 12.841 1.00 39.94 312 PRO A O 1
ATOM 2553 N N . PHE A 1 313 ? -3.123 14.762 12.998 1.00 40.47 313 PHE A N 1
ATOM 2554 C CA . PHE A 1 313 ? -2.963 16.071 13.635 1.00 40.47 313 PHE A CA 1
ATOM 2555 C C . PHE A 1 313 ? -3.384 16.082 15.099 1.00 40.47 313 PHE A C 1
ATOM 2557 O O . PHE A 1 313 ? -2.801 16.810 15.904 1.00 40.47 313 PHE A O 1
ATOM 2564 N N . GLU A 1 314 ? -4.398 15.295 15.450 1.00 51.06 314 GLU A N 1
ATOM 2565 C CA . GLU A 1 314 ? -4.972 15.298 16.788 1.00 51.06 314 GLU A CA 1
ATOM 2566 C C . GLU A 1 314 ? -5.000 13.901 17.385 1.00 51.06 314 GLU A C 1
ATOM 2568 O O . GLU A 1 314 ? -5.528 12.961 16.793 1.00 51.06 314 GLU A O 1
ATOM 2573 N N . GLN A 1 315 ? -4.510 13.788 18.619 1.00 57.09 315 GLN A N 1
ATOM 2574 C CA . GLN A 1 315 ? -4.745 12.604 19.429 1.00 57.09 315 GLN A CA 1
ATOM 2575 C C . GLN A 1 315 ? -6.252 12.404 19.604 1.00 57.09 315 GLN A C 1
ATOM 2577 O O . GLN A 1 315 ? -6.973 13.321 20.009 1.00 57.09 315 GLN A O 1
ATOM 2582 N N . LYS A 1 316 ? -6.728 11.193 19.319 1.00 68.62 316 LYS A N 1
ATOM 2583 C CA . LYS A 1 316 ? -8.134 10.842 19.504 1.00 68.62 316 LYS A CA 1
ATOM 2584 C C . LYS A 1 316 ? -8.272 9.900 20.681 1.00 68.62 316 LYS A C 1
ATOM 2586 O O . LYS A 1 316 ? -7.655 8.839 20.731 1.00 68.62 316 LYS A O 1
ATOM 2591 N N . THR A 1 317 ? -9.132 10.270 21.617 1.00 83.56 317 THR A N 1
ATOM 2592 C CA . THR A 1 317 ? -9.584 9.341 22.648 1.00 83.56 317 THR A CA 1
ATOM 2593 C C . THR A 1 317 ? -10.757 8.543 22.101 1.00 83.56 317 THR A C 1
ATOM 2595 O O . THR A 1 317 ? -11.777 9.119 21.706 1.00 83.56 317 THR A O 1
ATOM 2598 N N . VAL A 1 318 ? -10.627 7.221 22.111 1.00 86.69 318 VAL A N 1
ATOM 2599 C CA . VAL A 1 318 ? -11.713 6.305 21.763 1.00 86.69 318 VAL A CA 1
ATOM 2600 C C . VAL A 1 318 ? -12.073 5.401 22.914 1.00 86.69 318 VAL A C 1
ATOM 2602 O O . VAL A 1 318 ? -11.259 5.081 23.779 1.00 86.69 318 VAL A O 1
ATOM 2605 N N . GLU A 1 319 ? -13.316 4.954 22.875 1.00 91.62 319 GLU A N 1
ATOM 2606 C CA . GLU A 1 319 ? -13.817 3.893 23.721 1.00 91.62 319 GLU A CA 1
ATOM 2607 C C . GLU A 1 319 ? -14.089 2.667 22.857 1.00 91.62 319 GLU A C 1
ATOM 2609 O O . GLU A 1 319 ? -14.618 2.779 21.746 1.00 91.62 319 GLU A O 1
ATOM 2614 N N . TYR A 1 320 ? -13.722 1.488 23.349 1.00 91.88 320 TYR A N 1
ATOM 2615 C CA . TYR A 1 320 ? -13.839 0.253 22.584 1.00 91.88 320 TYR A CA 1
ATOM 2616 C C . TYR A 1 320 ? -14.091 -0.969 23.464 1.00 91.88 320 TYR A C 1
ATOM 2618 O O . TYR A 1 320 ? -13.736 -1.018 24.645 1.00 91.88 320 TYR A O 1
ATOM 2626 N N . TYR A 1 321 ? -14.703 -1.985 22.866 1.00 93.75 321 TYR A N 1
ATOM 2627 C CA . TYR A 1 321 ? -14.847 -3.306 23.462 1.00 93.75 321 TYR A CA 1
ATOM 2628 C C . TYR A 1 321 ? -14.860 -4.383 22.378 1.00 93.75 321 TYR A C 1
ATOM 2630 O O . TYR A 1 321 ? -15.079 -4.110 21.194 1.00 93.75 321 TYR A O 1
ATOM 2638 N N . VAL A 1 322 ? -14.630 -5.623 22.795 1.00 92.62 322 VAL A N 1
ATOM 2639 C CA . VAL A 1 322 ? -14.672 -6.793 21.923 1.00 92.62 322 VAL A CA 1
ATOM 2640 C C . VAL A 1 322 ? -15.788 -7.724 22.366 1.00 92.62 322 VAL A C 1
ATOM 2642 O O . VAL A 1 322 ? -15.866 -8.137 23.525 1.00 92.62 322 VAL A O 1
ATOM 2645 N N . GLU A 1 323 ? -16.645 -8.057 21.412 1.00 94.62 323 GLU A N 1
ATOM 2646 C CA . GLU A 1 323 ? -17.719 -9.031 21.552 1.00 94.62 323 GLU A CA 1
ATOM 2647 C C . GLU A 1 323 ? -17.349 -10.293 20.777 1.00 94.62 323 GLU A C 1
ATOM 2649 O O . GLU A 1 323 ? -16.907 -10.224 19.632 1.00 94.62 323 GLU A O 1
ATOM 2654 N N . LEU A 1 324 ? -17.572 -11.451 21.380 1.00 92.44 324 LEU A N 1
ATOM 2655 C CA . LEU A 1 324 ? -17.536 -12.742 20.717 1.00 92.44 324 LEU A CA 1
ATOM 2656 C C . LEU A 1 324 ? -18.963 -13.280 20.652 1.00 92.44 324 LEU A C 1
ATOM 2658 O O . LEU A 1 324 ? -19.628 -13.415 21.675 1.00 92.44 324 LEU A O 1
ATOM 2662 N N . VAL A 1 325 ? -19.427 -13.594 19.449 1.00 93.19 325 VAL A N 1
ATOM 2663 C CA . VAL A 1 325 ? -20.740 -14.193 19.203 1.00 93.19 325 VAL A CA 1
ATOM 2664 C C . VAL A 1 325 ? -20.539 -15.662 18.859 1.00 93.19 325 VAL A C 1
ATOM 2666 O O . VAL A 1 325 ? -19.807 -15.983 17.922 1.00 93.19 325 VAL A O 1
ATOM 2669 N N . ASP A 1 326 ? -21.154 -16.557 19.627 1.00 89.44 326 ASP A N 1
ATOM 2670 C CA . ASP A 1 326 ? -21.064 -17.993 19.373 1.00 89.44 326 ASP A CA 1
ATOM 2671 C C . ASP A 1 326 ? -21.981 -18.446 18.221 1.00 89.44 326 ASP A C 1
ATOM 2673 O O . ASP A 1 326 ? -22.825 -17.700 17.718 1.00 89.44 326 ASP A O 1
ATOM 2677 N N . LYS A 1 327 ? -21.851 -19.714 17.818 1.00 83.06 327 LYS A N 1
ATOM 2678 C CA . LYS A 1 327 ? -22.682 -20.327 16.766 1.00 83.06 327 LYS A CA 1
ATOM 2679 C C . LYS A 1 327 ? -24.195 -20.286 17.020 1.00 83.06 327 LYS A C 1
ATOM 2681 O O . LYS A 1 327 ? -24.969 -20.446 16.081 1.00 83.06 327 LYS A O 1
ATOM 2686 N N . ASN A 1 328 ? -24.619 -20.137 18.275 1.00 87.06 328 ASN A N 1
ATOM 2687 C CA . ASN A 1 328 ? -26.025 -20.059 18.667 1.00 87.06 328 ASN A CA 1
ATOM 2688 C C . ASN A 1 328 ? -26.520 -18.602 18.727 1.00 87.06 328 ASN A C 1
ATOM 2690 O O . ASN A 1 328 ? -27.687 -18.372 19.041 1.00 87.06 328 ASN A O 1
ATOM 2694 N N . GLY A 1 329 ? -25.650 -17.630 18.437 1.00 87.25 329 GLY A N 1
ATOM 2695 C CA . GLY A 1 329 ? -25.941 -16.204 18.516 1.00 87.25 329 GLY A CA 1
ATOM 2696 C C . GLY A 1 329 ? -25.827 -15.620 19.925 1.00 87.25 329 GLY A C 1
ATOM 2697 O O . GLY A 1 329 ? -26.279 -14.497 20.134 1.00 87.25 329 GLY A O 1
ATOM 2698 N N . ALA A 1 330 ? -25.262 -16.347 20.895 1.00 92.25 330 ALA A N 1
ATOM 2699 C CA . ALA A 1 330 ? -25.031 -15.810 22.232 1.00 92.25 330 ALA A CA 1
ATOM 2700 C C . ALA A 1 330 ? -23.777 -14.925 22.248 1.00 92.25 330 ALA A C 1
ATOM 2702 O O . ALA A 1 330 ? -22.711 -15.336 21.782 1.00 92.25 330 ALA A O 1
ATOM 2703 N N . SER A 1 331 ? -23.914 -13.723 22.805 1.00 92.62 331 SER A N 1
ATOM 2704 C CA . SER A 1 331 ? -22.836 -12.738 22.914 1.00 92.62 331 SER A CA 1
ATOM 2705 C C . SER A 1 331 ? -22.063 -12.860 24.224 1.00 92.62 331 SER A C 1
ATOM 2707 O O . SER A 1 331 ? -22.647 -12.989 25.301 1.00 92.62 331 SER A O 1
ATOM 2709 N N . TRP A 1 332 ? -20.746 -12.725 24.122 1.00 92.81 332 TRP A N 1
ATOM 2710 C CA . TRP A 1 332 ? -19.793 -12.727 25.225 1.00 92.81 332 TRP A CA 1
ATOM 2711 C C . TRP A 1 332 ? -18.888 -11.500 25.109 1.00 92.81 332 TRP A C 1
ATOM 2713 O O . TRP A 1 332 ? -18.205 -11.316 24.103 1.00 92.81 332 TRP A O 1
ATOM 2723 N N . TYR A 1 333 ? -18.860 -10.647 26.133 1.00 93.19 333 TYR A N 1
ATOM 2724 C CA . TYR A 1 333 ? -17.998 -9.462 26.153 1.00 93.19 333 TYR A CA 1
ATOM 2725 C C . TYR A 1 333 ? -16.613 -9.828 26.682 1.00 93.19 333 TYR A C 1
ATOM 2727 O O . TYR A 1 333 ? -16.347 -9.815 27.884 1.00 93.19 333 TYR A O 1
ATOM 2735 N N . ILE A 1 334 ? -15.739 -10.216 25.760 1.00 88.69 334 ILE A N 1
ATOM 2736 C CA . ILE A 1 334 ? -14.458 -10.850 26.078 1.00 88.69 334 ILE A CA 1
ATOM 2737 C C . ILE A 1 334 ? -13.359 -9.852 26.453 1.00 88.69 334 ILE A C 1
ATOM 2739 O O . ILE A 1 334 ? -12.391 -10.236 27.108 1.00 88.69 334 ILE A O 1
ATOM 2743 N N . TYR A 1 335 ? -13.513 -8.575 26.093 1.00 90.81 335 TYR A N 1
ATOM 2744 C CA . TYR A 1 335 ? -12.615 -7.499 26.505 1.00 90.81 335 TYR A CA 1
ATOM 2745 C C . TYR A 1 335 ? -13.347 -6.150 26.516 1.00 90.81 335 TYR A C 1
ATOM 2747 O O . TYR A 1 335 ? -13.757 -5.659 25.469 1.00 90.81 335 TYR A O 1
ATOM 2755 N N . GLY A 1 336 ? -13.520 -5.550 27.698 1.00 92.00 336 GLY A N 1
ATOM 2756 C CA . GLY A 1 336 ? -14.459 -4.429 27.890 1.00 92.00 336 GLY A CA 1
ATOM 2757 C C . GLY A 1 336 ? -15.922 -4.859 27.707 1.00 92.00 336 GLY A C 1
ATOM 2758 O O . GLY A 1 336 ? -16.199 -6.041 27.517 1.00 92.00 336 GLY A O 1
ATOM 2759 N N . SER A 1 337 ? -16.865 -3.923 27.784 1.00 92.94 337 SER A N 1
ATOM 2760 C CA . SER A 1 337 ? -18.281 -4.135 27.441 1.00 92.94 337 SER A CA 1
ATOM 2761 C C . SER A 1 337 ? -18.937 -2.809 27.022 1.00 92.94 337 SER A C 1
ATOM 2763 O O . SER A 1 337 ? -18.328 -1.760 27.226 1.00 92.94 337 SER A O 1
ATOM 2765 N N . PRO A 1 338 ? -20.170 -2.805 26.482 1.00 92.19 338 PRO A N 1
ATOM 2766 C CA . PRO A 1 338 ? -20.886 -1.560 26.189 1.00 92.19 338 PRO A CA 1
ATOM 2767 C C . PRO A 1 338 ? -21.066 -0.651 27.417 1.00 92.19 338 PRO A C 1
ATOM 2769 O O . PRO A 1 338 ? -20.967 0.567 27.301 1.00 92.19 338 PRO A O 1
ATOM 2772 N N . ASP A 1 339 ? -21.296 -1.246 28.593 1.00 91.06 339 ASP A N 1
ATOM 2773 C CA . ASP A 1 339 ? -21.515 -0.523 29.856 1.00 91.06 339 ASP A CA 1
ATOM 2774 C C . ASP A 1 339 ? -20.207 -0.126 30.560 1.00 91.06 339 ASP A C 1
ATOM 2776 O O . ASP A 1 339 ? -20.196 0.754 31.419 1.00 91.06 339 ASP A O 1
ATOM 2780 N N . SER A 1 340 ? -19.102 -0.796 30.228 1.00 92.62 340 SER A N 1
ATOM 2781 C CA . SER A 1 340 ? -17.773 -0.542 30.785 1.00 92.62 340 SER A CA 1
ATOM 2782 C C . SER A 1 340 ? -16.708 -0.737 29.697 1.00 92.62 340 SER A C 1
ATOM 2784 O O . SER A 1 340 ? -15.960 -1.724 29.737 1.00 92.62 340 SER A O 1
ATOM 2786 N N . PRO A 1 341 ? -16.651 0.160 28.696 1.00 92.94 341 PRO A N 1
ATOM 2787 C CA . PRO A 1 341 ? -15.695 0.046 27.606 1.00 92.94 341 PRO A CA 1
ATOM 2788 C C . PRO A 1 341 ? -14.274 0.328 28.096 1.00 92.94 341 PRO A C 1
ATOM 2790 O O . PRO A 1 341 ? -14.064 0.953 29.137 1.00 92.94 341 PRO A O 1
ATOM 2793 N N . ASN A 1 342 ? -13.289 -0.134 27.334 1.00 92.56 342 ASN A N 1
ATOM 2794 C CA . ASN A 1 342 ? -11.912 0.309 27.513 1.00 92.56 342 ASN A CA 1
ATOM 2795 C C . ASN A 1 342 ? -11.731 1.668 26.843 1.00 92.56 342 ASN A C 1
ATOM 2797 O O . ASN A 1 342 ? -12.424 1.976 25.875 1.00 92.56 342 ASN A O 1
ATOM 2801 N N . THR A 1 343 ? -10.773 2.450 27.327 1.00 90.38 343 THR A N 1
ATOM 2802 C CA . THR A 1 343 ? -10.424 3.746 26.745 1.00 90.38 343 THR A CA 1
ATOM 2803 C C . THR A 1 343 ? -8.992 3.699 26.240 1.00 90.38 343 THR A C 1
ATOM 2805 O O . THR A 1 343 ? -8.092 3.309 26.981 1.00 90.38 343 THR A O 1
ATOM 2808 N N . ALA A 1 344 ? -8.808 4.116 24.994 1.00 84.00 344 ALA A N 1
ATOM 2809 C CA . ALA A 1 344 ? -7.527 4.230 24.317 1.00 84.00 344 ALA A CA 1
ATOM 2810 C C . ALA A 1 344 ? -7.297 5.690 23.925 1.00 84.00 344 ALA A C 1
ATOM 2812 O O . ALA A 1 344 ? -8.213 6.365 23.447 1.00 84.00 344 ALA A O 1
ATOM 2813 N N . ASN A 1 345 ? -6.076 6.175 24.123 1.00 80.69 345 ASN A N 1
ATOM 2814 C CA . ASN A 1 345 ? -5.662 7.502 23.684 1.00 80.69 345 ASN A CA 1
ATOM 2815 C C . ASN A 1 345 ? -4.744 7.327 22.481 1.00 80.69 345 ASN A C 1
ATOM 2817 O O . ASN A 1 345 ? -3.534 7.179 22.639 1.00 80.69 345 ASN A O 1
ATOM 2821 N N . LEU A 1 346 ? -5.335 7.321 21.291 1.00 64.81 346 LEU A N 1
ATOM 2822 C CA . LEU A 1 346 ? -4.647 6.944 20.068 1.00 64.81 346 LEU A CA 1
ATOM 2823 C C . LEU A 1 346 ? -3.816 8.106 19.555 1.00 64.81 346 LEU A C 1
ATOM 2825 O O . LEU A 1 346 ? -4.341 9.152 19.153 1.00 64.81 346 LEU A O 1
ATOM 2829 N N . ASP A 1 347 ? -2.509 7.904 19.599 1.00 56.44 347 ASP A N 1
ATOM 2830 C CA . ASP A 1 347 ? -1.548 8.839 19.056 1.00 56.44 347 ASP A CA 1
ATOM 2831 C C . ASP A 1 347 ? -1.629 8.840 17.515 1.00 56.44 347 ASP A C 1
ATOM 2833 O O . ASP A 1 347 ? -1.840 7.781 16.922 1.00 56.44 347 ASP A O 1
ATOM 2837 N N . PRO A 1 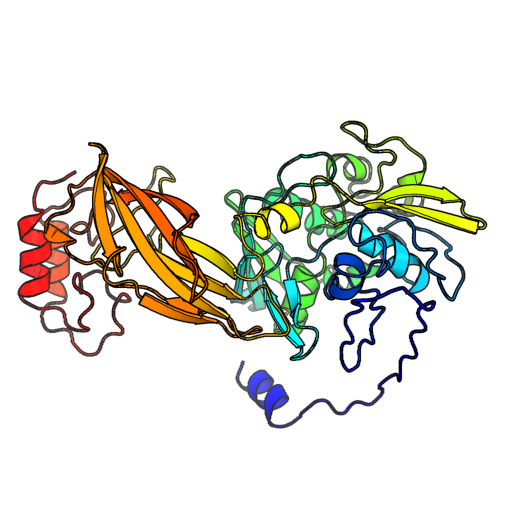348 ? -1.497 10.005 16.853 1.00 42.62 348 PRO A N 1
ATOM 2838 C CA . PRO A 1 348 ? -1.425 10.119 15.391 1.00 42.62 348 PRO A CA 1
ATOM 2839 C C . PRO A 1 348 ? -0.374 9.237 14.695 1.00 42.62 348 PRO A C 1
ATOM 2841 O O . PRO A 1 348 ? -0.404 9.090 13.470 1.00 42.62 348 PRO A O 1
ATOM 2844 N N . ILE A 1 349 ? 0.604 8.724 15.443 1.00 37.78 349 ILE A N 1
ATOM 2845 C CA . ILE A 1 349 ? 1.798 8.063 14.918 1.00 37.78 349 ILE A CA 1
ATOM 2846 C C . ILE A 1 349 ? 1.901 6.611 15.390 1.00 37.78 349 ILE A C 1
ATOM 2848 O O . ILE A 1 349 ? 2.220 5.738 14.582 1.00 37.78 349 ILE A O 1
ATOM 2852 N N . ASP A 1 350 ? 1.599 6.346 16.661 1.00 40.38 350 ASP A N 1
ATOM 2853 C CA . ASP A 1 350 ? 1.767 5.020 17.255 1.00 40.38 350 ASP A CA 1
ATOM 2854 C C . ASP A 1 350 ? 0.442 4.236 17.306 1.00 40.38 350 ASP A C 1
ATOM 2856 O O . ASP A 1 350 ? -0.509 4.669 17.967 1.00 40.38 350 ASP A O 1
ATOM 2860 N N . PRO A 1 351 ? 0.355 3.050 16.665 1.00 48.34 351 PRO A N 1
ATOM 2861 C CA . PRO A 1 351 ? -0.780 2.161 16.865 1.00 48.34 351 PRO A CA 1
ATOM 2862 C C . PRO A 1 351 ? -0.803 1.627 18.299 1.00 48.34 351 PRO A C 1
ATOM 2864 O O . PRO A 1 351 ? 0.205 1.155 18.829 1.00 48.34 351 PRO A O 1
ATOM 2867 N N . GLU A 1 352 ? -1.986 1.596 18.903 1.00 59.66 352 GLU A N 1
ATOM 2868 C CA . GLU A 1 352 ? -2.207 0.851 20.137 1.00 59.66 352 GLU A CA 1
ATOM 2869 C C . GLU A 1 352 ? -2.430 -0.624 19.786 1.00 59.66 352 GLU A C 1
ATOM 2871 O O . GLU A 1 352 ? -3.472 -0.999 19.245 1.00 59.66 352 GLU A O 1
ATOM 2876 N N . ILE A 1 353 ? -1.422 -1.456 20.066 1.00 61.41 353 ILE A N 1
ATOM 2877 C CA . ILE A 1 353 ? -1.444 -2.904 19.828 1.00 61.41 353 ILE A CA 1
ATOM 2878 C C . ILE A 1 353 ? -1.580 -3.630 21.164 1.00 61.41 353 ILE A C 1
ATOM 2880 O O . ILE A 1 353 ? -0.774 -3.440 22.077 1.00 61.41 353 ILE A O 1
ATOM 2884 N N . LEU A 1 354 ? -2.591 -4.488 21.276 1.00 74.62 354 LEU A N 1
ATOM 2885 C CA . LEU A 1 354 ? -2.927 -5.190 22.510 1.00 74.62 354 LEU A CA 1
ATOM 2886 C C . LEU A 1 354 ? -3.287 -6.645 22.237 1.00 74.62 354 LEU A C 1
ATOM 2888 O O . LEU A 1 354 ? -4.043 -6.945 21.319 1.00 74.62 354 LEU A O 1
ATOM 2892 N N . THR A 1 355 ? -2.836 -7.542 23.107 1.00 71.56 355 THR A N 1
ATOM 2893 C CA . THR A 1 355 ? -3.194 -8.968 23.102 1.00 71.56 355 THR A CA 1
ATOM 2894 C C . THR A 1 355 ? -3.961 -9.320 24.380 1.00 71.56 355 THR A C 1
ATOM 2896 O O . THR A 1 355 ? -3.392 -9.861 25.334 1.00 71.56 355 THR A O 1
ATOM 2899 N N . PRO A 1 356 ? -5.252 -8.946 24.474 1.00 78.31 356 PRO A N 1
ATOM 2900 C CA . PRO A 1 356 ? -6.011 -9.106 25.705 1.00 78.31 356 PRO A CA 1
ATOM 2901 C C . PRO A 1 356 ? -6.233 -10.572 26.083 1.00 78.31 356 PRO A C 1
ATOM 2903 O O . PRO A 1 356 ? -6.442 -11.440 25.236 1.00 78.31 356 PRO A O 1
ATOM 2906 N N . THR A 1 357 ? -6.282 -10.817 27.391 1.00 80.62 357 THR A N 1
ATOM 2907 C CA . THR A 1 357 ? -6.798 -12.070 27.946 1.00 80.62 357 THR A CA 1
ATOM 2908 C C . THR A 1 357 ? -8.330 -12.071 27.868 1.00 80.62 357 THR A C 1
ATOM 2910 O O . THR A 1 357 ? -8.987 -11.154 28.366 1.00 80.62 357 THR A O 1
ATOM 2913 N N . ILE A 1 358 ? -8.895 -13.107 27.251 1.00 83.81 358 ILE A N 1
ATOM 2914 C CA . ILE A 1 358 ? -10.329 -13.325 27.040 1.00 83.81 358 ILE A CA 1
ATOM 2915 C C . ILE A 1 358 ? -11.014 -13.529 28.396 1.00 83.81 358 ILE A C 1
ATOM 2917 O O . ILE A 1 358 ? -10.734 -14.489 29.116 1.00 83.81 358 ILE A O 1
ATOM 2921 N N . LYS A 1 359 ? -11.937 -12.631 28.752 1.00 83.12 359 LYS A N 1
ATOM 2922 C CA . LYS A 1 359 ? -12.794 -12.788 29.936 1.00 83.12 359 LYS A CA 1
ATOM 2923 C C . LYS A 1 359 ? -13.831 -13.883 29.723 1.00 83.12 359 LYS A C 1
ATOM 2925 O O . LYS A 1 359 ? -14.292 -14.095 28.607 1.00 83.12 359 LYS A O 1
ATOM 2930 N N . ASP A 1 360 ? -14.203 -14.553 30.817 1.00 82.44 360 ASP A N 1
ATOM 2931 C CA . ASP A 1 360 ? -15.210 -15.626 30.824 1.00 82.44 360 ASP A CA 1
ATOM 2932 C C . ASP A 1 360 ? -14.929 -16.752 29.811 1.00 82.44 360 ASP A C 1
ATOM 2934 O O . ASP A 1 360 ? -15.834 -17.482 29.405 1.00 82.44 360 ASP A O 1
ATOM 2938 N N . TRP A 1 361 ? -13.659 -16.911 29.424 1.00 79.56 361 TRP A N 1
ATOM 2939 C CA . TRP A 1 361 ? -13.178 -17.875 28.435 1.00 79.56 361 TRP A CA 1
ATOM 2940 C C . TRP A 1 361 ? -13.667 -19.308 28.715 1.00 79.56 361 TRP A C 1
ATOM 2942 O O . TRP A 1 361 ? -13.934 -20.087 27.804 1.00 79.56 361 TRP A O 1
ATOM 2952 N N . ASP A 1 362 ? -13.858 -19.654 29.988 1.00 74.94 362 ASP A N 1
ATOM 2953 C CA . ASP A 1 362 ? -14.261 -20.976 30.459 1.00 74.94 362 ASP A CA 1
ATOM 2954 C C . ASP A 1 362 ? -15.766 -21.263 30.306 1.00 74.94 362 ASP A C 1
ATOM 2956 O O . ASP A 1 362 ? -16.207 -22.401 30.525 1.00 74.94 362 ASP A O 1
ATOM 2960 N N . LYS A 1 363 ? -16.557 -20.240 29.969 1.00 82.19 363 LYS A N 1
ATOM 2961 C CA . LYS A 1 363 ? -18.010 -20.313 29.759 1.00 82.19 363 LYS A CA 1
ATOM 2962 C C . LYS A 1 363 ? -18.390 -20.289 28.280 1.00 82.19 363 LYS A C 1
ATOM 2964 O O . LYS A 1 363 ? -19.480 -20.747 27.937 1.00 82.19 363 LYS A O 1
ATOM 2969 N N . ILE A 1 364 ? -17.501 -19.793 27.423 1.00 85.06 364 ILE A N 1
ATOM 2970 C CA . ILE A 1 364 ? -17.727 -19.702 25.982 1.00 85.06 364 ILE A CA 1
ATOM 2971 C C . ILE A 1 364 ? -17.727 -21.126 25.387 1.00 85.06 364 ILE A C 1
ATOM 2973 O O . ILE A 1 364 ? -16.807 -21.913 25.648 1.00 85.06 364 ILE A O 1
ATOM 2977 N N . PRO A 1 365 ? -18.759 -21.517 24.619 1.00 85.31 365 PRO A N 1
ATOM 2978 C CA . PRO A 1 365 ? -18.804 -22.832 23.990 1.00 85.31 365 PRO A CA 1
ATOM 2979 C C . PRO A 1 365 ? -17.682 -23.027 22.966 1.00 85.31 365 PRO A C 1
ATOM 2981 O O . PRO A 1 365 ? -17.345 -22.111 22.223 1.00 85.31 365 PRO A O 1
ATOM 2984 N N . VAL A 1 366 ? -17.162 -24.253 22.880 1.00 85.38 366 VAL A N 1
ATOM 2985 C CA . VAL A 1 366 ? -16.239 -24.637 21.802 1.00 85.38 366 VAL A CA 1
ATOM 2986 C C . VAL A 1 366 ? -16.996 -24.686 20.477 1.00 85.38 366 VAL A C 1
ATOM 2988 O O . VAL A 1 366 ? -18.126 -25.194 20.411 1.00 85.38 366 VAL A O 1
ATOM 2991 N N . GLY A 1 367 ? -16.386 -24.140 19.428 1.00 85.62 367 GLY A N 1
ATOM 2992 C CA . GLY A 1 367 ? -16.974 -24.105 18.095 1.00 85.62 367 GLY A CA 1
ATOM 2993 C C . GLY A 1 367 ? -16.659 -22.833 17.309 1.00 85.62 367 GLY A C 1
ATOM 2994 O O . GLY A 1 367 ? -15.833 -22.025 17.736 1.00 85.62 367 GLY A O 1
ATOM 2995 N N . PRO A 1 368 ? -17.332 -22.632 16.162 1.00 86.75 368 PRO A N 1
ATOM 2996 C CA . PRO A 1 368 ? -17.186 -21.418 15.378 1.00 86.75 368 PRO A CA 1
ATOM 2997 C C . PRO A 1 368 ? -17.768 -20.220 16.131 1.00 86.75 368 PRO A C 1
ATOM 2999 O O . PRO A 1 368 ? -18.848 -20.296 16.727 1.00 86.75 368 PRO A O 1
ATOM 3002 N N . VAL A 1 369 ? -17.034 -19.117 16.079 1.00 89.69 369 VAL A N 1
ATOM 3003 C CA . VAL A 1 369 ? -17.342 -17.851 16.737 1.00 89.69 369 VAL A CA 1
ATOM 3004 C C . VAL A 1 369 ? -17.060 -16.691 15.786 1.00 89.69 369 VAL A C 1
ATOM 3006 O O . VAL A 1 369 ? -16.172 -16.762 14.935 1.00 89.69 369 VAL A O 1
ATOM 3009 N N . THR A 1 370 ? -17.786 -15.592 15.946 1.00 89.69 370 THR A N 1
ATOM 3010 C CA . THR A 1 370 ? -17.487 -14.323 15.276 1.00 89.69 370 THR A CA 1
ATOM 3011 C C . THR A 1 370 ? -17.060 -13.310 16.321 1.00 89.69 370 THR A C 1
ATOM 3013 O O . THR A 1 370 ? -17.834 -12.968 17.211 1.00 89.69 370 THR A O 1
ATOM 3016 N N . VAL A 1 371 ? -15.833 -12.817 16.208 1.00 89.00 371 VAL A N 1
ATOM 3017 C CA . VAL A 1 371 ? -15.293 -11.780 17.086 1.00 89.00 371 VAL A CA 1
ATOM 3018 C C . VAL A 1 371 ? -15.465 -10.430 16.402 1.00 89.00 371 VAL A C 1
ATOM 3020 O O . VAL A 1 371 ? -15.125 -10.281 15.229 1.00 89.00 371 VAL A O 1
ATOM 3023 N N . LYS A 1 372 ? -15.999 -9.448 17.124 1.00 90.19 372 LYS A N 1
ATOM 3024 C CA . LYS A 1 372 ? -16.295 -8.099 16.639 1.00 90.19 372 LYS A CA 1
ATOM 3025 C C . LYS A 1 372 ? -15.625 -7.062 17.526 1.00 90.19 372 LYS A C 1
ATOM 3027 O O . LYS A 1 372 ? -15.750 -7.115 18.749 1.00 90.19 372 LYS A O 1
ATOM 3032 N N . LEU A 1 373 ? -14.964 -6.096 16.898 1.00 88.25 373 LEU A N 1
ATOM 3033 C CA . LEU A 1 373 ? -14.386 -4.929 17.552 1.00 88.25 373 LEU A CA 1
ATOM 3034 C C . LEU A 1 373 ? -15.333 -3.740 17.391 1.00 88.25 373 LEU A C 1
ATOM 3036 O O . LEU A 1 373 ? -15.554 -3.255 16.277 1.00 88.25 373 LEU A O 1
ATOM 3040 N N . TYR A 1 374 ? -15.859 -3.264 18.512 1.00 90.44 374 TYR A N 1
ATOM 3041 C CA . TYR A 1 374 ? -16.704 -2.082 18.578 1.00 90.44 374 TYR A CA 1
ATOM 3042 C C . TYR A 1 374 ? -15.885 -0.893 19.054 1.00 90.44 374 TYR A C 1
ATOM 3044 O O . TYR A 1 374 ? -15.190 -0.994 20.062 1.00 90.44 374 TYR A O 1
ATOM 3052 N N . VAL A 1 375 ? -15.992 0.233 18.351 1.00 87.12 375 VAL A N 1
ATOM 3053 C CA . VAL A 1 375 ? -15.287 1.477 18.686 1.00 87.12 375 VAL A CA 1
ATOM 3054 C C . VAL A 1 375 ? -16.234 2.662 18.522 1.00 87.12 375 VAL A C 1
ATOM 3056 O O . VAL A 1 375 ? -17.064 2.686 17.601 1.00 87.12 375 VAL A O 1
ATOM 3059 N N . ARG A 1 376 ? -16.079 3.652 19.399 1.00 86.38 376 ARG A N 1
ATOM 3060 C CA . ARG A 1 376 ? -16.663 4.991 19.282 1.00 86.38 376 ARG A CA 1
ATOM 3061 C C . ARG A 1 376 ? -15.662 6.053 19.721 1.00 86.38 376 ARG A C 1
ATOM 3063 O O . ARG A 1 376 ? -14.754 5.761 20.504 1.00 86.38 376 ARG A O 1
ATOM 3070 N N . PHE A 1 377 ? -15.843 7.283 19.263 1.00 81.19 377 PHE A N 1
ATOM 3071 C CA . PHE A 1 377 ? -15.085 8.412 19.795 1.00 81.19 377 PHE A CA 1
ATOM 3072 C C . PHE A 1 377 ? -15.605 8.821 21.170 1.00 81.19 377 PHE A C 1
ATOM 3074 O O . PHE A 1 377 ? -16.794 8.699 21.469 1.00 81.19 377 PHE A O 1
ATOM 3081 N N . SER A 1 378 ? -14.709 9.332 22.014 1.00 73.00 378 SER A N 1
ATOM 3082 C CA . SER A 1 378 ? -15.104 9.908 23.298 1.00 73.00 378 SER A CA 1
ATOM 3083 C C . SER A 1 378 ? -16.119 11.035 23.072 1.00 73.00 378 SER A C 1
ATOM 3085 O O . SER A 1 378 ? -15.830 12.019 22.390 1.00 73.00 378 SER A O 1
ATOM 3087 N N . GLY A 1 379 ? -17.327 10.869 23.616 1.00 69.81 379 GLY A N 1
ATOM 3088 C CA . GLY A 1 379 ? -18.452 11.793 23.434 1.00 69.81 379 GLY A CA 1
ATOM 3089 C C . GLY A 1 379 ? -19.512 11.350 22.417 1.00 69.81 379 GLY A C 1
ATOM 3090 O O . GLY A 1 379 ? -20.585 11.952 22.385 1.00 69.81 379 GLY A O 1
ATOM 3091 N N . GLU A 1 380 ? -19.271 10.295 21.634 1.00 79.50 380 GLU A N 1
ATOM 3092 C CA . GLU A 1 380 ? -20.307 9.663 20.809 1.00 79.50 380 GLU A CA 1
ATOM 3093 C C . GLU A 1 380 ? -21.207 8.745 21.648 1.00 79.50 380 GLU A C 1
ATOM 3095 O O . GLU A 1 380 ? -20.779 8.124 22.623 1.00 79.50 380 GLU A O 1
ATOM 3100 N N . THR A 1 381 ? -22.481 8.644 21.266 1.00 80.56 381 THR A N 1
ATOM 3101 C CA . THR A 1 381 ? -23.454 7.795 21.968 1.00 80.56 381 THR A CA 1
ATOM 3102 C C . THR A 1 381 ? -23.329 6.330 21.579 1.00 80.56 381 THR A C 1
ATOM 3104 O O . THR A 1 381 ? -23.371 5.458 22.448 1.00 80.56 381 THR A O 1
ATOM 3107 N N . ASP A 1 382 ? -23.127 6.053 20.294 1.00 84.31 382 ASP A N 1
ATOM 3108 C CA . ASP A 1 382 ? -23.293 4.719 19.727 1.00 84.31 382 ASP A CA 1
ATOM 3109 C C . ASP A 1 382 ? -21.961 4.101 19.306 1.00 84.31 382 ASP A C 1
ATOM 3111 O O . ASP A 1 382 ? -21.108 4.747 18.702 1.00 84.31 382 ASP A O 1
ATOM 3115 N N . PHE A 1 383 ? -21.794 2.814 19.605 1.00 87.94 383 PHE A N 1
ATOM 3116 C CA . PHE A 1 383 ? -20.661 2.039 19.118 1.00 87.94 383 PHE A CA 1
ATOM 3117 C C . PHE A 1 383 ? -20.888 1.567 17.685 1.00 87.94 383 PHE A C 1
ATOM 3119 O O . PHE A 1 383 ? -21.968 1.094 17.333 1.00 87.94 383 PHE A O 1
ATOM 3126 N N . SER A 1 384 ? -19.825 1.604 16.883 1.00 81.25 384 SER A N 1
ATOM 3127 C CA . SER A 1 384 ? -19.807 1.035 15.534 1.00 81.25 384 SER A CA 1
ATOM 3128 C C . SER A 1 384 ? -18.850 -0.151 15.465 1.00 81.25 384 SER A C 1
ATOM 3130 O O . SER A 1 384 ? -17.782 -0.130 16.077 1.00 81.25 384 SER A O 1
ATOM 3132 N N . VAL A 1 385 ? -19.220 -1.193 14.717 1.00 82.06 385 VAL A N 1
ATOM 3133 C CA . VAL A 1 385 ? -18.307 -2.308 14.431 1.00 82.06 385 VAL A CA 1
ATOM 3134 C C . VAL A 1 385 ? -17.253 -1.812 13.445 1.00 82.06 385 VAL A C 1
ATOM 3136 O O . VAL A 1 385 ? -17.583 -1.505 12.299 1.00 82.06 385 VAL A O 1
ATOM 3139 N N . LYS A 1 386 ? -15.993 -1.730 13.880 1.00 75.19 386 LYS A N 1
ATOM 3140 C CA . LYS A 1 386 ? -14.868 -1.347 13.009 1.00 75.19 386 LYS A CA 1
ATOM 3141 C C . LYS A 1 386 ? -14.252 -2.542 12.302 1.00 75.19 386 LYS A C 1
ATOM 3143 O O . LYS A 1 386 ? -13.791 -2.407 11.175 1.00 75.19 386 LYS A O 1
ATOM 3148 N N . ASN A 1 387 ? -14.259 -3.702 12.955 1.00 74.25 387 ASN A N 1
ATOM 3149 C CA . ASN A 1 387 ? -13.710 -4.933 12.403 1.00 74.25 387 ASN A CA 1
ATOM 3150 C C . ASN A 1 387 ? -14.460 -6.161 12.922 1.00 74.25 387 ASN A C 1
ATOM 3152 O O . ASN A 1 387 ? -15.005 -6.138 14.029 1.00 74.25 387 ASN A O 1
ATOM 3156 N N . GLN A 1 388 ? -14.459 -7.238 12.140 1.00 83.06 388 GLN A N 1
ATOM 3157 C CA . GLN A 1 388 ? -14.977 -8.535 12.558 1.00 83.06 388 GLN A CA 1
ATOM 3158 C C . GLN A 1 388 ? -14.217 -9.677 11.880 1.00 83.06 388 GLN A C 1
AT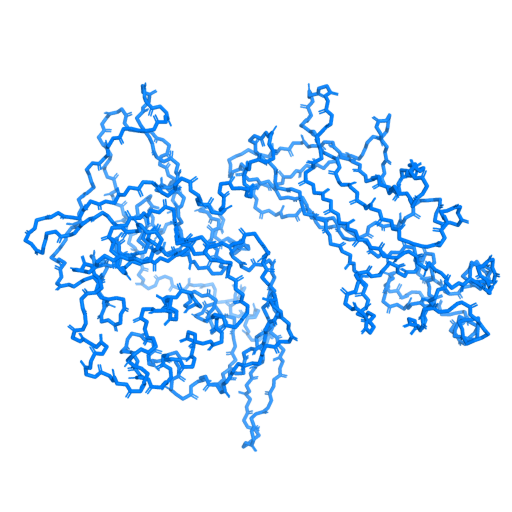OM 3160 O O . GLN A 1 388 ? -13.894 -9.601 10.696 1.00 83.06 388 GLN A O 1
ATOM 3165 N N . ILE A 1 389 ? -13.993 -10.763 12.615 1.00 74.69 389 ILE A N 1
ATOM 3166 C CA . ILE A 1 389 ? -13.333 -11.974 12.123 1.00 74.69 389 ILE A CA 1
ATOM 3167 C C . ILE A 1 389 ? -14.108 -13.209 12.572 1.00 74.69 389 ILE A C 1
ATOM 3169 O O . ILE A 1 389 ? -14.629 -13.263 13.686 1.00 74.69 389 ILE A O 1
ATOM 3173 N N . THR A 1 390 ? -14.198 -14.207 11.696 1.00 83.69 390 THR A N 1
ATOM 3174 C CA . THR A 1 390 ? -14.742 -15.522 12.056 1.00 83.69 390 THR A CA 1
ATOM 3175 C C . THR A 1 390 ? -13.587 -16.454 12.382 1.00 83.69 390 THR A C 1
ATOM 3177 O O . THR A 1 390 ? -12.615 -16.520 11.633 1.00 83.69 390 THR A O 1
ATOM 3180 N N . ALA A 1 391 ? -13.697 -17.145 13.510 1.00 82.06 391 ALA A N 1
ATOM 3181 C CA . ALA A 1 391 ? -12.675 -18.033 14.034 1.00 82.06 391 ALA A CA 1
ATOM 3182 C C . ALA A 1 391 ? -13.311 -19.284 14.647 1.00 82.06 391 ALA A C 1
ATOM 3184 O O . ALA A 1 391 ? -14.524 -19.345 14.849 1.00 82.06 391 ALA A O 1
ATOM 3185 N N . TYR A 1 392 ? -12.495 -20.275 14.977 1.00 83.88 392 TYR A N 1
ATOM 3186 C CA . TYR A 1 392 ? -12.906 -21.431 15.764 1.00 83.88 392 TYR A CA 1
ATOM 3187 C C . TYR A 1 392 ? -12.276 -21.348 17.161 1.00 83.88 392 TYR A C 1
ATOM 3189 O O . TYR A 1 392 ? -11.075 -21.122 17.296 1.00 83.88 392 TYR A O 1
ATOM 3197 N N . TYR A 1 393 ? -13.084 -21.474 18.211 1.00 86.75 393 TYR A N 1
ATOM 3198 C CA . TYR A 1 393 ? -12.667 -21.265 19.598 1.00 86.75 393 TYR A CA 1
ATOM 3199 C C . TYR A 1 393 ? -12.470 -22.601 20.323 1.00 86.75 393 TYR A C 1
ATOM 3201 O O . TYR A 1 393 ? -13.441 -23.335 20.519 1.00 86.75 393 TYR A O 1
ATOM 3209 N N . ILE A 1 394 ? -11.228 -22.911 20.722 1.00 83.56 394 ILE A N 1
ATOM 3210 C CA . ILE A 1 394 ? -10.859 -24.137 21.460 1.00 83.56 394 ILE A CA 1
ATOM 3211 C C . ILE A 1 394 ? -9.814 -23.790 22.537 1.00 83.56 394 ILE A C 1
ATOM 3213 O O . ILE A 1 394 ? -8.627 -24.073 22.386 1.00 83.56 394 ILE A O 1
ATOM 3217 N N . PRO A 1 395 ? -10.213 -23.163 23.656 1.00 79.56 395 PRO A N 1
ATOM 3218 C CA . PRO A 1 395 ? -9.244 -22.617 24.603 1.00 79.56 395 PRO A CA 1
ATOM 3219 C C . PRO A 1 395 ? -8.439 -23.682 25.367 1.00 79.56 395 PRO A C 1
ATOM 3221 O O . PRO A 1 395 ? -7.429 -23.353 25.975 1.00 79.56 395 PRO A O 1
ATOM 3224 N N . GLY A 1 396 ? -8.887 -24.942 25.387 1.00 81.25 396 GLY A N 1
ATOM 3225 C CA . GLY A 1 396 ? -8.211 -26.040 26.091 1.00 81.25 396 GLY A CA 1
ATOM 3226 C C . GLY A 1 396 ? -7.198 -26.819 25.252 1.00 81.25 396 GLY A C 1
ATOM 3227 O O . GLY A 1 396 ? -6.471 -27.633 25.812 1.00 81.25 396 GLY A O 1
ATOM 3228 N N . ASP A 1 397 ? -7.159 -26.596 23.941 1.00 81.50 397 ASP A N 1
ATOM 3229 C CA . ASP A 1 397 ? -6.257 -27.296 23.026 1.00 81.50 397 ASP A CA 1
ATOM 3230 C C . ASP A 1 397 ? -4.921 -26.545 22.977 1.00 81.50 397 ASP A C 1
ATOM 3232 O O . ASP A 1 397 ? -4.745 -25.564 22.252 1.00 81.50 397 ASP A O 1
ATOM 3236 N N . VAL A 1 398 ? -3.985 -26.964 23.830 1.00 80.31 398 VAL A N 1
ATOM 3237 C CA . VAL A 1 398 ? -2.668 -26.314 23.977 1.00 80.31 398 VAL A CA 1
ATOM 3238 C C . VAL A 1 398 ? -1.659 -26.833 22.959 1.00 80.31 398 VAL A C 1
ATOM 3240 O O . VAL A 1 398 ? -0.538 -26.312 22.854 1.00 80.31 398 VAL A O 1
ATOM 3243 N N . ASN A 1 399 ? -2.016 -27.913 22.262 1.00 77.62 399 ASN A N 1
ATOM 3244 C CA . ASN A 1 399 ? -1.170 -28.583 21.295 1.00 77.62 399 ASN A CA 1
ATOM 3245 C C . ASN A 1 399 ? -1.547 -28.284 19.832 1.00 77.62 399 ASN A C 1
ATOM 3247 O O . ASN A 1 399 ? -0.701 -28.500 18.957 1.00 77.62 399 ASN A O 1
ATOM 3251 N N . CYS A 1 400 ? -2.722 -27.685 19.632 1.00 73.69 400 CYS A N 1
ATOM 3252 C CA . CYS A 1 400 ? -3.332 -27.278 18.373 1.00 73.69 400 CYS A CA 1
ATOM 3253 C C . CYS A 1 400 ? -3.696 -28.455 17.447 1.00 73.69 400 CYS A C 1
ATOM 3255 O O . CYS A 1 400 ? -3.530 -28.337 16.232 1.00 73.69 400 CYS A O 1
ATOM 3257 N N . ASP A 1 401 ? -4.153 -29.588 17.993 1.00 78.19 401 ASP A N 1
ATOM 3258 C CA . ASP A 1 401 ? -4.617 -30.756 17.217 1.00 78.19 401 ASP A CA 1
ATOM 3259 C C . ASP A 1 401 ? -6.145 -30.861 17.082 1.00 78.19 401 ASP A C 1
ATOM 3261 O O . ASP A 1 401 ? -6.665 -31.866 16.583 1.00 78.19 401 ASP A O 1
ATOM 3265 N N . GLU A 1 402 ? -6.850 -29.798 17.472 1.00 79.81 402 GLU A N 1
ATOM 3266 C CA . GLU A 1 402 ? -8.304 -29.638 17.421 1.00 79.81 402 GLU A CA 1
ATOM 3267 C C . GLU A 1 402 ? -9.058 -30.520 18.419 1.00 79.81 402 GLU A C 1
ATOM 3269 O O . GLU A 1 402 ? -10.284 -30.652 18.350 1.00 79.81 402 GLU A O 1
ATOM 3274 N N . LYS A 1 403 ? -8.347 -31.128 19.369 1.00 84.38 403 LYS A N 1
ATOM 3275 C CA . LYS A 1 403 ? -8.931 -31.940 20.428 1.00 84.38 403 LYS A CA 1
ATOM 3276 C C . LYS A 1 403 ? -8.387 -31.463 21.757 1.00 84.38 403 LYS A C 1
ATOM 3278 O O . LYS A 1 403 ? -7.253 -31.040 21.874 1.00 84.38 403 LYS A O 1
ATOM 3283 N N . VAL A 1 404 ? -9.228 -31.543 22.781 1.00 87.62 404 VAL A N 1
ATOM 3284 C CA . VAL A 1 404 ? -8.762 -31.368 24.157 1.00 87.62 404 VAL A CA 1
ATOM 3285 C C . VAL A 1 404 ? -8.704 -32.739 24.808 1.00 87.62 404 VAL A C 1
ATOM 3287 O O . VAL A 1 404 ? -9.735 -33.273 25.237 1.00 87.62 404 VAL A O 1
ATOM 3290 N N . ASP A 1 405 ? -7.517 -33.334 24.857 1.00 91.00 405 ASP A N 1
ATOM 3291 C CA . ASP A 1 405 ? -7.315 -34.693 25.345 1.00 91.00 405 ASP A CA 1
ATOM 3292 C C . ASP A 1 405 ? -6.175 -34.828 26.375 1.00 91.00 405 ASP A C 1
ATOM 3294 O O . ASP A 1 405 ? -5.794 -33.891 27.084 1.00 91.00 405 ASP A O 1
ATOM 3298 N N . MET A 1 406 ? -5.712 -36.063 26.589 1.00 92.38 406 MET A N 1
ATOM 3299 C CA . MET A 1 406 ? -4.700 -36.355 27.603 1.00 92.38 406 MET A CA 1
ATOM 3300 C C . MET A 1 406 ? -3.331 -35.770 27.235 1.00 92.38 406 MET A C 1
ATOM 3302 O O . MET A 1 406 ? -2.515 -35.542 28.126 1.00 92.38 406 MET A O 1
ATOM 3306 N N . ILE A 1 407 ? -3.073 -35.524 25.950 1.00 89.38 407 ILE A N 1
ATOM 3307 C CA . ILE A 1 407 ? -1.856 -34.883 25.460 1.00 89.38 407 ILE A CA 1
ATOM 3308 C C . ILE A 1 407 ? -1.825 -33.424 25.920 1.00 89.38 407 ILE A C 1
ATOM 3310 O O . ILE A 1 407 ? -0.780 -32.984 26.401 1.00 89.38 407 ILE A O 1
ATOM 3314 N N . ASP A 1 408 ? -2.949 -32.706 25.872 1.00 89.00 408 ASP A N 1
ATOM 3315 C CA . ASP A 1 408 ? -3.039 -31.319 26.350 1.00 89.00 408 ASP A CA 1
ATOM 3316 C C . ASP A 1 408 ? -2.787 -31.222 27.849 1.00 89.00 408 ASP A C 1
ATOM 3318 O O . ASP A 1 408 ? -1.928 -30.461 28.301 1.00 89.00 408 ASP A O 1
ATOM 3322 N N . LEU A 1 409 ? -3.463 -32.076 28.623 1.00 91.00 409 LEU A N 1
ATOM 3323 C CA . LEU A 1 409 ? -3.242 -32.179 30.065 1.00 91.00 409 LEU A CA 1
ATOM 3324 C C . LEU A 1 409 ? -1.795 -32.532 30.397 1.00 91.00 409 LEU A C 1
ATOM 3326 O O . LEU A 1 409 ? -1.206 -31.955 31.310 1.00 91.00 409 LEU A O 1
ATOM 3330 N N . TRP A 1 410 ? -1.210 -33.476 29.658 1.00 92.56 410 TRP A N 1
ATOM 3331 C CA . TRP A 1 410 ? 0.176 -33.875 29.853 1.00 92.56 410 TRP A CA 1
ATOM 3332 C C . TRP A 1 410 ? 1.148 -32.736 29.540 1.00 92.56 410 TRP A C 1
ATOM 3334 O O . TRP A 1 410 ? 2.120 -32.569 30.276 1.00 92.56 410 TRP A O 1
ATOM 3344 N N . ARG A 1 411 ? 0.898 -31.935 28.496 1.00 87.69 411 ARG A N 1
ATOM 3345 C CA . ARG A 1 411 ? 1.741 -30.777 28.166 1.00 87.69 411 ARG A CA 1
ATOM 3346 C C . ARG A 1 411 ? 1.722 -29.744 29.284 1.00 87.69 411 ARG A C 1
ATOM 3348 O O . ARG A 1 411 ? 2.792 -29.341 29.728 1.00 87.69 411 ARG A O 1
ATOM 3355 N N . VAL A 1 412 ? 0.544 -29.396 29.799 1.00 89.31 412 VAL A N 1
ATOM 3356 C CA . VAL A 1 412 ? 0.446 -28.471 30.939 1.00 89.31 412 VAL A CA 1
ATOM 3357 C C . VAL A 1 412 ? 1.123 -29.048 32.182 1.00 89.31 412 VAL A C 1
ATOM 3359 O O . VAL A 1 412 ? 1.908 -28.369 32.836 1.00 89.31 412 VAL A O 1
ATOM 3362 N N . ALA A 1 413 ? 0.906 -30.331 32.480 1.00 92.31 413 ALA A N 1
ATOM 3363 C CA . ALA A 1 413 ? 1.552 -30.993 33.612 1.00 92.31 413 ALA A CA 1
ATOM 3364 C C . ALA A 1 413 ? 3.084 -31.060 33.480 1.00 92.31 413 ALA A C 1
ATOM 3366 O O . ALA A 1 413 ? 3.791 -31.016 34.486 1.00 92.31 413 ALA A O 1
ATOM 3367 N N . LYS A 1 414 ? 3.607 -31.179 32.255 1.00 92.19 414 LYS A N 1
ATOM 3368 C CA . LYS A 1 414 ? 5.047 -31.214 31.974 1.00 92.19 414 LYS A CA 1
ATOM 3369 C C . LYS A 1 414 ? 5.723 -29.882 32.293 1.00 92.19 414 LYS A C 1
ATOM 3371 O O . LYS A 1 414 ? 6.842 -29.894 32.802 1.00 92.19 414 LYS A O 1
ATOM 3376 N N . ASP A 1 415 ? 5.044 -28.776 32.014 1.00 90.12 415 ASP A N 1
ATOM 3377 C CA . ASP A 1 415 ? 5.558 -27.427 32.255 1.00 90.12 415 ASP A CA 1
ATOM 3378 C C . ASP A 1 415 ? 5.156 -26.885 33.642 1.00 90.12 415 ASP A C 1
ATOM 3380 O O . ASP A 1 415 ? 5.472 -25.749 33.986 1.00 90.12 415 ASP A O 1
ATOM 3384 N N . PHE A 1 416 ? 4.497 -27.697 34.476 1.00 91.31 416 PHE A N 1
ATOM 3385 C CA . PHE A 1 416 ? 4.027 -27.301 35.802 1.00 91.31 416 PHE A CA 1
ATOM 3386 C C . PHE A 1 416 ? 5.161 -26.767 36.690 1.00 91.31 416 PHE A C 1
ATOM 3388 O O . PHE A 1 416 ? 6.189 -27.418 36.897 1.00 91.31 416 PHE A O 1
ATOM 3395 N N . GLY A 1 417 ? 4.938 -25.593 37.278 1.00 88.12 417 GLY A N 1
ATOM 3396 C CA . GLY A 1 417 ? 5.902 -24.889 38.121 1.00 88.12 417 GLY A CA 1
ATOM 3397 C C . GLY A 1 417 ? 6.850 -23.961 37.359 1.00 88.12 417 GLY A C 1
ATOM 3398 O O . GLY A 1 417 ? 7.688 -23.316 37.992 1.00 88.12 417 GLY A O 1
ATOM 3399 N N . VAL A 1 418 ? 6.731 -23.858 36.032 1.00 89.00 418 VAL A N 1
ATOM 3400 C CA . VAL A 1 418 ? 7.397 -22.810 35.253 1.00 89.00 418 VAL A CA 1
ATOM 3401 C C . VAL A 1 418 ? 6.818 -21.443 35.644 1.00 89.00 418 VAL A C 1
ATOM 3403 O O . VAL A 1 418 ? 5.609 -21.287 35.787 1.00 89.00 418 VAL A O 1
ATOM 3406 N N . THR A 1 419 ? 7.684 -20.446 35.843 1.00 88.38 419 THR A N 1
ATOM 3407 C CA . THR A 1 419 ? 7.304 -19.080 36.248 1.00 88.38 419 THR A CA 1
ATOM 3408 C C . THR A 1 419 ? 8.185 -18.041 35.569 1.00 88.38 419 THR A C 1
ATOM 3410 O O . THR A 1 419 ? 9.347 -18.332 35.280 1.00 88.38 419 THR A O 1
ATOM 3413 N N . GLY A 1 420 ? 7.692 -16.808 35.431 1.00 73.00 420 GLY A N 1
ATOM 3414 C CA . GLY A 1 420 ? 8.477 -15.694 34.882 1.00 73.00 420 GLY A CA 1
ATOM 3415 C C . GLY A 1 420 ? 8.641 -15.780 33.367 1.00 73.00 420 GLY A C 1
ATOM 3416 O O . GLY A 1 420 ? 9.603 -15.246 32.820 1.00 73.00 420 GLY A O 1
ATOM 3417 N N . VAL A 1 421 ? 7.724 -16.493 32.715 1.00 67.81 421 VAL A N 1
ATOM 3418 C CA . VAL A 1 421 ? 7.609 -16.526 31.260 1.00 67.81 421 VAL A CA 1
ATOM 3419 C C . VAL A 1 421 ? 6.773 -15.334 30.831 1.00 67.81 421 VAL A C 1
ATOM 3421 O O . VAL A 1 421 ? 5.811 -14.981 31.515 1.00 67.81 421 VAL A O 1
ATOM 3424 N N . ASP A 1 422 ? 7.128 -14.733 29.700 1.00 60.88 422 ASP A N 1
ATOM 3425 C CA . ASP A 1 422 ? 6.274 -13.729 29.084 1.00 60.88 422 ASP A CA 1
ATOM 3426 C C . ASP A 1 422 ? 4.912 -14.365 28.737 1.00 60.88 422 ASP A C 1
ATOM 3428 O O . ASP A 1 422 ? 4.870 -15.374 28.018 1.00 60.88 422 ASP A O 1
ATOM 3432 N N . PRO A 1 423 ? 3.796 -13.813 29.248 1.00 58.22 423 PRO A N 1
ATOM 3433 C CA . PRO A 1 423 ? 2.479 -14.408 29.065 1.00 58.22 423 PRO A CA 1
ATOM 3434 C C . PRO A 1 423 ? 2.108 -14.590 27.587 1.00 58.22 423 PRO A C 1
ATOM 3436 O O . PRO A 1 423 ? 2.116 -13.630 26.811 1.00 58.22 423 PRO A O 1
ATOM 3439 N N . GLY A 1 424 ? 1.743 -15.816 27.204 1.00 54.72 424 GLY A N 1
ATOM 3440 C CA . GLY A 1 424 ? 1.377 -16.187 25.829 1.00 54.72 424 GLY A CA 1
ATOM 3441 C C . GLY A 1 424 ? 2.517 -16.748 24.965 1.00 54.72 424 GLY A C 1
ATOM 3442 O O . GLY A 1 424 ? 2.253 -17.238 23.870 1.00 54.72 424 GLY A O 1
ATOM 3443 N N . VAL A 1 425 ? 3.770 -16.742 25.441 1.00 63.41 425 VAL A N 1
ATOM 3444 C CA . VAL A 1 425 ? 4.886 -17.434 24.757 1.00 63.41 425 VAL A CA 1
ATOM 3445 C C . VAL A 1 425 ? 4.800 -18.949 24.947 1.00 63.41 425 VAL A C 1
ATOM 3447 O O . VAL A 1 425 ? 5.154 -19.724 24.057 1.00 63.41 425 VAL A O 1
ATOM 3450 N N . LEU A 1 426 ? 4.324 -19.376 26.115 1.00 73.50 426 LEU A N 1
ATOM 3451 C CA . LEU A 1 426 ? 4.190 -20.776 26.473 1.00 73.50 426 LEU A CA 1
ATOM 3452 C C . LEU A 1 426 ?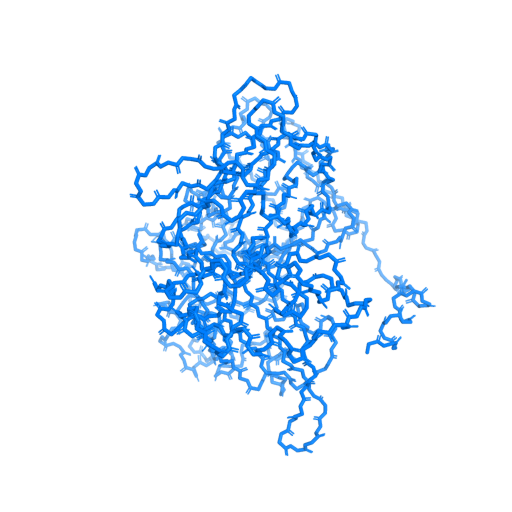 2.712 -21.163 26.431 1.00 73.50 426 LEU A C 1
ATOM 3454 O O . LEU A 1 426 ? 1.923 -20.681 27.232 1.00 73.50 426 LEU A O 1
ATOM 3458 N N . THR A 1 427 ? 2.331 -22.041 25.502 1.00 72.44 427 THR A N 1
ATOM 3459 C CA . THR A 1 427 ? 0.919 -22.418 25.292 1.00 72.44 427 THR A CA 1
ATOM 3460 C C . THR A 1 427 ? 0.306 -23.184 26.467 1.00 72.44 427 THR A C 1
ATOM 3462 O O . THR A 1 427 ? -0.907 -23.360 26.518 1.00 72.44 427 THR A O 1
ATOM 3465 N N . THR A 1 428 ? 1.137 -23.646 27.403 1.00 79.50 428 THR A N 1
ATOM 3466 C CA . THR A 1 428 ? 0.732 -24.340 28.628 1.00 79.50 428 THR A CA 1
ATOM 3467 C C . THR A 1 428 ? 0.421 -23.399 29.794 1.00 79.50 428 THR A C 1
ATOM 3469 O O . THR A 1 428 ? -0.217 -23.843 30.743 1.00 79.50 428 THR A O 1
ATOM 3472 N N . ASP A 1 429 ? 0.798 -22.118 29.702 1.00 79.50 429 ASP A N 1
ATOM 3473 C CA . ASP A 1 429 ? 0.270 -21.025 30.535 1.00 79.50 429 ASP A CA 1
ATOM 3474 C C . ASP A 1 429 ? -1.042 -20.545 29.894 1.00 79.50 429 ASP A C 1
ATOM 3476 O O . ASP A 1 429 ? -1.102 -19.579 29.124 1.00 79.50 429 ASP A O 1
ATOM 3480 N N . VAL A 1 430 ? -2.096 -21.325 30.125 1.00 78.62 430 VAL A N 1
ATOM 3481 C CA . VAL A 1 430 ? -3.384 -21.190 29.443 1.00 78.62 430 VAL A CA 1
ATOM 3482 C C . VAL A 1 430 ? -4.067 -19.900 29.855 1.00 78.62 430 VAL A C 1
ATOM 3484 O O . VAL A 1 430 ? -4.665 -19.246 28.996 1.00 78.62 430 VAL A O 1
ATOM 3487 N N . ASN A 1 431 ? -3.987 -19.527 31.136 1.00 76.12 431 ASN A N 1
ATOM 3488 C CA . ASN A 1 431 ? -4.600 -18.309 31.672 1.00 76.12 431 ASN A CA 1
ATOM 3489 C C . ASN A 1 431 ? -3.734 -17.043 31.461 1.00 76.12 431 ASN A C 1
ATOM 3491 O O . ASN A 1 431 ? -4.223 -15.927 31.672 1.00 76.12 431 ASN A O 1
ATOM 3495 N N . CYS A 1 432 ? -2.492 -17.221 30.994 1.00 73.00 432 CYS A N 1
ATOM 3496 C CA . CYS A 1 432 ? -1.525 -16.171 30.700 1.00 73.00 432 CYS A CA 1
ATOM 3497 C C . CYS A 1 432 ? -1.213 -15.287 31.918 1.00 73.00 432 CYS A C 1
ATOM 3499 O O . CYS A 1 432 ? -1.149 -14.056 31.799 1.00 73.00 432 CYS A O 1
ATOM 3501 N N . ASP A 1 433 ? -1.034 -15.900 33.089 1.00 79.12 433 ASP A N 1
ATOM 3502 C CA . ASP A 1 433 ? -0.639 -15.211 34.323 1.00 79.12 433 ASP A CA 1
ATOM 3503 C C . ASP A 1 433 ? 0.885 -15.213 34.571 1.00 79.12 433 ASP A C 1
ATOM 3505 O O . ASP A 1 433 ? 1.369 -14.616 35.544 1.00 79.12 433 ASP A O 1
ATOM 3509 N N . GLY A 1 434 ? 1.653 -15.805 33.648 1.00 81.62 434 GLY A N 1
ATOM 3510 C CA . GLY A 1 434 ? 3.111 -15.901 33.701 1.00 81.62 434 GLY A CA 1
ATOM 3511 C C . GLY A 1 434 ? 3.610 -17.078 34.539 1.00 81.62 434 GLY A C 1
ATOM 3512 O O . GLY A 1 434 ? 4.810 -17.140 34.865 1.00 81.62 434 GLY A O 1
ATOM 3513 N N . LYS A 1 435 ? 2.713 -17.990 34.928 1.00 87.75 435 LYS A N 1
ATOM 3514 C CA . LYS A 1 435 ? 3.009 -19.225 35.651 1.00 87.75 435 LYS A CA 1
ATOM 3515 C C . LYS A 1 435 ? 2.209 -20.366 35.042 1.00 87.75 435 LYS A C 1
ATOM 3517 O O . LYS A 1 435 ? 1.095 -20.180 34.594 1.00 87.75 435 LYS A O 1
ATOM 3522 N N . VAL A 1 436 ? 2.788 -21.560 35.068 1.00 88.56 436 VAL A N 1
ATOM 3523 C CA . VAL A 1 436 ? 2.053 -22.788 34.761 1.00 88.56 436 VAL A CA 1
ATOM 3524 C C . VAL A 1 436 ? 1.760 -23.486 36.075 1.00 88.56 436 VAL A C 1
ATOM 3526 O O . VAL A 1 436 ? 2.669 -24.037 36.708 1.00 88.56 436 VAL A O 1
ATOM 3529 N N . ASP A 1 437 ? 0.509 -23.446 36.516 1.00 90.88 437 ASP A N 1
ATOM 3530 C CA . ASP A 1 437 ? 0.104 -24.026 37.789 1.00 90.88 437 ASP A CA 1
ATOM 3531 C C . ASP A 1 437 ? -1.187 -24.860 37.704 1.00 90.88 437 ASP A C 1
ATOM 3533 O O . ASP A 1 437 ? -1.581 -25.389 36.660 1.00 90.88 437 ASP A O 1
ATOM 3537 N N . MET A 1 438 ? -1.801 -25.113 38.861 1.00 91.81 438 MET A N 1
ATOM 3538 C CA . MET A 1 438 ? -2.996 -25.949 38.940 1.00 91.81 438 MET A CA 1
ATOM 3539 C C . MET A 1 438 ? -4.194 -25.308 38.232 1.00 91.81 438 MET A C 1
ATOM 3541 O O . MET A 1 438 ? -5.105 -26.029 37.826 1.00 91.81 438 MET A O 1
ATOM 3545 N N . ILE A 1 439 ? -4.205 -23.984 38.077 1.00 86.88 439 ILE A N 1
ATOM 3546 C CA . ILE A 1 439 ? -5.245 -23.250 37.366 1.00 86.88 439 ILE A CA 1
ATOM 3547 C C . ILE A 1 439 ? -5.183 -23.588 35.878 1.00 86.88 439 ILE A C 1
ATOM 3549 O O . ILE A 1 439 ? -6.230 -23.896 35.311 1.00 86.88 439 ILE A O 1
ATOM 3553 N N . ASP A 1 440 ? -4.003 -23.630 35.257 1.00 86.75 440 ASP A N 1
ATOM 3554 C CA . ASP A 1 440 ? -3.857 -24.012 33.843 1.00 86.75 440 ASP A CA 1
ATOM 3555 C C . ASP A 1 440 ? -4.267 -25.460 33.610 1.00 86.75 440 ASP A C 1
ATOM 3557 O O . ASP A 1 440 ? -5.041 -25.774 32.702 1.00 86.75 440 ASP A O 1
ATOM 3561 N N . LEU A 1 441 ? -3.816 -26.354 34.493 1.00 89.25 441 LEU A N 1
ATOM 3562 C CA . LEU A 1 441 ? -4.142 -27.772 34.391 1.00 89.25 441 LEU A CA 1
ATOM 3563 C C . LEU A 1 441 ? -5.651 -28.001 34.547 1.00 89.25 441 LEU A C 1
ATOM 3565 O O . LEU A 1 441 ? -6.260 -28.753 33.784 1.00 89.25 441 LEU A O 1
ATOM 3569 N N . TRP A 1 442 ? -6.274 -27.318 35.510 1.00 87.62 442 TRP A N 1
ATOM 3570 C CA . TRP A 1 442 ? -7.723 -27.333 35.700 1.00 87.62 442 TRP A CA 1
ATOM 3571 C C . TRP A 1 442 ? -8.468 -26.739 34.496 1.00 87.62 442 TRP A C 1
ATOM 3573 O O . TRP A 1 442 ? -9.521 -27.251 34.108 1.00 87.62 442 TRP A O 1
ATOM 3583 N N . SER A 1 443 ? -7.906 -25.700 33.876 1.00 82.50 443 SER A N 1
ATOM 3584 C CA . SER A 1 443 ? -8.481 -25.002 32.724 1.00 82.50 443 SER A CA 1
ATOM 3585 C C . SER A 1 443 ? -8.591 -25.896 31.493 1.00 82.50 443 SER A C 1
ATOM 3587 O O . SER A 1 443 ? -9.645 -25.937 30.847 1.00 82.50 443 SER A O 1
ATOM 3589 N N . VAL A 1 444 ? -7.543 -26.677 31.220 1.00 87.31 444 VAL A N 1
ATOM 3590 C CA . VAL A 1 444 ? -7.559 -27.720 30.185 1.00 87.31 444 VAL A CA 1
ATOM 3591 C C . VAL A 1 444 ? -8.487 -28.867 30.590 1.00 87.31 444 VAL A C 1
ATOM 3593 O O . VAL A 1 444 ? -9.331 -29.288 29.800 1.00 87.31 444 VAL A O 1
ATOM 3596 N N . ALA A 1 445 ? -8.425 -29.328 31.846 1.00 88.31 445 ALA A N 1
ATOM 3597 C CA . ALA A 1 445 ? -9.245 -30.444 32.329 1.00 88.31 445 ALA A CA 1
ATOM 3598 C C . ALA A 1 445 ? -10.753 -30.186 32.201 1.00 88.31 445 ALA A C 1
ATOM 3600 O O . ALA A 1 445 ? -11.511 -31.091 31.851 1.00 88.31 445 ALA A O 1
ATOM 3601 N N . LYS A 1 446 ? -11.204 -28.949 32.435 1.00 84.25 446 LYS A N 1
ATOM 3602 C CA . LYS A 1 446 ? -12.613 -28.547 32.286 1.00 84.25 446 LYS A CA 1
ATOM 3603 C C . LYS A 1 446 ? -13.124 -28.691 30.846 1.00 84.25 446 LYS A C 1
ATOM 3605 O O . LYS A 1 446 ? -14.332 -28.776 30.616 1.00 84.25 446 LYS A O 1
ATOM 3610 N N . GLN A 1 447 ? -12.217 -28.699 29.879 1.00 83.75 447 GLN A N 1
ATOM 3611 C CA . GLN A 1 447 ? -12.523 -28.807 28.459 1.00 83.75 447 GLN A CA 1
ATOM 3612 C C . GLN A 1 447 ? -12.238 -30.186 27.879 1.00 83.75 447 GLN A C 1
ATOM 3614 O O . GLN A 1 447 ? -12.486 -30.398 26.696 1.00 83.75 447 GLN A O 1
ATOM 3619 N N . PHE A 1 448 ? -11.777 -31.121 28.706 1.00 86.75 448 PHE A N 1
ATOM 3620 C CA . PHE A 1 448 ? -11.437 -32.466 28.280 1.00 86.75 448 PHE A CA 1
ATOM 3621 C C . PHE A 1 448 ? -12.596 -33.139 27.530 1.00 86.75 448 PHE A C 1
ATOM 3623 O O . PHE A 1 448 ? -13.736 -33.174 28.003 1.00 86.75 448 PHE A O 1
ATOM 3630 N N . GLY A 1 449 ? -12.289 -33.688 26.356 1.00 83.56 449 GLY A N 1
ATOM 3631 C CA . GLY A 1 449 ? -13.241 -34.353 25.470 1.00 83.56 449 GLY A CA 1
ATOM 3632 C C . GLY A 1 449 ? -13.998 -33.429 24.511 1.00 83.56 449 GLY A C 1
ATOM 3633 O O . GLY A 1 449 ? -14.835 -33.932 23.760 1.00 83.56 449 GLY A O 1
ATOM 3634 N N . LYS A 1 450 ? -13.736 -32.114 24.509 1.00 82.19 450 LYS A N 1
ATOM 3635 C CA . LYS A 1 450 ? -14.270 -31.187 23.495 1.00 82.19 450 LYS A CA 1
ATOM 3636 C C . LYS A 1 450 ? -13.473 -31.285 22.181 1.00 82.19 450 LYS A C 1
ATOM 3638 O O . LYS A 1 450 ? -12.273 -31.555 22.216 1.00 82.19 450 LYS A O 1
ATOM 3643 N N . GLN A 1 451 ? -14.175 -31.098 21.057 1.00 73.56 451 GLN A N 1
ATOM 3644 C CA . GLN A 1 451 ? -13.698 -31.133 19.663 1.00 73.56 451 GLN A CA 1
ATOM 3645 C C . GLN A 1 451 ? -14.517 -30.121 18.850 1.00 73.56 451 GLN A C 1
ATOM 3647 O O . GLN A 1 451 ? -15.735 -30.018 19.145 1.00 73.56 451 GLN A O 1
#

Radius of gyration: 24.89 Å; chains: 1; bounding box: 54×67×65 Å